Protein AF-A0A349BYA7-F1 (afdb_monomer_lite)

Foldseek 3Di:
DDFDAFDPVLLVVVLVVVVVPDPDDQDVVLVVVLVVVVVVVVVVVVVCVPDDDDPVRVVVSVVVSVVVNVVSVVVSVVVSSVVCCVVCVVPPDPDFQLSSLLSNCCVVPVDDCVVVVVSLLVSLVSLQVVLLLLLLLQPPLWDFPVVPPDPDQKAKEKEAEQVNADDDPNGRDQVRRQVRRHDCPRVSQVNDRHGYHYDNPHDSHGIDIHMDGDDDDLVRIAHPDCPDPSNVLVVQQLVLVPPDDDDDPVSVSSNDDNPDVDNQCVFCVRHNHPDVVVSVVVLLLLLLLLLLCQLLVQKFWFQDVVVVRDTFIWGQDQNDTHTQAAPNHTFDNASLRVSVSCSSVVVSSVVSVVVLVVLLVVVLVPDALVVCLVCVCVRSSLCLQLVPDPPDDDDDDRPDDPDDDDPDDDPDPDDPDDPPTGPDDRAHVLQSLLRCVVVDDPVSSLVSLVSVLVSLLVSLCSNNVNPLVSSLVSQLVSLVSSQCRHPLNVCVVVVHDDDPSSVVSVVSSVVSNVVSVVD

Structure (mmCIF, N/CA/C/O backbone):
data_AF-A0A349BYA7-F1
#
_entry.id   AF-A0A349BYA7-F1
#
loop_
_atom_site.group_PDB
_atom_site.id
_atom_site.type_symbol
_atom_site.label_atom_id
_atom_site.label_alt_id
_atom_site.label_comp_id
_atom_site.label_asym_id
_atom_site.label_entity_id
_atom_site.label_seq_id
_atom_site.pdbx_PDB_ins_code
_atom_site.Cartn_x
_atom_site.Cartn_y
_atom_site.Cartn_z
_atom_site.occupancy
_atom_site.B_iso_or_equiv
_atom_site.auth_seq_id
_atom_site.auth_comp_id
_atom_site.auth_asym_id
_atom_site.auth_atom_id
_atom_site.pdbx_PDB_model_num
ATOM 1 N N . GLN A 1 1 ? 16.507 6.558 -18.260 1.00 26.88 1 GLN A N 1
ATOM 2 C CA . GLN A 1 1 ? 16.377 6.031 -19.635 1.00 26.88 1 GLN A CA 1
ATOM 3 C C . GLN A 1 1 ? 17.122 4.703 -19.678 1.00 26.88 1 GLN A C 1
ATOM 5 O O . GLN A 1 1 ? 18.115 4.594 -18.974 1.00 26.88 1 GLN A O 1
ATOM 10 N N . LYS A 1 2 ? 16.628 3.677 -20.379 1.00 33.97 2 LYS A N 1
ATOM 11 C CA . LYS A 1 2 ? 17.395 2.442 -20.606 1.00 33.97 2 LYS A CA 1
ATOM 12 C C . LYS A 1 2 ? 17.570 2.281 -22.110 1.00 33.97 2 LYS A C 1
ATOM 14 O O . LYS A 1 2 ? 16.576 2.074 -22.803 1.00 33.97 2 LYS A O 1
ATOM 19 N N . GLY A 1 3 ? 18.799 2.462 -22.581 1.00 29.66 3 GLY A N 1
ATOM 20 C CA . GLY A 1 3 ? 19.201 2.133 -23.941 1.00 29.66 3 GLY A CA 1
ATOM 21 C C . GLY A 1 3 ? 19.335 0.622 -24.130 1.00 29.66 3 GLY A C 1
ATOM 22 O O . GLY A 1 3 ? 19.345 -0.151 -23.169 1.00 29.66 3 GLY A O 1
ATOM 23 N N . ILE A 1 4 ? 19.416 0.206 -25.389 1.00 31.77 4 ILE A N 1
ATOM 24 C CA . ILE A 1 4 ? 19.908 -1.120 -25.767 1.00 31.77 4 ILE A CA 1
ATOM 25 C C . ILE A 1 4 ? 21.433 -1.084 -25.586 1.00 31.77 4 ILE A C 1
ATOM 27 O O . ILE A 1 4 ? 22.066 -0.152 -26.073 1.00 31.77 4 ILE A O 1
ATOM 31 N N . TYR A 1 5 ? 22.012 -2.063 -24.888 1.00 36.78 5 TYR A N 1
ATOM 32 C CA . TYR A 1 5 ? 23.461 -2.180 -24.673 1.00 36.78 5 TYR A CA 1
ATOM 33 C C . TYR A 1 5 ? 23.951 -3.558 -25.125 1.00 36.78 5 TYR A C 1
ATOM 35 O O . TYR A 1 5 ? 23.195 -4.528 -25.101 1.00 36.78 5 TYR A O 1
ATOM 43 N N . CYS A 1 6 ? 25.223 -3.644 -25.515 1.00 36.03 6 CYS A N 1
ATOM 44 C CA . CYS A 1 6 ? 25.875 -4.901 -25.883 1.00 36.03 6 CYS A CA 1
ATOM 45 C C . CYS A 1 6 ? 25.944 -5.852 -24.670 1.00 36.03 6 CYS A C 1
ATOM 47 O O . CYS A 1 6 ? 26.269 -5.417 -23.561 1.00 36.03 6 CYS A O 1
ATOM 49 N N . SER A 1 7 ? 25.648 -7.142 -24.860 1.00 40.03 7 SER A N 1
ATOM 50 C CA . SER A 1 7 ? 25.648 -8.117 -23.761 1.00 40.03 7 SER A CA 1
ATOM 51 C C . SER A 1 7 ? 27.060 -8.369 -23.204 1.00 40.03 7 SER A C 1
ATOM 53 O O . SER A 1 7 ? 28.072 -8.265 -23.904 1.00 40.03 7 SER A O 1
ATOM 55 N N . LYS A 1 8 ? 27.150 -8.746 -21.921 1.00 38.56 8 LYS A N 1
ATOM 56 C CA . LYS A 1 8 ? 28.427 -9.059 -21.243 1.00 38.56 8 LYS A CA 1
ATOM 57 C C . LYS A 1 8 ? 29.195 -10.197 -21.935 1.00 38.56 8 LYS A C 1
ATOM 59 O O . LYS A 1 8 ? 30.422 -10.246 -21.901 1.00 38.56 8 LYS A O 1
ATOM 64 N N . GLU A 1 9 ? 28.466 -11.104 -22.571 1.00 40.78 9 GLU A N 1
ATOM 65 C CA . GLU A 1 9 ? 28.997 -12.256 -23.299 1.00 40.78 9 GLU A CA 1
ATOM 66 C C . GLU A 1 9 ? 29.547 -11.853 -24.675 1.00 40.78 9 GLU A C 1
ATOM 68 O O . GLU A 1 9 ? 30.619 -12.311 -25.074 1.00 40.78 9 GLU A O 1
ATOM 73 N N . ALA A 1 10 ? 28.901 -10.886 -25.338 1.00 39.94 10 ALA A N 1
ATOM 74 C CA . ALA A 1 10 ? 29.430 -10.272 -26.550 1.00 39.94 10 ALA A CA 1
ATOM 75 C C . ALA A 1 10 ? 30.760 -9.550 -26.294 1.00 39.94 10 ALA A C 1
ATOM 77 O O . ALA A 1 10 ? 31.704 -9.676 -27.076 1.00 39.94 10 ALA A O 1
ATOM 78 N N . PHE A 1 11 ? 30.873 -8.881 -25.144 1.00 40.62 11 PHE A N 1
ATOM 79 C CA . PHE A 1 11 ? 32.112 -8.234 -24.716 1.00 40.62 11 PHE A CA 1
ATOM 80 C C . PHE A 1 11 ? 33.261 -9.233 -24.508 1.00 40.62 11 PHE A C 1
ATOM 82 O O . PHE A 1 11 ? 34.379 -9.005 -24.970 1.00 40.62 11 PHE A O 1
ATOM 89 N N . ARG A 1 12 ? 32.981 -10.375 -23.864 1.00 42.41 12 ARG A N 1
ATOM 90 C CA . ARG A 1 12 ? 33.968 -11.445 -23.620 1.00 42.41 12 ARG A CA 1
ATOM 91 C C . ARG A 1 12 ? 34.513 -12.056 -24.910 1.00 42.41 12 ARG A C 1
ATOM 93 O O . ARG A 1 12 ? 35.706 -12.333 -24.998 1.00 42.41 12 ARG A O 1
ATOM 100 N N . ASN A 1 13 ? 33.668 -12.224 -25.921 1.00 44.41 13 ASN A N 1
ATOM 101 C CA . ASN A 1 13 ? 34.078 -12.838 -27.183 1.00 44.41 13 ASN A CA 1
ATOM 102 C C . ASN A 1 13 ? 34.860 -11.873 -28.087 1.00 44.41 13 ASN A C 1
ATOM 104 O O . ASN A 1 13 ? 35.863 -12.276 -28.674 1.00 44.41 13 ASN A O 1
ATOM 108 N N . ILE A 1 14 ? 34.467 -10.592 -28.141 1.00 43.31 14 ILE A N 1
ATOM 109 C CA . ILE A 1 14 ? 35.244 -9.531 -28.818 1.00 43.31 14 ILE A CA 1
ATOM 110 C C . ILE A 1 14 ? 36.646 -9.433 -28.207 1.00 43.31 14 ILE A C 1
ATOM 112 O O . ILE A 1 14 ? 37.645 -9.273 -28.909 1.00 43.31 14 ILE A O 1
ATOM 116 N N . TYR A 1 15 ? 36.717 -9.579 -26.888 1.00 41.25 15 TYR A N 1
ATOM 117 C CA . TYR A 1 15 ? 37.963 -9.562 -26.155 1.00 41.25 15 TYR A CA 1
ATOM 118 C C . TYR A 1 15 ? 38.866 -10.779 -26.448 1.00 41.25 15 TYR A C 1
ATOM 120 O O . TYR A 1 15 ? 40.065 -10.620 -26.682 1.00 41.25 15 TYR A O 1
ATOM 128 N N . ALA A 1 16 ? 38.305 -11.990 -26.523 1.00 45.59 16 ALA A N 1
ATOM 129 C CA . ALA A 1 16 ? 39.061 -13.196 -26.874 1.00 45.59 16 ALA A CA 1
ATOM 130 C C . ALA A 1 16 ? 39.698 -13.118 -28.281 1.00 45.59 16 ALA A C 1
ATOM 132 O O . ALA A 1 16 ? 40.809 -13.606 -28.495 1.00 45.59 16 ALA A O 1
ATOM 133 N N . GLU A 1 17 ? 39.027 -12.458 -29.231 1.00 42.62 17 GLU A N 1
ATOM 134 C CA . GLU A 1 17 ? 39.541 -12.199 -30.585 1.00 42.62 17 GLU A CA 1
ATOM 135 C C . GLU A 1 17 ? 40.710 -11.191 -30.594 1.00 42.62 17 GLU A C 1
ATOM 137 O O . GLU A 1 17 ? 41.639 -11.311 -31.397 1.00 42.62 17 GLU A O 1
ATOM 142 N N . TYR A 1 18 ? 40.696 -10.222 -29.672 1.00 41.91 18 TYR A N 1
ATOM 143 C CA . TYR A 1 18 ? 41.772 -9.246 -29.473 1.00 41.91 18 TYR A CA 1
ATOM 144 C C . TYR A 1 18 ? 43.033 -9.889 -28.870 1.00 41.91 18 TYR A C 1
ATOM 146 O O . TYR A 1 18 ? 44.141 -9.633 -29.347 1.00 41.91 18 TYR A O 1
ATOM 154 N N . CYS A 1 19 ? 42.880 -10.804 -27.905 1.00 41.75 19 CYS A N 1
ATOM 155 C CA . CYS A 1 19 ? 43.995 -11.575 -27.337 1.00 41.75 19 CYS A CA 1
ATOM 156 C C . CYS A 1 19 ? 44.757 -12.413 -28.373 1.00 41.75 19 CYS A C 1
ATOM 158 O O . CYS A 1 19 ? 45.949 -12.651 -28.206 1.00 41.75 19 CYS A O 1
ATOM 160 N N . GLN A 1 20 ? 44.107 -12.841 -29.460 1.00 45.91 20 GLN A N 1
ATOM 161 C CA . GLN A 1 20 ? 44.784 -13.552 -30.551 1.00 45.91 20 GLN A CA 1
ATOM 162 C C . GLN A 1 20 ? 45.625 -12.632 -31.455 1.00 45.91 20 GLN A C 1
ATOM 164 O O . GLN A 1 20 ? 46.386 -13.134 -32.282 1.00 45.91 20 GLN A O 1
ATOM 169 N N . ARG A 1 21 ? 45.494 -11.302 -31.333 1.00 43.50 21 ARG A N 1
ATOM 170 C CA . ARG A 1 21 ? 46.120 -10.318 -32.235 1.00 43.50 21 ARG A CA 1
ATOM 171 C C . ARG A 1 21 ? 47.088 -9.332 -31.572 1.00 43.50 21 ARG A C 1
ATOM 173 O O . ARG A 1 21 ? 47.801 -8.657 -32.310 1.00 43.50 21 ARG A O 1
ATOM 180 N N . GLY A 1 22 ? 47.145 -9.233 -30.244 1.00 38.78 22 GLY A N 1
ATOM 181 C CA . GLY A 1 22 ? 48.001 -8.264 -29.544 1.00 38.78 22 GLY A CA 1
ATOM 182 C C . GLY A 1 22 ? 48.998 -8.899 -28.572 1.00 38.78 22 GLY A C 1
ATOM 183 O O . GLY A 1 22 ? 48.610 -9.684 -27.712 1.00 38.78 22 GLY A O 1
ATOM 184 N N . GLU A 1 23 ? 50.275 -8.509 -28.662 1.00 48.06 23 GLU A N 1
ATOM 185 C CA . GLU A 1 23 ? 51.258 -8.677 -27.581 1.00 48.06 23 GLU A CA 1
ATOM 186 C C . GLU A 1 23 ? 50.834 -7.806 -26.382 1.00 48.06 23 GLU A C 1
ATOM 188 O O . GLU A 1 23 ? 51.102 -6.606 -26.357 1.00 48.06 23 GLU A O 1
ATOM 193 N N . VAL A 1 24 ? 50.140 -8.376 -25.393 1.00 50.72 24 VAL A N 1
ATOM 194 C CA . VAL A 1 24 ? 49.764 -7.664 -24.157 1.00 50.72 24 VAL A CA 1
ATOM 195 C C . VAL A 1 24 ? 50.630 -8.150 -22.993 1.00 50.72 24 VAL A C 1
ATOM 197 O O . VAL A 1 24 ? 50.617 -9.328 -22.638 1.00 50.72 24 VAL A O 1
ATOM 200 N N . THR A 1 25 ? 51.384 -7.237 -22.378 1.00 51.94 25 THR A N 1
ATOM 201 C CA . THR A 1 25 ? 52.135 -7.469 -21.131 1.00 51.94 25 THR A CA 1
ATOM 202 C C . THR A 1 25 ? 51.254 -7.270 -19.898 1.00 51.94 25 THR A C 1
ATOM 204 O O . THR A 1 25 ? 50.618 -6.232 -19.754 1.00 51.94 25 THR A O 1
ATOM 207 N N . ILE A 1 26 ? 51.272 -8.246 -18.984 1.00 52.78 26 ILE A N 1
ATOM 208 C CA . ILE A 1 26 ? 50.495 -8.265 -17.730 1.00 52.78 26 ILE A CA 1
ATOM 209 C C . ILE A 1 26 ? 50.934 -7.109 -16.789 1.00 52.78 26 ILE A C 1
ATOM 211 O O . ILE A 1 26 ? 52.145 -6.946 -16.596 1.00 52.78 26 ILE A O 1
ATOM 215 N N . PRO A 1 27 ? 50.004 -6.344 -16.172 1.00 55.56 27 PRO A N 1
ATOM 216 C CA . PRO A 1 27 ? 50.297 -5.302 -15.174 1.00 55.56 27 PRO A CA 1
ATOM 217 C C . PRO A 1 27 ? 51.037 -5.823 -13.928 1.00 55.56 27 PRO A C 1
ATOM 219 O O . PRO A 1 27 ? 50.804 -6.948 -13.485 1.00 55.56 27 PRO A O 1
ATOM 222 N N . GLU A 1 28 ? 51.906 -5.011 -13.310 1.00 50.81 28 GLU A N 1
ATOM 223 C CA . GLU A 1 28 ? 52.730 -5.462 -12.167 1.00 50.81 28 GLU A CA 1
ATOM 224 C C . GLU A 1 28 ? 51.948 -5.782 -10.889 1.00 50.81 28 GLU A C 1
ATOM 226 O O . GLU A 1 28 ? 52.331 -6.658 -10.114 1.00 50.81 28 GLU A O 1
ATOM 231 N N . GLU A 1 29 ? 50.814 -5.125 -10.679 1.00 51.41 29 GLU A N 1
ATOM 232 C CA . GLU A 1 29 ? 49.920 -5.402 -9.550 1.00 51.41 29 GLU A CA 1
ATOM 233 C C . GLU A 1 29 ? 49.351 -6.828 -9.642 1.00 51.41 29 GLU A C 1
ATOM 235 O O . GLU A 1 29 ? 49.303 -7.557 -8.652 1.00 51.41 29 GLU A O 1
ATOM 240 N N . THR A 1 30 ? 49.037 -7.281 -10.859 1.00 49.28 30 THR A N 1
ATOM 241 C CA . THR A 1 30 ? 48.614 -8.658 -11.143 1.00 49.28 30 THR A CA 1
ATOM 242 C C . THR A 1 30 ? 49.759 -9.649 -11.000 1.00 49.28 30 THR A C 1
ATOM 244 O O . THR A 1 30 ? 49.565 -10.720 -10.430 1.00 49.28 30 THR A O 1
ATOM 247 N N . LYS A 1 31 ? 50.971 -9.303 -11.456 1.00 48.44 31 LYS A N 1
ATOM 248 C CA . LYS A 1 31 ? 52.149 -10.155 -11.225 1.00 48.44 31 LYS A CA 1
ATOM 249 C C . LYS A 1 31 ? 52.417 -10.336 -9.732 1.00 48.44 31 LYS A C 1
ATOM 251 O O . LYS A 1 31 ? 52.770 -11.434 -9.313 1.00 48.44 31 LYS A O 1
ATOM 256 N N . THR A 1 32 ? 52.184 -9.295 -8.933 1.00 49.22 32 THR A N 1
ATOM 257 C CA . THR A 1 32 ? 52.333 -9.322 -7.473 1.00 49.22 32 THR A CA 1
ATOM 258 C C . THR A 1 32 ? 51.269 -10.201 -6.806 1.00 49.22 32 THR A C 1
ATOM 260 O O . THR A 1 32 ? 51.610 -11.015 -5.951 1.00 49.22 32 THR A O 1
ATOM 263 N N . ALA A 1 33 ? 50.003 -10.108 -7.225 1.00 48.91 33 ALA A N 1
ATOM 264 C CA . ALA A 1 33 ? 48.923 -10.961 -6.716 1.00 48.91 33 ALA A CA 1
ATOM 265 C C . ALA A 1 33 ? 49.138 -12.449 -7.059 1.00 48.91 33 ALA A C 1
ATOM 267 O O . ALA A 1 33 ? 49.074 -13.303 -6.177 1.00 48.91 33 ALA A O 1
ATOM 268 N N . ILE A 1 34 ? 49.506 -12.746 -8.313 1.00 47.66 34 ILE A N 1
ATOM 269 C CA . ILE A 1 34 ? 49.876 -14.098 -8.761 1.00 47.66 34 ILE A CA 1
ATOM 270 C C . ILE A 1 34 ? 51.065 -14.625 -7.944 1.00 47.66 34 ILE A C 1
ATOM 272 O O . ILE A 1 34 ? 51.070 -15.779 -7.523 1.00 47.66 34 ILE A O 1
ATOM 276 N N . PHE A 1 35 ? 52.069 -13.784 -7.681 1.00 46.41 35 PHE A N 1
ATOM 277 C CA . PHE A 1 35 ? 53.230 -14.167 -6.880 1.00 46.41 35 PHE A CA 1
ATOM 278 C C . PHE A 1 35 ? 52.855 -14.512 -5.432 1.00 46.41 35 PHE A C 1
ATOM 280 O O . PHE A 1 35 ? 53.348 -15.511 -4.914 1.00 46.41 35 PHE A O 1
ATOM 287 N N . MET A 1 36 ? 51.968 -13.739 -4.798 1.00 47.47 36 MET A N 1
ATOM 288 C CA . MET A 1 36 ? 51.505 -13.992 -3.428 1.00 47.47 36 MET A CA 1
ATOM 289 C C . MET A 1 36 ? 50.715 -15.302 -3.301 1.00 47.47 36 MET A C 1
ATOM 291 O O . MET A 1 36 ? 50.972 -16.079 -2.385 1.00 47.47 36 MET A O 1
ATOM 295 N N . GLU A 1 37 ? 49.823 -15.611 -4.244 1.00 50.97 37 GLU A N 1
ATOM 296 C CA . GLU A 1 37 ? 49.074 -16.877 -4.212 1.00 50.97 37 GLU A CA 1
ATOM 297 C C . GLU A 1 37 ? 49.951 -18.098 -4.536 1.00 50.97 37 GLU A C 1
ATOM 299 O O . GLU A 1 37 ? 49.792 -19.172 -3.948 1.00 50.97 37 GLU A O 1
ATOM 304 N N . ILE A 1 38 ? 50.931 -17.948 -5.436 1.00 49.22 38 ILE A N 1
ATOM 305 C CA . ILE A 1 38 ? 51.944 -18.984 -5.685 1.00 49.22 38 ILE A CA 1
ATOM 306 C C . ILE A 1 38 ? 52.817 -19.190 -4.442 1.00 49.22 38 ILE A C 1
ATOM 308 O O . ILE A 1 38 ? 53.185 -20.327 -4.138 1.00 49.22 38 ILE A O 1
ATOM 312 N N . PHE A 1 39 ? 53.138 -18.117 -3.716 1.00 43.16 39 PHE A N 1
ATOM 313 C CA . PHE A 1 39 ? 53.913 -18.174 -2.481 1.00 43.16 39 PHE A CA 1
ATOM 314 C C . PHE A 1 39 ? 53.184 -18.969 -1.389 1.00 43.16 39 PHE A C 1
ATOM 316 O O . PHE A 1 39 ? 53.794 -19.854 -0.793 1.00 43.16 39 PHE A O 1
ATOM 323 N N . ASP A 1 40 ? 51.876 -18.770 -1.208 1.00 48.66 40 ASP A N 1
ATOM 324 C CA . ASP A 1 40 ? 51.067 -19.559 -0.266 1.00 48.66 40 ASP A CA 1
ATOM 325 C C . ASP A 1 40 ? 51.033 -21.055 -0.626 1.00 48.66 40 ASP A C 1
ATOM 327 O O . ASP A 1 40 ? 51.150 -21.919 0.247 1.00 48.66 40 ASP A O 1
ATOM 331 N N . ILE A 1 41 ? 50.964 -21.391 -1.920 1.00 53.38 41 ILE A N 1
ATOM 332 C CA . ILE A 1 41 ? 51.063 -22.783 -2.392 1.00 53.38 41 ILE A CA 1
ATOM 333 C C . ILE A 1 41 ? 52.443 -23.384 -2.088 1.00 53.38 41 ILE A C 1
ATOM 335 O O . ILE A 1 41 ? 52.541 -24.559 -1.734 1.00 53.38 41 ILE A O 1
ATOM 339 N N . LEU A 1 42 ? 53.513 -22.598 -2.217 1.00 46.19 42 LEU A N 1
ATOM 340 C CA . LEU A 1 42 ? 54.875 -23.036 -1.907 1.00 46.19 42 LEU A CA 1
ATOM 341 C C . LEU A 1 42 ? 55.127 -23.148 -0.394 1.00 46.19 42 LEU A C 1
ATOM 343 O O . LEU A 1 42 ? 55.899 -24.013 0.021 1.00 46.19 42 LEU A O 1
ATOM 347 N N . CYS A 1 43 ? 54.459 -22.349 0.443 1.00 49.41 43 CYS A N 1
ATOM 348 C CA . CYS A 1 43 ? 54.512 -22.493 1.900 1.00 49.41 43 CYS A CA 1
ATOM 349 C C . CYS A 1 43 ? 53.934 -23.838 2.367 1.00 49.41 43 CYS A C 1
ATOM 351 O O . CYS A 1 43 ? 54.524 -24.488 3.229 1.00 49.41 43 CYS A O 1
ATOM 353 N N . VAL A 1 44 ? 52.856 -24.315 1.735 1.00 53.50 44 VAL A N 1
ATOM 354 C CA . VAL A 1 44 ? 52.292 -25.654 1.995 1.00 53.50 44 VAL A CA 1
ATOM 355 C C . VAL A 1 44 ? 53.288 -26.772 1.642 1.00 53.50 44 VAL A C 1
ATOM 357 O O . VAL A 1 44 ? 53.354 -27.785 2.338 1.00 53.50 44 VAL A O 1
ATOM 360 N N . ASP A 1 45 ? 54.115 -26.602 0.605 1.00 50.06 45 ASP A N 1
ATOM 361 C CA . ASP A 1 45 ? 55.189 -27.558 0.286 1.00 50.06 45 ASP A CA 1
ATOM 362 C C . ASP A 1 45 ? 56.311 -27.541 1.332 1.00 50.06 45 ASP A C 1
ATOM 364 O O . ASP A 1 45 ? 56.841 -28.595 1.691 1.00 50.06 45 ASP A O 1
ATOM 368 N N . PHE A 1 46 ? 56.656 -26.361 1.855 1.00 51.78 46 PHE A N 1
ATOM 369 C CA . PHE A 1 46 ? 57.643 -26.217 2.927 1.00 51.78 46 PHE A CA 1
ATOM 370 C C . PHE A 1 46 ? 57.181 -26.872 4.235 1.00 51.78 46 PHE A C 1
ATOM 372 O O . PHE A 1 46 ? 57.980 -27.535 4.896 1.00 51.78 46 PHE A O 1
ATOM 379 N N . GLU A 1 47 ? 55.897 -26.765 4.585 1.00 53.62 47 GLU A N 1
ATOM 380 C CA . GLU A 1 47 ? 55.315 -27.453 5.748 1.00 53.62 47 GLU A CA 1
ATOM 381 C C . GLU A 1 47 ? 55.276 -28.982 5.579 1.00 53.62 47 GLU A C 1
ATOM 383 O O . GLU A 1 47 ? 55.403 -29.731 6.551 1.00 53.62 47 GLU A O 1
ATOM 388 N N . ASN A 1 48 ? 55.155 -29.467 4.340 1.00 51.38 48 ASN A N 1
ATOM 389 C CA . ASN A 1 48 ? 55.152 -30.896 4.023 1.00 51.38 48 ASN A CA 1
ATOM 390 C C . ASN A 1 48 ? 56.557 -31.497 3.827 1.00 51.38 48 ASN A C 1
ATOM 392 O O . ASN A 1 48 ? 56.691 -32.723 3.825 1.00 51.38 48 ASN A O 1
ATOM 396 N N . ALA A 1 49 ? 57.612 -30.678 3.743 1.00 50.34 49 ALA A N 1
ATOM 397 C CA . ALA A 1 49 ? 58.997 -31.113 3.519 1.00 50.34 49 ALA A CA 1
ATOM 398 C C . ALA A 1 49 ? 59.583 -32.006 4.640 1.00 50.34 49 ALA A C 1
ATOM 400 O O . ALA A 1 49 ? 60.638 -32.611 4.455 1.00 50.34 49 ALA A O 1
ATOM 401 N N . GLY A 1 50 ? 58.899 -32.122 5.786 1.00 52.97 50 GLY A N 1
ATOM 402 C CA . GLY A 1 50 ? 59.265 -33.001 6.905 1.00 52.97 50 GLY A CA 1
ATOM 403 C C . GLY A 1 50 ? 58.511 -34.338 6.979 1.00 52.97 50 GLY A C 1
ATOM 404 O O . GLY A 1 50 ? 58.717 -35.085 7.935 1.00 52.97 50 GLY A O 1
ATOM 405 N N . ARG A 1 51 ? 57.619 -34.652 6.028 1.00 56.28 51 ARG A N 1
ATOM 406 C CA . ARG A 1 51 ? 56.824 -35.896 6.019 1.00 56.28 51 ARG A CA 1
ATOM 407 C C . ARG A 1 51 ? 57.311 -36.851 4.923 1.00 56.28 51 ARG A C 1
ATOM 409 O O . ARG A 1 51 ? 57.401 -36.471 3.758 1.00 56.28 51 ARG A O 1
ATOM 416 N N . GLU A 1 52 ? 57.583 -38.112 5.267 1.00 52.75 52 GLU A N 1
ATOM 417 C CA . GLU A 1 52 ? 57.864 -39.154 4.267 1.00 52.75 52 GLU A CA 1
ATOM 418 C C . GLU A 1 52 ? 56.582 -39.524 3.505 1.00 52.75 52 GLU A C 1
ATOM 420 O O . GLU A 1 52 ? 55.764 -40.320 3.962 1.00 52.75 52 GLU A O 1
ATOM 425 N N . LEU A 1 53 ? 56.395 -38.920 2.330 1.00 59.41 53 LEU A N 1
ATOM 426 C CA . LEU A 1 53 ? 55.287 -39.221 1.422 1.00 59.41 53 LEU A CA 1
ATOM 427 C C . LEU A 1 53 ? 55.648 -40.366 0.464 1.00 59.41 53 LEU A C 1
ATOM 429 O O . LEU A 1 53 ? 56.754 -40.415 -0.088 1.00 59.41 53 LEU A O 1
ATOM 433 N N . THR A 1 54 ? 54.691 -41.264 0.220 1.00 65.44 54 THR A N 1
ATOM 434 C CA . THR A 1 54 ? 54.831 -42.347 -0.769 1.00 65.44 54 THR A CA 1
ATOM 435 C C . THR A 1 54 ? 54.838 -41.800 -2.203 1.00 65.44 54 THR A C 1
ATOM 437 O O . THR A 1 54 ? 54.357 -40.699 -2.469 1.00 65.44 54 THR A O 1
ATOM 440 N N . GLN A 1 55 ? 55.376 -42.561 -3.161 1.00 59.81 55 GLN A N 1
ATOM 441 C CA . GLN A 1 55 ? 55.519 -42.110 -4.554 1.00 59.81 55 GLN A CA 1
ATOM 442 C C . GLN A 1 55 ? 54.176 -41.769 -5.225 1.00 59.81 55 GLN A C 1
ATOM 444 O O . GLN A 1 55 ? 54.078 -40.766 -5.923 1.00 59.81 55 GLN A O 1
ATOM 449 N N . VAL A 1 56 ? 53.120 -42.527 -4.912 1.00 60.25 56 VAL A N 1
ATOM 450 C CA . VAL A 1 56 ? 51.753 -42.265 -5.397 1.00 60.25 56 VAL A CA 1
ATOM 451 C C . VAL A 1 56 ? 51.182 -40.965 -4.814 1.00 60.25 56 VAL A C 1
ATOM 453 O O . VAL A 1 56 ? 50.512 -40.218 -5.522 1.00 60.25 56 VAL A O 1
ATOM 456 N N . GLN A 1 57 ? 51.473 -40.653 -3.545 1.00 55.38 57 GLN A N 1
ATOM 457 C CA . GLN A 1 57 ? 51.059 -39.388 -2.922 1.00 55.38 57 GLN A CA 1
ATOM 458 C C . GLN A 1 57 ? 51.788 -38.194 -3.545 1.00 55.38 57 GLN A C 1
ATOM 460 O O . GLN A 1 57 ? 51.154 -37.198 -3.866 1.00 55.38 57 GLN A O 1
ATOM 465 N N . LYS A 1 58 ? 53.091 -38.326 -3.825 1.00 57.16 58 LYS A N 1
ATOM 466 C CA . LYS A 1 58 ? 53.872 -37.282 -4.511 1.00 57.16 58 LYS A CA 1
ATOM 467 C C . LYS A 1 58 ? 53.335 -36.973 -5.911 1.00 57.16 58 LYS A C 1
ATOM 469 O O . LYS A 1 58 ? 53.257 -35.808 -6.289 1.00 57.16 58 LYS A O 1
ATOM 474 N N . GLU A 1 59 ? 52.952 -37.996 -6.674 1.00 57.19 59 GLU A N 1
ATOM 475 C CA . GLU A 1 59 ? 52.381 -37.828 -8.019 1.00 57.19 59 GLU A CA 1
ATOM 476 C C . GLU A 1 59 ? 50.972 -37.217 -7.979 1.00 57.19 59 GLU A C 1
ATOM 478 O O . GLU A 1 59 ? 50.656 -36.333 -8.780 1.00 57.19 59 GLU A O 1
ATOM 483 N N . HIS A 1 60 ? 50.141 -37.630 -7.017 1.00 63.97 60 HIS A N 1
ATOM 484 C CA . HIS A 1 60 ? 48.823 -37.040 -6.792 1.00 63.97 60 HIS A CA 1
ATOM 485 C C . HIS A 1 60 ? 48.922 -35.558 -6.397 1.00 63.97 60 HIS A C 1
ATOM 487 O O . HIS A 1 60 ? 48.250 -34.715 -6.995 1.00 63.97 60 HIS A O 1
ATOM 493 N N . ASP A 1 61 ? 49.796 -35.222 -5.448 1.00 57.59 61 ASP A N 1
ATOM 494 C CA . ASP A 1 61 ? 49.976 -33.853 -4.957 1.00 57.59 61 ASP A CA 1
ATOM 495 C C . ASP A 1 61 ? 50.571 -32.942 -6.038 1.00 57.59 61 ASP A C 1
ATOM 497 O O . ASP A 1 61 ? 50.106 -31.815 -6.220 1.00 57.59 61 ASP A O 1
ATOM 501 N N . ALA A 1 62 ? 51.502 -33.452 -6.853 1.00 57.38 62 ALA A N 1
ATOM 502 C CA . ALA A 1 62 ? 52.002 -32.749 -8.034 1.00 57.38 62 ALA A CA 1
ATOM 503 C C . ALA A 1 62 ? 50.892 -32.483 -9.069 1.00 57.38 62 ALA A C 1
ATOM 505 O O . ALA A 1 62 ? 50.828 -31.392 -9.640 1.00 57.38 62 ALA A O 1
ATOM 506 N N . GLY A 1 63 ? 49.982 -33.440 -9.286 1.00 54.31 63 GLY A N 1
ATOM 507 C CA . GLY A 1 63 ? 48.837 -33.286 -10.187 1.00 54.31 63 GLY A CA 1
ATOM 508 C C . GLY A 1 63 ? 47.800 -32.275 -9.685 1.00 54.31 63 GLY A C 1
ATOM 509 O O . GLY A 1 63 ? 47.295 -31.464 -10.465 1.00 54.31 63 GLY A O 1
ATOM 510 N N . VAL A 1 64 ? 47.507 -32.278 -8.382 1.00 59.53 64 VAL A N 1
ATOM 511 C CA . VAL A 1 64 ? 46.621 -31.290 -7.744 1.00 59.53 64 VAL A CA 1
ATOM 512 C C . VAL A 1 64 ? 47.249 -29.897 -7.782 1.00 59.53 64 VAL A C 1
ATOM 514 O O . VAL A 1 64 ? 46.563 -28.929 -8.112 1.00 59.53 64 VAL A O 1
ATOM 517 N N . LYS A 1 65 ? 48.556 -29.791 -7.520 1.00 56.88 65 LYS A N 1
ATOM 518 C CA . LYS A 1 65 ? 49.313 -28.538 -7.588 1.00 56.88 65 LYS A CA 1
ATOM 519 C C . LYS A 1 65 ? 49.335 -27.958 -9.000 1.00 56.88 65 LYS A C 1
ATOM 521 O O . LYS A 1 65 ? 49.048 -26.778 -9.166 1.00 56.88 65 LYS A O 1
ATOM 526 N N . ALA A 1 66 ? 49.601 -28.779 -10.016 1.00 51.44 66 ALA A N 1
ATOM 527 C CA . ALA A 1 66 ? 49.587 -28.342 -11.411 1.00 51.44 66 ALA A CA 1
ATOM 528 C C . ALA A 1 66 ? 48.213 -27.792 -11.828 1.00 51.44 66 ALA A C 1
ATOM 530 O O . ALA A 1 66 ? 48.142 -26.752 -12.480 1.00 51.44 66 ALA A O 1
ATOM 531 N N . ARG A 1 67 ? 47.116 -28.435 -11.396 1.00 58.53 67 ARG A N 1
ATOM 532 C CA . ARG A 1 67 ? 45.757 -27.931 -11.650 1.00 58.53 67 ARG A CA 1
ATOM 533 C C . ARG A 1 67 ? 45.481 -26.624 -10.917 1.00 58.53 67 ARG A C 1
ATOM 535 O O . ARG A 1 67 ? 45.015 -25.692 -11.551 1.00 58.53 67 ARG A O 1
ATOM 542 N N . LYS A 1 68 ? 45.803 -26.528 -9.622 1.00 54.25 68 LYS A N 1
ATOM 543 C CA . LYS A 1 68 ? 45.588 -25.302 -8.833 1.00 54.25 68 LYS A CA 1
ATOM 544 C C . LYS A 1 68 ? 46.387 -24.116 -9.374 1.00 54.25 68 LYS A C 1
ATOM 546 O O . LYS A 1 68 ? 45.818 -23.047 -9.539 1.00 54.25 68 LYS A O 1
ATOM 551 N N . LEU A 1 69 ? 47.663 -24.320 -9.707 1.00 49.34 69 LEU A N 1
ATOM 552 C CA . LEU A 1 69 ? 48.506 -23.288 -10.320 1.00 49.34 69 LEU A CA 1
ATOM 553 C C . LEU A 1 69 ? 47.973 -22.864 -11.688 1.00 49.34 69 LEU A C 1
ATOM 555 O O . LEU A 1 69 ? 47.950 -21.674 -11.979 1.00 49.34 69 LEU A O 1
ATOM 559 N N . SER A 1 70 ? 47.508 -23.817 -12.503 1.00 49.09 70 SER A N 1
ATOM 560 C CA . SER A 1 70 ? 46.867 -23.508 -13.783 1.00 49.09 70 SER A CA 1
ATOM 561 C C . SER A 1 70 ? 45.593 -22.690 -13.586 1.00 49.09 70 SER A C 1
ATOM 563 O O . SER A 1 70 ? 45.406 -21.712 -14.294 1.00 49.09 70 SER A O 1
ATOM 565 N N . THR A 1 71 ? 44.737 -23.055 -12.630 1.00 57.66 71 THR A N 1
ATOM 566 C CA . THR A 1 71 ? 43.494 -22.327 -12.346 1.00 57.66 71 THR A CA 1
ATOM 567 C C . THR A 1 71 ? 43.772 -20.918 -11.838 1.00 57.66 71 THR A C 1
ATOM 569 O O . THR A 1 71 ? 43.179 -19.986 -12.354 1.00 57.66 71 THR A O 1
ATOM 572 N N . ILE A 1 72 ? 44.711 -20.743 -10.904 1.00 54.84 72 ILE A N 1
ATOM 573 C CA . ILE A 1 72 ? 45.093 -19.423 -10.379 1.00 54.84 72 ILE A CA 1
ATOM 574 C C . ILE A 1 72 ? 45.628 -18.524 -11.491 1.00 54.84 72 ILE A C 1
ATOM 576 O O . ILE A 1 72 ? 45.197 -17.383 -11.620 1.00 54.84 72 ILE A O 1
ATOM 580 N N . PHE A 1 73 ? 46.512 -19.050 -12.345 1.00 48.19 73 PHE A N 1
ATOM 581 C CA . PHE A 1 73 ? 47.006 -18.294 -13.493 1.00 48.19 73 PHE A CA 1
ATOM 582 C C . PHE A 1 73 ? 45.880 -17.917 -14.458 1.00 48.19 73 PHE A C 1
ATOM 584 O O . PHE A 1 73 ? 45.842 -16.780 -14.914 1.00 48.19 73 PHE A O 1
ATOM 591 N N . THR A 1 74 ? 44.961 -18.837 -14.762 1.00 48.75 74 THR A N 1
ATOM 592 C CA . THR A 1 74 ? 43.831 -18.563 -15.658 1.00 48.75 74 THR A CA 1
ATOM 593 C C . THR A 1 74 ? 42.877 -17.530 -15.062 1.00 48.75 74 THR A C 1
ATOM 595 O O . THR A 1 74 ? 42.578 -16.555 -15.738 1.00 48.75 74 THR A O 1
ATOM 598 N N . THR A 1 75 ? 42.468 -17.676 -13.800 1.00 50.47 75 THR A N 1
ATOM 599 C CA . THR A 1 75 ? 41.536 -16.756 -13.131 1.00 50.47 75 THR A CA 1
ATOM 600 C C . THR A 1 75 ? 42.145 -15.370 -12.937 1.00 50.47 75 THR A C 1
ATOM 602 O O . THR A 1 75 ? 41.503 -14.380 -13.260 1.00 50.47 75 THR A O 1
ATOM 605 N N . ALA A 1 76 ? 43.397 -15.270 -12.481 1.00 48.09 76 ALA A N 1
ATOM 606 C CA . ALA A 1 76 ? 44.052 -13.977 -12.285 1.00 48.09 76 ALA A CA 1
ATOM 607 C C . ALA A 1 76 ? 44.294 -13.248 -13.614 1.00 48.09 76 ALA A C 1
ATOM 609 O O . ALA A 1 76 ? 44.143 -12.031 -13.690 1.00 48.09 76 ALA A O 1
ATOM 610 N N . ILE A 1 77 ? 44.633 -13.988 -14.678 1.00 48.72 77 ILE A N 1
ATOM 611 C CA . ILE A 1 77 ? 44.695 -13.425 -16.026 1.00 48.72 77 ILE A CA 1
ATOM 612 C C . ILE A 1 77 ? 43.299 -12.957 -16.442 1.00 48.72 77 ILE A C 1
ATOM 614 O O . ILE A 1 77 ? 43.169 -11.797 -16.802 1.00 48.72 77 ILE A O 1
ATOM 618 N N . GLU A 1 78 ? 42.262 -13.791 -16.338 1.00 46.75 78 GLU A N 1
ATOM 619 C CA . GLU A 1 78 ? 40.878 -13.447 -16.699 1.00 46.75 78 GLU A CA 1
ATOM 620 C C . GLU A 1 78 ? 40.317 -12.243 -15.928 1.00 46.75 78 GLU A C 1
ATOM 622 O O . GLU A 1 78 ? 39.635 -11.417 -16.531 1.00 46.75 78 GLU A O 1
ATOM 627 N N . ASP A 1 79 ? 40.619 -12.097 -14.639 1.00 48.03 79 ASP A N 1
ATOM 628 C CA . ASP A 1 79 ? 40.133 -10.997 -13.800 1.00 48.03 79 ASP A CA 1
ATOM 629 C C . ASP A 1 79 ? 40.856 -9.683 -14.092 1.00 48.03 79 ASP A C 1
ATOM 631 O O . ASP A 1 79 ? 40.219 -8.629 -14.173 1.00 48.03 79 ASP A O 1
ATOM 635 N N . THR A 1 80 ? 42.168 -9.718 -14.318 1.00 46.25 80 THR A N 1
ATOM 636 C CA . THR A 1 80 ? 42.933 -8.542 -14.755 1.00 46.25 80 THR A CA 1
ATOM 637 C C . THR A 1 80 ? 42.500 -8.091 -16.131 1.00 46.25 80 THR A C 1
ATOM 639 O O . THR A 1 80 ? 42.277 -6.908 -16.360 1.00 46.25 80 THR A O 1
ATOM 642 N N . ILE A 1 81 ? 42.307 -9.052 -17.022 1.00 45.53 81 ILE A N 1
ATOM 643 C CA . ILE A 1 81 ? 41.717 -8.855 -18.330 1.00 45.53 81 ILE A CA 1
ATOM 644 C C . ILE A 1 81 ? 40.332 -8.228 -18.195 1.00 45.53 81 ILE A C 1
ATOM 646 O O . ILE A 1 81 ? 40.081 -7.190 -18.786 1.00 45.53 81 ILE A O 1
ATOM 650 N N . HIS A 1 82 ? 39.440 -8.795 -17.387 1.00 41.94 82 HIS A N 1
ATOM 651 C CA . HIS A 1 82 ? 38.090 -8.278 -17.195 1.00 41.94 82 HIS A CA 1
ATOM 652 C C . HIS A 1 82 ? 38.124 -6.865 -16.607 1.00 41.94 82 HIS A C 1
ATOM 654 O O . HIS A 1 82 ? 37.323 -6.021 -16.994 1.00 41.94 82 HIS A O 1
ATOM 660 N N . THR A 1 83 ? 39.066 -6.582 -15.711 1.00 45.56 83 THR A N 1
ATOM 661 C CA . THR A 1 83 ? 39.239 -5.269 -15.085 1.00 45.56 83 THR A CA 1
ATOM 662 C C . THR A 1 83 ? 39.787 -4.243 -16.073 1.00 45.56 83 THR A C 1
ATOM 664 O O . THR A 1 83 ? 39.208 -3.169 -16.181 1.00 45.56 83 THR A O 1
ATOM 667 N N . ASP A 1 84 ? 40.823 -4.563 -16.851 1.00 43.88 84 ASP A N 1
ATOM 668 C CA . ASP A 1 84 ? 41.371 -3.675 -17.888 1.00 43.88 84 ASP A CA 1
ATOM 669 C C . ASP A 1 84 ? 40.390 -3.463 -19.037 1.00 43.88 84 ASP A C 1
ATOM 671 O O . ASP A 1 84 ? 40.290 -2.367 -19.583 1.00 43.88 84 ASP A O 1
ATOM 675 N N . VAL A 1 85 ? 39.628 -4.494 -19.381 1.00 40.97 85 VAL A N 1
ATOM 676 C CA . VAL A 1 85 ? 38.549 -4.425 -20.356 1.00 40.97 85 VAL A CA 1
ATOM 677 C C . VAL A 1 85 ? 37.449 -3.535 -19.826 1.00 40.97 85 VAL A C 1
ATOM 679 O O . VAL A 1 85 ? 37.111 -2.589 -20.496 1.00 40.97 85 VAL A O 1
ATOM 682 N N . VAL A 1 86 ? 36.932 -3.729 -18.616 1.00 42.38 86 VAL A N 1
ATOM 683 C CA . VAL A 1 86 ? 35.875 -2.863 -18.063 1.00 42.38 86 VAL A CA 1
ATOM 684 C C . VAL A 1 86 ? 36.354 -1.419 -17.858 1.00 42.38 86 VAL A C 1
ATOM 686 O O . VAL A 1 86 ? 35.574 -0.491 -18.052 1.00 42.38 86 VAL A O 1
ATOM 689 N N . LYS A 1 87 ? 37.627 -1.217 -17.499 1.00 43.19 87 LYS A N 1
ATOM 690 C CA . LYS A 1 87 ? 38.209 0.098 -17.197 1.00 43.19 87 LYS A CA 1
ATOM 691 C C . LYS A 1 87 ? 38.626 0.881 -18.446 1.00 43.19 87 LYS A C 1
ATOM 693 O O . LYS A 1 87 ? 38.576 2.103 -18.407 1.00 43.19 87 LYS A O 1
ATOM 698 N N . ASN A 1 88 ? 38.992 0.198 -19.536 1.00 39.62 88 ASN A N 1
ATOM 699 C CA . ASN A 1 88 ? 39.405 0.822 -20.800 1.00 39.62 88 ASN A CA 1
ATOM 700 C C . ASN A 1 88 ? 38.427 0.558 -21.974 1.00 39.62 88 ASN A C 1
ATOM 702 O O . ASN A 1 88 ? 38.616 1.082 -23.067 1.00 39.62 88 ASN A O 1
ATOM 706 N N . ALA A 1 89 ? 37.363 -0.231 -21.782 1.00 36.47 89 ALA A N 1
ATOM 707 C CA . ALA A 1 89 ? 36.337 -0.550 -22.790 1.00 36.47 89 ALA A CA 1
ATOM 708 C C . ALA A 1 89 ? 35.616 0.677 -23.330 1.00 36.47 89 ALA A C 1
ATOM 710 O O . ALA A 1 89 ? 35.264 0.695 -24.508 1.00 36.47 89 ALA A O 1
ATOM 711 N N . SER A 1 90 ? 35.378 1.671 -22.474 1.00 35.47 90 SER A N 1
ATOM 712 C CA . SER A 1 90 ? 34.747 2.932 -22.864 1.00 35.47 90 SER A CA 1
ATOM 713 C C . SER A 1 90 ? 35.576 3.707 -23.889 1.00 35.47 90 SER A C 1
ATOM 715 O O . SER A 1 90 ? 35.004 4.480 -24.649 1.00 35.47 90 SER A O 1
ATOM 717 N N . ASP A 1 91 ? 36.888 3.454 -23.945 1.00 35.59 91 ASP A N 1
ATOM 718 C CA . ASP A 1 91 ? 37.839 4.234 -24.739 1.00 35.59 91 ASP A CA 1
ATOM 719 C C . ASP A 1 91 ? 38.400 3.452 -25.948 1.00 35.59 91 ASP A C 1
ATOM 721 O O . ASP A 1 91 ? 39.009 4.050 -26.833 1.00 35.59 91 ASP A O 1
ATOM 725 N N . ILE A 1 92 ? 38.220 2.123 -26.015 1.00 40.50 92 ILE A N 1
ATOM 726 C CA . ILE A 1 92 ? 38.934 1.251 -26.977 1.00 40.50 92 ILE A CA 1
ATOM 727 C C . ILE A 1 92 ? 38.037 0.689 -28.098 1.00 40.50 92 ILE A C 1
ATOM 729 O O . ILE A 1 92 ? 38.543 0.314 -29.159 1.00 40.50 92 ILE A O 1
ATOM 733 N N . VAL A 1 93 ? 36.712 0.645 -27.924 1.00 45.31 93 VAL A N 1
ATOM 734 C CA . VAL A 1 93 ? 35.786 0.069 -28.914 1.00 45.31 93 VAL A CA 1
ATOM 735 C C . VAL A 1 93 ? 34.686 1.082 -29.243 1.00 45.31 93 VAL A C 1
ATOM 737 O O . VAL A 1 93 ? 33.586 1.015 -28.705 1.00 45.31 93 VAL A O 1
ATOM 740 N N . ASP A 1 94 ? 34.993 2.025 -30.140 1.00 52.84 94 ASP A N 1
ATOM 741 C CA . ASP A 1 94 ? 34.035 3.005 -30.683 1.00 52.84 94 ASP A CA 1
ATOM 742 C C . ASP A 1 94 ? 33.088 2.326 -31.691 1.00 52.84 94 ASP A C 1
ATOM 744 O O . ASP A 1 94 ? 33.170 2.511 -32.907 1.00 52.84 94 ASP A O 1
ATOM 748 N N . LEU A 1 95 ? 32.258 1.411 -31.183 1.00 57.00 95 LEU A N 1
ATOM 749 C CA . LEU A 1 95 ? 31.196 0.777 -31.949 1.00 57.00 95 LEU A CA 1
ATOM 750 C C . LEU A 1 95 ? 29.888 1.481 -31.644 1.00 57.00 95 LEU A C 1
ATOM 752 O O . LEU A 1 95 ? 29.421 1.482 -30.505 1.00 57.00 95 LEU A O 1
ATOM 756 N N . ASN A 1 96 ? 29.245 1.974 -32.694 1.00 71.50 96 ASN A N 1
ATOM 757 C CA . ASN A 1 96 ? 27.867 2.410 -32.568 1.00 71.50 96 ASN A CA 1
ATOM 758 C C . ASN A 1 96 ? 26.951 1.212 -32.261 1.00 71.50 96 ASN A C 1
ATOM 760 O O . ASN A 1 96 ? 27.288 0.043 -32.487 1.00 71.50 96 ASN A O 1
ATOM 764 N N . ILE A 1 97 ? 25.751 1.501 -31.767 1.00 72.06 97 ILE A N 1
ATOM 765 C CA . ILE A 1 97 ? 24.797 0.481 -31.324 1.00 72.06 97 ILE A CA 1
ATOM 766 C C . ILE A 1 97 ? 24.425 -0.520 -32.428 1.00 72.06 97 ILE A C 1
ATOM 768 O O . ILE A 1 97 ? 24.206 -1.696 -32.146 1.00 72.06 97 ILE A O 1
ATOM 772 N N . LEU A 1 98 ? 24.420 -0.102 -33.698 1.00 79.00 98 LEU A N 1
ATOM 773 C CA . LEU A 1 98 ? 24.152 -0.999 -34.823 1.00 79.00 98 LEU A CA 1
ATOM 774 C C . LEU A 1 98 ? 25.288 -2.013 -35.016 1.00 79.00 98 LEU A C 1
ATOM 776 O O . LEU A 1 98 ? 25.037 -3.202 -35.216 1.00 79.00 98 LEU A O 1
ATOM 780 N N . GLN A 1 99 ? 26.538 -1.561 -34.922 1.00 74.69 99 GLN A N 1
ATOM 781 C CA . GLN A 1 99 ? 27.710 -2.430 -34.997 1.00 74.69 99 GLN A CA 1
ATOM 782 C C . GLN A 1 99 ? 27.778 -3.385 -33.799 1.00 74.69 99 GLN A C 1
ATOM 784 O O . GLN A 1 99 ? 28.148 -4.550 -33.961 1.00 74.69 99 GLN A O 1
ATOM 789 N N . ALA A 1 100 ? 27.379 -2.920 -32.613 1.00 66.44 100 ALA A N 1
ATOM 790 C CA . ALA A 1 100 ? 27.267 -3.760 -31.427 1.00 66.44 100 ALA A CA 1
ATOM 791 C C . ALA A 1 100 ? 26.211 -4.867 -31.611 1.00 66.44 100 ALA A C 1
ATOM 793 O O . ALA A 1 100 ? 26.513 -6.041 -31.394 1.00 66.44 100 ALA A O 1
ATOM 794 N N . LEU A 1 101 ? 25.012 -4.524 -32.097 1.00 75.69 101 LEU A N 1
ATOM 795 C CA . LEU A 1 101 ? 23.935 -5.488 -32.362 1.00 75.69 101 LEU A CA 1
ATOM 796 C C . LEU A 1 101 ? 24.297 -6.489 -33.469 1.00 75.69 101 LEU A C 1
ATOM 798 O O . LEU A 1 101 ? 24.011 -7.677 -33.341 1.00 75.69 101 LEU A O 1
ATOM 802 N N . SER A 1 102 ? 24.982 -6.030 -34.518 1.00 75.62 102 SER A N 1
ATOM 803 C CA . SER A 1 102 ? 25.518 -6.880 -35.592 1.00 75.62 102 SER A CA 1
ATOM 804 C C . SER A 1 102 ? 26.504 -7.927 -35.060 1.00 75.62 102 SER A C 1
ATOM 806 O O . SER A 1 102 ? 26.395 -9.124 -35.355 1.00 75.62 102 SER A O 1
ATOM 808 N N . LYS A 1 103 ? 27.439 -7.500 -34.203 1.00 66.75 103 LYS A N 1
ATOM 809 C CA . LYS A 1 103 ? 28.388 -8.409 -33.550 1.00 66.75 103 LYS A CA 1
ATOM 810 C C . LYS A 1 103 ? 27.693 -9.376 -32.602 1.00 66.75 103 LYS A C 1
ATOM 812 O O . LYS A 1 103 ? 28.039 -10.552 -32.604 1.00 66.75 103 LYS A O 1
ATOM 817 N N . GLN A 1 104 ? 26.707 -8.919 -31.836 1.00 66.44 104 GLN A N 1
ATOM 818 C CA . GLN A 1 104 ? 25.951 -9.793 -30.945 1.00 66.44 104 GLN A CA 1
ATOM 819 C C . GLN A 1 104 ? 25.215 -10.893 -31.721 1.00 66.44 104 GLN A C 1
ATOM 821 O O . GLN A 1 104 ? 25.378 -12.066 -31.396 1.00 66.44 104 GLN A O 1
ATOM 826 N N . LEU A 1 105 ? 24.512 -10.547 -32.806 1.00 74.12 105 LEU A N 1
ATOM 827 C CA . LEU A 1 105 ? 23.876 -11.538 -33.679 1.00 74.12 105 LEU A CA 1
ATOM 828 C C . LEU A 1 105 ? 24.892 -12.552 -34.220 1.00 74.12 105 LEU A C 1
ATOM 830 O O . LEU A 1 105 ? 24.631 -13.756 -34.219 1.00 74.12 105 LEU A O 1
ATOM 834 N N . THR A 1 106 ? 26.046 -12.065 -34.684 1.00 66.38 106 THR A N 1
ATOM 835 C CA . THR A 1 106 ? 27.128 -12.909 -35.216 1.00 66.38 106 THR A CA 1
ATOM 836 C C . THR A 1 106 ? 27.587 -13.934 -34.183 1.00 66.38 106 THR A C 1
ATOM 838 O O . THR A 1 106 ? 27.795 -15.100 -34.512 1.00 66.38 106 THR A O 1
ATOM 841 N N . LEU A 1 107 ? 27.712 -13.515 -32.924 1.00 60.81 107 LEU A N 1
ATOM 842 C CA . LEU A 1 107 ? 28.130 -14.377 -31.823 1.00 60.81 107 LEU A CA 1
ATOM 843 C C . LEU A 1 107 ? 27.050 -15.386 -31.418 1.00 60.81 107 LEU A C 1
ATOM 845 O O . LEU A 1 107 ? 27.379 -16.532 -31.128 1.00 60.81 107 LEU A O 1
ATOM 849 N N . GLU A 1 108 ? 25.779 -14.985 -31.422 1.00 64.50 108 GLU A N 1
ATOM 850 C CA . GLU A 1 108 ? 24.659 -15.848 -31.025 1.00 64.50 108 GLU A CA 1
ATOM 851 C C . GLU A 1 108 ? 24.301 -16.893 -32.093 1.00 64.50 108 GLU A C 1
ATOM 853 O O . GLU A 1 108 ? 23.904 -18.010 -31.765 1.00 64.50 108 GLU A O 1
ATOM 858 N N . THR A 1 109 ? 24.445 -16.549 -33.375 1.00 67.44 109 THR A N 1
ATOM 859 C CA . THR A 1 109 ? 23.955 -17.375 -34.496 1.00 67.44 109 THR A CA 1
ATOM 860 C C . THR A 1 109 ? 25.062 -17.969 -35.366 1.00 67.44 109 THR A C 1
ATOM 862 O O . THR A 1 109 ? 24.797 -18.859 -36.174 1.00 67.44 109 THR A O 1
ATOM 865 N N . GLY A 1 110 ? 26.300 -17.480 -35.242 1.00 64.19 110 GLY A N 1
ATOM 866 C CA . GLY A 1 110 ? 27.417 -17.837 -36.122 1.00 64.19 110 GLY A CA 1
ATOM 867 C C . GLY A 1 110 ? 27.310 -17.272 -37.547 1.00 64.19 110 GLY A C 1
ATOM 868 O O . GLY A 1 110 ? 28.160 -17.573 -38.389 1.00 64.19 110 GLY A O 1
ATOM 869 N N . LEU A 1 111 ? 26.281 -16.469 -37.848 1.00 67.06 111 LEU A N 1
ATOM 870 C CA . LEU A 1 111 ? 26.095 -15.823 -39.148 1.00 67.06 111 LEU A CA 1
ATOM 871 C C . LEU A 1 111 ? 27.080 -14.663 -39.311 1.00 67.06 111 LEU A C 1
ATOM 873 O O . LEU A 1 111 ? 27.254 -13.869 -38.398 1.00 67.06 111 LEU A O 1
ATOM 877 N N . SER A 1 112 ? 27.704 -14.532 -40.484 1.00 64.50 112 SER A N 1
ATOM 878 C CA . SER A 1 112 ? 28.661 -13.451 -40.767 1.00 64.50 112 SER A CA 1
ATOM 879 C C . SER A 1 112 ? 28.223 -12.589 -41.949 1.00 64.50 112 SER A C 1
ATOM 881 O O . SER A 1 112 ? 27.527 -13.065 -42.850 1.00 64.50 112 SER A O 1
ATOM 883 N N . GLU A 1 113 ? 28.728 -11.352 -42.006 1.00 62.00 113 GLU A N 1
ATOM 884 C CA . GLU A 1 113 ? 28.498 -10.381 -43.093 1.00 62.00 113 GLU A CA 1
ATOM 885 C C . GLU A 1 113 ? 28.852 -10.910 -44.501 1.00 62.00 113 GLU A C 1
ATOM 887 O O . GLU A 1 113 ? 28.436 -10.342 -45.511 1.00 62.00 113 GLU A O 1
ATOM 892 N N . ARG A 1 114 ? 29.587 -12.030 -44.601 1.00 54.38 114 ARG A N 1
ATOM 893 C CA . ARG A 1 114 ? 29.908 -12.693 -45.877 1.00 54.38 114 ARG A CA 1
ATOM 894 C C . ARG A 1 114 ? 28.666 -13.238 -46.600 1.00 54.38 114 ARG A C 1
ATOM 896 O O . ARG A 1 114 ? 28.702 -13.354 -47.822 1.00 54.38 114 ARG A O 1
ATOM 903 N N . ASN A 1 115 ? 27.568 -13.500 -45.881 1.00 55.97 115 ASN A N 1
ATOM 904 C CA . ASN A 1 115 ? 26.268 -13.903 -46.435 1.00 55.97 115 ASN A CA 1
ATOM 905 C C . ASN A 1 115 ? 25.278 -12.723 -46.421 1.00 55.97 115 ASN A C 1
ATOM 907 O O . ASN A 1 115 ? 24.204 -12.811 -45.826 1.00 55.97 115 ASN A O 1
ATOM 911 N N . SER A 1 116 ? 25.651 -11.610 -47.064 1.00 63.66 116 SER A N 1
ATOM 912 C CA . SER A 1 116 ? 25.061 -10.278 -46.836 1.00 63.66 116 SER A CA 1
ATOM 913 C C . SER A 1 116 ? 23.530 -10.232 -46.775 1.00 63.66 116 SER A C 1
ATOM 915 O O . SER A 1 116 ? 22.981 -9.679 -45.835 1.00 63.66 116 SER A O 1
ATOM 917 N N . LYS A 1 117 ? 22.812 -10.879 -47.702 1.00 76.44 117 LYS A N 1
ATOM 918 C CA . LYS A 1 117 ? 21.335 -10.827 -47.725 1.00 76.44 117 LYS A CA 1
ATOM 919 C C . LYS A 1 117 ? 20.653 -11.583 -46.585 1.00 76.44 117 LYS A C 1
ATOM 921 O O . LYS A 1 117 ? 19.591 -11.164 -46.135 1.00 76.44 117 LYS A O 1
ATOM 926 N N . GLU A 1 118 ? 21.203 -12.725 -46.184 1.00 78.00 118 GLU A N 1
ATOM 927 C CA . GLU A 1 118 ? 20.656 -13.510 -45.072 1.00 78.00 118 GLU A CA 1
ATOM 928 C C . GLU A 1 118 ? 21.009 -12.835 -43.750 1.00 78.00 118 GLU A C 1
ATOM 930 O O . GLU A 1 118 ? 20.131 -12.625 -42.919 1.00 78.00 118 GLU A O 1
ATOM 935 N N . PHE A 1 119 ? 22.257 -12.383 -43.622 1.00 78.38 119 PHE A N 1
ATOM 936 C CA . PHE A 1 119 ? 22.730 -11.630 -42.468 1.00 78.38 119 PHE A CA 1
ATOM 937 C C . PHE A 1 119 ? 21.923 -10.345 -42.239 1.00 78.38 119 PHE A C 1
ATOM 939 O O . PHE A 1 119 ? 21.434 -10.126 -41.137 1.00 78.38 119 PHE A O 1
ATOM 946 N N . ASP A 1 120 ? 21.698 -9.539 -43.281 1.00 80.50 120 ASP A N 1
ATOM 947 C CA . ASP A 1 120 ? 20.918 -8.299 -43.181 1.00 80.50 120 ASP A CA 1
ATOM 948 C C . ASP A 1 120 ? 19.471 -8.562 -42.745 1.00 80.50 120 ASP A C 1
ATOM 950 O O . ASP A 1 120 ? 18.901 -7.799 -41.959 1.00 80.50 120 ASP A O 1
ATOM 954 N N . ARG A 1 121 ? 18.867 -9.658 -43.224 1.00 84.56 121 ARG A N 1
ATOM 955 C CA . ARG A 1 121 ? 17.508 -10.056 -42.838 1.00 84.56 121 ARG A CA 1
ATOM 956 C C . ARG A 1 121 ? 17.445 -10.457 -41.365 1.00 84.56 121 ARG A C 1
ATOM 958 O O . ARG A 1 121 ? 16.562 -9.979 -40.656 1.00 84.56 121 ARG A O 1
ATOM 965 N N . GLU A 1 122 ? 18.364 -11.311 -40.917 1.00 85.06 122 GLU A N 1
ATOM 966 C CA . GLU A 1 122 ? 18.417 -11.769 -39.523 1.00 85.06 122 GLU A CA 1
ATOM 967 C C . GLU A 1 122 ? 18.776 -10.624 -38.567 1.00 85.06 122 GLU A C 1
ATOM 969 O O . GLU A 1 122 ? 18.172 -10.502 -37.505 1.00 85.06 122 GLU A O 1
ATOM 974 N N . LEU A 1 123 ? 19.662 -9.709 -38.970 1.00 84.56 123 LEU A N 1
ATOM 975 C CA . LEU A 1 123 ? 19.980 -8.499 -38.209 1.00 84.56 123 LEU A CA 1
ATOM 976 C C . LEU A 1 123 ? 18.769 -7.590 -38.045 1.00 84.56 123 LEU A C 1
ATOM 978 O O . LEU A 1 123 ? 18.504 -7.110 -36.946 1.00 84.56 123 LEU A O 1
ATOM 982 N N . SER A 1 124 ? 17.991 -7.397 -39.104 1.00 86.88 124 SER A N 1
ATOM 983 C CA . SER A 1 124 ? 16.775 -6.583 -39.035 1.00 86.88 124 SER A CA 1
ATOM 984 C C . SER A 1 124 ? 15.715 -7.239 -38.141 1.00 86.88 124 SER A C 1
ATOM 986 O O . SER A 1 124 ? 15.084 -6.565 -37.327 1.00 86.88 124 SER A O 1
ATOM 988 N N . ALA A 1 125 ? 15.558 -8.566 -38.215 1.00 87.06 125 ALA A N 1
ATOM 989 C CA . ALA A 1 125 ? 14.681 -9.317 -37.316 1.00 87.06 125 ALA A CA 1
ATOM 990 C C . ALA A 1 125 ? 15.138 -9.230 -35.849 1.00 87.06 125 ALA A C 1
ATOM 992 O O . ALA A 1 125 ? 14.319 -9.032 -34.948 1.00 87.06 125 ALA A O 1
ATOM 993 N N . TYR A 1 126 ? 16.447 -9.310 -35.615 1.00 84.38 126 TYR A N 1
ATOM 994 C CA . TYR A 1 126 ? 17.048 -9.184 -34.295 1.00 84.38 126 TYR A CA 1
ATOM 995 C C . TYR A 1 126 ? 16.822 -7.787 -33.702 1.00 84.38 126 TYR A C 1
ATOM 997 O O . TYR A 1 126 ? 16.290 -7.665 -32.600 1.00 84.38 126 TYR A O 1
ATOM 1005 N N . ILE A 1 127 ? 17.111 -6.726 -34.463 1.00 86.44 127 ILE A N 1
ATOM 1006 C CA . ILE A 1 127 ? 16.868 -5.332 -34.057 1.00 86.44 127 ILE A CA 1
ATOM 1007 C C . ILE A 1 127 ? 15.385 -5.108 -33.733 1.00 86.44 127 ILE A C 1
ATOM 1009 O O . ILE A 1 127 ? 15.067 -4.544 -32.683 1.00 86.44 127 ILE A O 1
ATOM 1013 N N . ARG A 1 128 ? 14.467 -5.599 -34.579 1.00 88.56 128 ARG A N 1
ATOM 1014 C CA . ARG A 1 128 ? 13.016 -5.531 -34.325 1.00 88.56 128 ARG A CA 1
ATOM 1015 C C . ARG A 1 128 ? 12.628 -6.195 -33.012 1.00 88.56 128 ARG A C 1
ATOM 1017 O O . ARG A 1 128 ? 11.839 -5.627 -32.259 1.00 88.56 128 ARG A O 1
ATOM 1024 N N . SER A 1 129 ? 13.176 -7.376 -32.731 1.00 83.12 129 SER A N 1
ATOM 1025 C CA . SER A 1 129 ? 12.922 -8.089 -31.478 1.00 83.12 129 SER A CA 1
ATOM 1026 C C . SER A 1 129 ? 13.367 -7.257 -30.272 1.00 83.12 129 SER A C 1
ATOM 1028 O O . SER A 1 129 ? 12.571 -7.028 -29.360 1.00 83.12 129 SER A O 1
ATOM 1030 N N . GLN A 1 130 ? 14.588 -6.713 -30.307 1.00 80.56 130 GLN A N 1
ATOM 1031 C CA . GLN A 1 130 ? 15.130 -5.883 -29.226 1.00 80.56 130 GLN A CA 1
ATOM 1032 C C . GLN A 1 130 ? 14.314 -4.596 -29.013 1.00 80.56 130 GLN A C 1
ATOM 1034 O O . GLN A 1 130 ? 13.968 -4.250 -27.882 1.00 80.56 130 GLN A O 1
ATOM 1039 N N . ILE A 1 131 ? 13.921 -3.911 -30.092 1.00 83.19 131 ILE A N 1
ATOM 1040 C CA . ILE A 1 131 ? 13.082 -2.704 -30.020 1.00 83.19 131 ILE A CA 1
ATOM 1041 C C . ILE A 1 131 ? 11.677 -3.032 -29.515 1.00 83.19 131 ILE A C 1
ATOM 1043 O O . ILE A 1 131 ? 11.137 -2.300 -28.687 1.00 83.19 131 ILE A O 1
ATOM 1047 N N . SER A 1 132 ? 11.076 -4.136 -29.966 1.00 80.56 132 SER A N 1
ATOM 1048 C CA . SER A 1 132 ? 9.750 -4.554 -29.502 1.00 80.56 132 SER A CA 1
ATOM 1049 C C . SER A 1 132 ? 9.753 -4.839 -28.000 1.00 80.56 132 SER A C 1
ATOM 1051 O O . SER A 1 132 ? 8.844 -4.403 -27.289 1.00 80.56 132 SER A O 1
ATOM 1053 N N . GLN A 1 133 ? 10.811 -5.482 -27.498 1.00 72.62 133 GLN A N 1
ATOM 1054 C CA . GLN A 1 133 ? 11.020 -5.695 -26.067 1.00 72.62 133 GLN A CA 1
ATOM 1055 C C . GLN A 1 133 ? 11.184 -4.367 -25.316 1.00 72.62 133 GLN A C 1
ATOM 1057 O O . GLN A 1 133 ? 10.510 -4.143 -24.309 1.00 72.62 133 GLN A O 1
ATOM 1062 N N . ALA A 1 134 ? 12.011 -3.448 -25.821 1.00 71.38 134 ALA A N 1
ATOM 1063 C CA . ALA A 1 134 ? 12.203 -2.129 -25.219 1.00 71.38 134 ALA A CA 1
ATOM 1064 C C . ALA A 1 134 ? 10.902 -1.304 -25.168 1.00 71.38 134 ALA A C 1
ATOM 1066 O O . ALA A 1 134 ? 10.595 -0.695 -24.144 1.00 71.38 134 ALA A O 1
ATOM 1067 N N . MET A 1 135 ? 10.093 -1.333 -26.229 1.00 75.50 135 MET A N 1
ATOM 1068 C CA . MET A 1 135 ? 8.786 -0.666 -26.297 1.00 75.50 135 MET A CA 1
ATOM 1069 C C . MET A 1 135 ? 7.745 -1.305 -25.372 1.00 75.50 135 MET A C 1
ATOM 1071 O O . MET A 1 135 ? 6.944 -0.601 -24.749 1.00 75.50 135 MET A O 1
ATOM 1075 N N . PHE A 1 136 ? 7.762 -2.634 -25.240 1.00 70.56 136 PHE A N 1
ATOM 1076 C CA . PHE A 1 136 ? 6.921 -3.336 -24.275 1.00 70.56 136 PHE A CA 1
ATOM 1077 C C . PHE A 1 136 ? 7.275 -2.919 -22.845 1.00 70.56 136 PHE A C 1
ATOM 1079 O O . PHE A 1 136 ? 6.390 -2.572 -22.063 1.00 70.56 136 PHE A O 1
ATOM 1086 N N . MET A 1 137 ? 8.571 -2.862 -22.526 1.00 61.12 137 MET A N 1
ATOM 1087 C CA . MET A 1 137 ? 9.039 -2.358 -21.238 1.00 61.12 137 MET A CA 1
ATOM 1088 C C . MET A 1 137 ? 8.603 -0.909 -21.019 1.00 61.12 137 MET A C 1
ATOM 1090 O O . MET A 1 137 ? 8.006 -0.630 -19.989 1.00 61.12 137 MET A O 1
ATOM 1094 N N . ALA A 1 138 ? 8.798 -0.021 -21.999 1.00 60.84 138 ALA A N 1
ATOM 1095 C CA . ALA A 1 138 ? 8.469 1.404 -21.910 1.00 60.84 138 ALA A CA 1
ATOM 1096 C C . ALA A 1 138 ? 6.963 1.719 -21.825 1.00 60.84 138 ALA A C 1
ATOM 1098 O O . ALA A 1 138 ? 6.596 2.875 -21.609 1.00 60.84 138 ALA A O 1
ATOM 1099 N N . SER A 1 139 ? 6.077 0.733 -22.003 1.00 63.25 139 SER A N 1
ATOM 1100 C CA . SER A 1 139 ? 4.635 0.978 -22.034 1.00 63.25 139 SER A CA 1
ATOM 1101 C C . SER A 1 139 ? 4.128 1.569 -20.706 1.00 63.25 139 SER A C 1
ATOM 1103 O O . SER A 1 139 ? 4.369 0.995 -19.637 1.00 63.25 139 SER A O 1
ATOM 1105 N N . PRO A 1 140 ? 3.432 2.725 -20.736 1.00 57.25 140 PRO A N 1
ATOM 1106 C CA . PRO A 1 140 ? 2.989 3.406 -19.528 1.00 57.25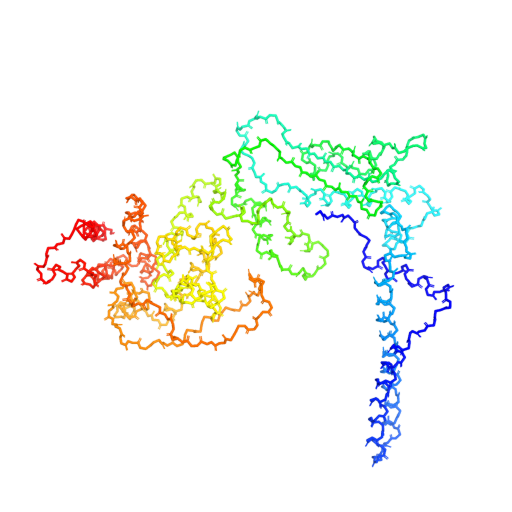 140 PRO A CA 1
ATOM 1107 C C . PRO A 1 140 ? 2.001 2.525 -18.767 1.00 57.25 140 PRO A C 1
ATOM 1109 O O . PRO A 1 140 ? 0.954 2.144 -19.293 1.00 57.25 140 PRO A O 1
ATOM 1112 N N . MET A 1 141 ? 2.327 2.225 -17.507 1.00 57.72 141 MET A N 1
ATOM 1113 C CA . MET A 1 141 ? 1.582 1.253 -16.704 1.00 57.72 141 MET A CA 1
ATOM 1114 C C . MET A 1 141 ? 0.299 1.829 -16.069 1.00 57.72 141 MET A C 1
ATOM 1116 O O . MET A 1 141 ? -0.046 1.509 -14.935 1.00 57.72 141 MET A O 1
ATOM 1120 N N . LEU A 1 142 ? -0.369 2.752 -16.764 1.00 57.53 142 LEU A N 1
ATOM 1121 C CA . LEU A 1 142 ? -1.552 3.456 -16.275 1.00 57.53 142 LEU A CA 1
ATOM 1122 C C . LEU A 1 142 ? -2.738 3.188 -17.198 1.00 57.53 142 LEU A C 1
ATOM 1124 O O . LEU A 1 142 ? -2.669 3.410 -18.416 1.00 57.53 142 LEU A O 1
ATOM 1128 N N . ALA A 1 143 ? -3.830 2.720 -16.594 1.00 55.91 143 ALA A N 1
ATOM 1129 C CA . ALA A 1 143 ? -5.109 2.592 -17.265 1.00 55.91 143 ALA A CA 1
ATOM 1130 C C . ALA A 1 143 ? -5.776 3.970 -17.309 1.00 55.91 143 ALA A C 1
ATOM 1132 O O . ALA A 1 143 ? -5.889 4.672 -16.302 1.00 55.91 143 ALA A O 1
ATOM 1133 N N . VAL A 1 144 ? -6.203 4.361 -18.502 1.00 56.41 144 VAL A N 1
ATOM 1134 C CA . VAL A 1 144 ? -7.010 5.561 -18.707 1.00 56.41 144 VAL A CA 1
ATOM 1135 C C . VAL A 1 144 ? -8.463 5.118 -18.700 1.00 56.41 144 VAL A C 1
ATOM 1137 O O . VAL A 1 144 ? -8.788 4.102 -19.321 1.00 56.41 144 VAL A O 1
ATOM 1140 N N . ASP A 1 145 ? -9.330 5.859 -18.014 1.00 56.84 145 ASP A N 1
ATOM 1141 C CA . ASP A 1 145 ? -10.766 5.625 -18.127 1.00 56.84 145 ASP A CA 1
ATOM 1142 C C . ASP A 1 145 ? -11.206 5.841 -19.585 1.00 56.84 145 ASP A C 1
ATOM 1144 O O . ASP A 1 145 ? -11.273 6.959 -20.094 1.00 56.84 145 ASP A O 1
ATOM 1148 N N . THR A 1 146 ? -11.494 4.732 -20.266 1.00 51.97 146 THR A N 1
ATOM 1149 C CA . THR A 1 146 ? -11.895 4.702 -21.679 1.00 51.97 146 THR A CA 1
ATOM 1150 C C . THR A 1 146 ? -13.227 5.396 -21.973 1.00 51.97 146 THR A C 1
ATOM 1152 O O . THR A 1 146 ? -13.558 5.598 -23.144 1.00 51.97 146 THR A O 1
ATOM 1155 N N . SER A 1 147 ? -13.999 5.774 -20.945 1.00 51.66 147 SER A N 1
ATOM 1156 C CA . SER A 1 147 ? -15.204 6.590 -21.110 1.00 51.66 147 SER A CA 1
ATOM 1157 C C . SER A 1 147 ? -14.888 8.038 -21.509 1.00 51.66 147 SER A C 1
ATOM 1159 O O . SER A 1 147 ? -15.708 8.683 -22.166 1.00 51.66 147 SER A O 1
ATOM 1161 N N . ALA A 1 148 ? -13.670 8.518 -21.232 1.00 50.00 148 ALA A N 1
ATOM 1162 C CA . ALA A 1 148 ? -13.147 9.778 -21.741 1.00 50.00 148 ALA A CA 1
ATOM 1163 C C . ALA A 1 148 ? -12.482 9.541 -23.107 1.00 50.00 148 ALA A C 1
ATOM 1165 O O . ALA A 1 148 ? -11.266 9.407 -23.219 1.00 50.00 148 ALA A O 1
ATOM 1166 N N . LYS A 1 149 ? -13.294 9.473 -24.169 1.00 49.16 149 LYS A N 1
ATOM 1167 C CA . LYS A 1 149 ? -12.840 9.443 -25.574 1.00 49.16 149 LYS A CA 1
ATOM 1168 C C . LYS A 1 149 ? -12.253 10.794 -26.020 1.00 49.16 149 LYS A C 1
ATOM 1170 O O . LYS A 1 149 ? -12.664 11.338 -27.042 1.00 49.16 149 LYS A O 1
ATOM 1175 N N . GLU A 1 150 ? -11.337 11.367 -25.253 1.00 51.47 150 GLU A N 1
ATOM 1176 C CA . GLU A 1 150 ? -10.528 12.484 -25.735 1.00 51.47 150 GLU A CA 1
ATOM 1177 C C . GLU A 1 150 ? -9.340 11.907 -26.517 1.00 51.47 150 GLU A C 1
ATOM 1179 O O . GLU A 1 150 ? -8.766 10.885 -26.145 1.00 51.47 150 GLU A O 1
ATOM 1184 N N . GLU A 1 151 ? -9.085 12.507 -27.677 1.00 55.44 151 GLU A N 1
ATOM 1185 C CA . GLU A 1 151 ? -8.152 12.104 -28.730 1.00 55.44 151 GLU A CA 1
ATOM 1186 C C . GLU A 1 151 ? -6.908 11.373 -28.226 1.00 55.44 151 GLU A C 1
ATOM 1188 O O . GLU A 1 151 ? -6.141 11.925 -27.460 1.00 55.44 151 GLU A O 1
ATOM 1193 N N . ASN A 1 152 ? -6.703 10.151 -28.710 1.00 54.78 152 ASN A N 1
ATOM 1194 C CA . ASN A 1 152 ? -5.453 9.392 -28.758 1.00 54.78 152 ASN A CA 1
ATOM 1195 C C . ASN A 1 152 ? -4.175 10.100 -28.221 1.00 54.78 152 ASN A C 1
ATOM 1197 O O . ASN A 1 152 ? -3.294 10.465 -28.994 1.00 54.78 152 ASN A O 1
ATOM 1201 N N . THR A 1 153 ? -4.047 10.267 -26.901 1.00 63.12 153 THR A N 1
ATOM 1202 C CA . THR A 1 153 ? -2.979 11.064 -26.258 1.00 63.12 153 THR A CA 1
ATOM 1203 C C . THR A 1 153 ? -1.690 10.272 -25.999 1.00 63.12 153 THR A C 1
ATOM 1205 O O . THR A 1 153 ? -0.831 10.692 -25.218 1.00 63.12 153 THR A O 1
ATOM 1208 N N . GLU A 1 154 ? -1.562 9.090 -26.606 1.00 71.50 154 GLU A N 1
ATOM 1209 C CA . GLU A 1 154 ? -0.355 8.274 -26.518 1.00 71.50 154 GLU A CA 1
ATOM 1210 C C . GLU A 1 154 ? 0.535 8.523 -27.732 1.00 71.50 154 GLU A C 1
ATOM 1212 O O . GLU A 1 154 ? 0.153 8.225 -28.867 1.00 71.50 154 GLU A O 1
ATOM 1217 N N . SER A 1 155 ? 1.742 9.017 -27.464 1.00 75.94 155 SER A N 1
ATOM 1218 C CA . SER A 1 155 ? 2.792 9.174 -28.464 1.00 75.94 155 SER A CA 1
ATOM 1219 C C . SER A 1 155 ? 3.905 8.168 -28.223 1.00 75.94 155 SER A C 1
ATOM 1221 O O . SER A 1 155 ? 4.358 7.963 -27.093 1.00 75.94 155 SER A O 1
ATOM 1223 N N . VAL A 1 156 ? 4.361 7.561 -29.315 1.00 82.12 156 VAL A N 1
ATOM 1224 C CA . VAL A 1 156 ? 5.457 6.593 -29.331 1.00 82.12 156 VAL A CA 1
ATOM 1225 C C . VAL A 1 156 ? 6.586 7.172 -30.171 1.00 82.12 156 VAL A C 1
ATOM 1227 O O . VAL A 1 156 ? 6.348 7.621 -31.292 1.00 82.12 156 VAL A O 1
ATOM 1230 N N . TYR A 1 157 ? 7.804 7.159 -29.642 1.00 84.50 157 TYR A N 1
ATOM 1231 C CA . TYR A 1 157 ? 8.990 7.704 -30.290 1.00 84.50 157 TYR A CA 1
ATOM 1232 C C . TYR A 1 157 ? 10.136 6.697 -30.267 1.00 84.50 157 TYR A C 1
ATOM 1234 O O . TYR A 1 157 ? 10.366 6.028 -29.258 1.00 84.50 157 TYR A O 1
ATOM 1242 N N . LEU A 1 158 ? 10.871 6.633 -31.374 1.00 87.38 158 LEU A N 1
ATOM 1243 C CA . LEU A 1 158 ? 12.177 5.990 -31.459 1.00 87.38 158 LEU A CA 1
ATOM 1244 C C . LEU A 1 158 ? 13.202 7.085 -31.758 1.00 87.38 158 LEU A C 1
ATOM 1246 O O . LEU A 1 158 ? 13.178 7.649 -32.850 1.00 87.38 158 LEU A O 1
ATOM 1250 N N . ALA A 1 159 ? 14.053 7.412 -30.793 1.00 84.06 159 ALA A N 1
ATOM 1251 C CA . ALA A 1 159 ? 15.101 8.412 -30.960 1.00 84.06 159 ALA A CA 1
ATOM 1252 C C . ALA A 1 159 ? 16.467 7.736 -31.112 1.00 84.06 159 ALA A C 1
ATOM 1254 O O . ALA A 1 159 ? 16.789 6.811 -30.363 1.00 84.06 159 ALA A O 1
ATOM 1255 N N . LEU A 1 160 ? 17.244 8.170 -32.102 1.00 89.69 160 LEU A N 1
ATOM 1256 C CA . LEU A 1 160 ? 18.554 7.603 -32.410 1.00 89.69 160 LEU A CA 1
ATOM 1257 C C . LEU A 1 160 ? 19.465 8.612 -33.110 1.00 89.69 160 LEU A C 1
ATOM 1259 O O . LEU A 1 160 ? 18.998 9.511 -33.810 1.00 89.69 160 LEU A O 1
ATOM 1263 N N . HIS A 1 161 ? 20.771 8.400 -32.985 1.00 89.19 161 HIS A N 1
ATOM 1264 C CA . HIS A 1 161 ? 21.760 9.121 -33.777 1.00 89.19 161 HIS A CA 1
ATOM 1265 C C . HIS A 1 161 ? 21.637 8.759 -35.279 1.00 89.19 161 HIS A C 1
ATOM 1267 O O . HIS A 1 161 ? 21.412 7.584 -35.601 1.00 89.19 161 HIS A O 1
ATOM 1273 N N . PRO A 1 162 ? 21.840 9.700 -36.227 1.00 90.81 162 PRO A N 1
ATOM 1274 C CA . PRO A 1 162 ? 21.726 9.440 -37.668 1.00 90.81 162 PRO A CA 1
ATOM 1275 C C . PRO A 1 162 ? 22.611 8.298 -38.193 1.00 90.81 162 PRO A C 1
ATOM 1277 O O . PRO A 1 162 ? 22.234 7.613 -39.141 1.00 90.81 162 PRO A O 1
ATOM 1280 N N . SER A 1 163 ? 23.764 8.039 -37.563 1.00 86.88 163 SER A N 1
ATOM 1281 C CA . SER A 1 163 ? 24.649 6.911 -37.921 1.00 86.88 163 SER A CA 1
ATOM 1282 C C . SER A 1 163 ? 24.023 5.531 -37.690 1.00 86.88 163 SER A C 1
ATOM 1284 O O . SER A 1 163 ? 24.486 4.546 -38.259 1.00 86.88 163 SER A O 1
ATOM 1286 N N . CYS A 1 164 ? 22.979 5.456 -36.863 1.00 86.44 164 CYS A N 1
ATOM 1287 C CA . CYS A 1 164 ? 22.301 4.217 -36.487 1.00 86.44 164 CYS A CA 1
ATOM 1288 C C . CYS A 1 164 ? 21.023 3.982 -37.309 1.00 86.44 164 CYS A C 1
ATOM 1290 O O . CYS A 1 164 ? 20.355 2.960 -37.141 1.00 86.44 164 CYS A O 1
ATOM 1292 N N . ALA A 1 165 ? 20.664 4.931 -38.176 1.00 89.56 165 ALA A N 1
ATOM 1293 C CA . ALA A 1 165 ? 19.477 4.885 -39.013 1.00 89.56 165 ALA A CA 1
ATOM 1294 C C . ALA A 1 165 ? 19.713 4.083 -40.296 1.00 89.56 165 ALA A C 1
ATOM 1296 O O . ALA A 1 165 ? 20.828 3.999 -40.820 1.00 89.56 165 ALA A O 1
ATOM 1297 N N . ARG A 1 166 ? 18.632 3.547 -40.868 1.00 89.62 166 ARG A N 1
ATOM 1298 C CA . ARG A 1 166 ? 18.684 3.012 -42.228 1.00 89.62 166 ARG A CA 1
ATOM 1299 C C . ARG A 1 166 ? 18.778 4.143 -43.229 1.00 89.62 166 ARG A C 1
ATOM 1301 O O . ARG A 1 166 ? 18.156 5.193 -43.077 1.00 89.62 166 ARG A O 1
ATOM 1308 N N . GLN A 1 167 ? 19.563 3.898 -44.268 1.00 88.00 167 GLN A N 1
ATOM 1309 C CA . GLN A 1 167 ? 19.800 4.874 -45.312 1.00 88.00 167 GLN A CA 1
ATOM 1310 C C . GLN A 1 167 ? 18.863 4.650 -46.495 1.00 88.00 167 GLN A C 1
ATOM 1312 O O . GLN A 1 167 ? 18.639 3.521 -46.930 1.00 88.00 167 GLN A O 1
ATOM 1317 N N . LYS A 1 168 ? 18.387 5.747 -47.078 1.00 88.12 168 LYS A N 1
ATOM 1318 C CA . LYS A 1 168 ? 17.728 5.781 -48.382 1.00 88.12 168 LYS A CA 1
ATOM 1319 C C . LYS A 1 168 ? 18.473 6.787 -49.244 1.00 88.12 168 LYS A C 1
ATOM 1321 O O . LYS A 1 168 ? 18.685 7.921 -48.835 1.00 88.12 168 LYS A O 1
ATOM 1326 N N . ASN A 1 169 ? 18.919 6.368 -50.427 1.00 87.56 169 ASN A N 1
ATOM 1327 C CA . ASN A 1 169 ? 19.758 7.191 -51.312 1.00 87.56 169 ASN A CA 1
ATOM 1328 C C . ASN A 1 169 ? 21.045 7.721 -50.636 1.00 87.56 169 ASN A C 1
ATOM 1330 O O . ASN A 1 169 ? 21.481 8.835 -50.914 1.00 87.56 169 ASN A O 1
ATOM 1334 N N . GLY A 1 170 ? 21.646 6.927 -49.740 1.00 81.69 170 GLY A N 1
ATOM 1335 C CA . GLY A 1 170 ? 22.895 7.276 -49.049 1.00 81.69 170 GLY A CA 1
ATOM 1336 C C . GLY A 1 170 ? 22.748 8.310 -47.929 1.00 81.69 170 GLY A C 1
ATOM 1337 O O . GLY A 1 170 ? 23.754 8.844 -47.473 1.00 81.69 170 GLY A O 1
ATOM 1338 N N . GLN A 1 171 ? 21.521 8.610 -47.496 1.00 87.94 171 GLN A N 1
ATOM 1339 C CA . GLN A 1 171 ? 21.235 9.508 -46.377 1.00 87.94 171 GLN A CA 1
ATOM 1340 C C . GLN A 1 171 ? 20.370 8.792 -45.330 1.00 87.94 171 GLN A C 1
ATOM 1342 O O . GLN A 1 171 ? 19.510 8.000 -45.727 1.00 87.94 171 GLN A O 1
ATOM 1347 N N . PRO A 1 172 ? 20.576 9.040 -44.023 1.00 89.81 172 PRO A N 1
ATOM 1348 C CA . PRO A 1 172 ? 19.685 8.580 -42.956 1.00 89.81 172 PRO A CA 1
ATOM 1349 C C . PRO A 1 172 ? 18.220 8.916 -43.260 1.00 89.81 172 PRO A C 1
ATOM 1351 O O . PRO A 1 172 ? 17.896 10.067 -43.547 1.00 89.81 172 PRO A O 1
ATOM 1354 N N . ASP A 1 173 ? 17.335 7.918 -43.218 1.00 93.69 173 ASP A N 1
ATOM 1355 C CA . ASP A 1 173 ? 15.929 8.078 -43.595 1.00 93.69 173 ASP A CA 1
ATOM 1356 C C . ASP A 1 173 ? 14.984 7.527 -42.506 1.00 93.69 173 ASP A C 1
ATOM 1358 O O . ASP A 1 173 ? 15.015 6.329 -42.188 1.00 93.69 173 ASP A O 1
ATOM 1362 N N . PRO A 1 174 ? 14.110 8.376 -41.932 1.00 90.56 174 PRO A N 1
ATOM 1363 C CA . PRO A 1 174 ? 13.106 7.970 -40.948 1.00 90.56 174 PRO A CA 1
ATOM 1364 C C . PRO A 1 174 ? 12.136 6.891 -41.432 1.00 90.56 174 PRO A C 1
ATOM 1366 O O . PRO A 1 174 ? 11.750 6.023 -40.651 1.00 90.56 174 PRO A O 1
ATOM 1369 N N . GLY A 1 175 ? 11.735 6.923 -42.705 1.00 90.56 175 GLY A N 1
ATOM 1370 C CA . GLY A 1 175 ? 10.791 5.962 -43.273 1.00 90.56 175 GLY A CA 1
ATOM 1371 C C . GLY A 1 175 ? 11.408 4.573 -43.402 1.00 90.56 175 GLY A C 1
ATOM 1372 O O . GLY A 1 175 ? 10.841 3.605 -42.902 1.00 90.56 175 GLY A O 1
ATOM 1373 N N . ALA A 1 176 ? 12.603 4.493 -43.985 1.00 89.44 176 ALA A N 1
ATOM 1374 C CA . ALA A 1 176 ? 13.371 3.260 -44.118 1.00 89.44 176 ALA A CA 1
ATOM 1375 C C . ALA A 1 176 ? 13.728 2.674 -42.748 1.00 89.44 176 ALA A C 1
ATOM 1377 O O . ALA A 1 176 ? 13.632 1.467 -42.543 1.00 89.44 176 ALA A O 1
ATOM 1378 N N . THR A 1 177 ? 14.088 3.529 -41.786 1.00 90.56 177 THR A N 1
ATOM 1379 C CA . THR A 1 177 ? 14.370 3.095 -40.410 1.00 90.56 177 THR A CA 1
ATOM 1380 C C . THR A 1 177 ? 13.119 2.521 -39.756 1.00 90.56 177 THR A C 1
ATOM 1382 O O . THR A 1 177 ? 13.183 1.464 -39.145 1.00 90.56 177 THR A O 1
ATOM 1385 N N . MET A 1 178 ? 11.962 3.166 -39.918 1.00 90.12 178 MET A N 1
ATOM 1386 C CA . MET A 1 178 ? 10.699 2.659 -39.381 1.00 90.12 178 MET A CA 1
ATOM 1387 C C . MET A 1 178 ? 10.301 1.312 -39.995 1.00 90.12 178 MET A C 1
ATOM 1389 O O . MET A 1 178 ? 9.925 0.407 -39.260 1.00 90.12 178 MET A O 1
ATOM 1393 N N . GLU A 1 179 ? 10.383 1.175 -41.320 1.00 89.69 179 GLU A N 1
ATOM 1394 C CA . GLU A 1 179 ? 10.050 -0.069 -42.028 1.00 89.69 179 GLU A CA 1
ATOM 1395 C C . GLU A 1 179 ? 10.960 -1.231 -41.611 1.00 89.69 179 GLU A C 1
ATOM 1397 O O . GLU A 1 179 ? 10.513 -2.375 -41.506 1.00 89.69 179 GLU A O 1
ATOM 1402 N N . ASP A 1 180 ? 12.233 -0.948 -41.345 1.00 87.31 180 ASP A N 1
ATOM 1403 C CA . ASP A 1 180 ? 13.205 -1.979 -41.013 1.00 87.31 180 ASP A CA 1
ATOM 1404 C C . ASP A 1 180 ? 13.251 -2.316 -39.521 1.00 87.31 180 ASP A C 1
ATOM 1406 O O . ASP A 1 180 ? 13.343 -3.483 -39.165 1.00 87.31 180 ASP A O 1
ATOM 1410 N N . TYR A 1 181 ? 13.139 -1.331 -38.632 1.00 88.69 181 TYR A N 1
ATOM 1411 C CA . TYR A 1 181 ? 13.340 -1.532 -37.193 1.00 88.69 181 TYR A CA 1
ATOM 1412 C C . TYR A 1 181 ? 12.049 -1.807 -36.421 1.00 88.69 181 TYR A C 1
ATOM 1414 O O . TYR A 1 181 ? 12.111 -2.273 -35.284 1.00 88.69 181 TYR A O 1
ATOM 1422 N N . ILE A 1 182 ? 10.878 -1.522 -36.999 1.00 86.38 182 ILE A N 1
ATOM 1423 C CA . ILE A 1 182 ? 9.609 -1.548 -36.266 1.00 86.38 182 ILE A CA 1
ATOM 1424 C C . ILE A 1 182 ? 8.592 -2.458 -36.954 1.00 86.38 182 ILE A C 1
ATOM 1426 O O . ILE A 1 182 ? 8.187 -2.239 -38.093 1.00 86.38 182 ILE A O 1
ATOM 1430 N N . GLU A 1 183 ? 8.089 -3.444 -36.212 1.00 85.31 183 GLU A N 1
ATOM 1431 C CA . GLU A 1 183 ? 6.919 -4.217 -36.618 1.00 85.31 183 GLU A CA 1
ATOM 1432 C C . GLU A 1 183 ? 5.634 -3.476 -36.218 1.00 85.31 183 GLU A C 1
ATOM 1434 O O . GLU A 1 183 ? 5.213 -3.501 -35.063 1.00 85.31 183 GLU A O 1
ATOM 1439 N N . LEU A 1 184 ? 4.996 -2.802 -37.183 1.00 80.75 184 LEU A N 1
ATOM 1440 C CA . LEU A 1 184 ? 3.829 -1.936 -36.940 1.00 80.75 184 LEU A CA 1
ATOM 1441 C C . LEU A 1 184 ? 2.609 -2.659 -36.344 1.00 80.75 184 LEU A C 1
ATOM 1443 O O . LEU A 1 184 ? 1.781 -2.019 -35.701 1.00 80.75 184 LEU A O 1
ATOM 1447 N N . ASN A 1 185 ? 2.504 -3.975 -36.540 1.00 77.56 185 ASN A N 1
ATOM 1448 C CA . ASN A 1 185 ? 1.416 -4.795 -36.001 1.00 77.56 185 ASN A CA 1
ATOM 1449 C C . ASN A 1 185 ? 1.750 -5.412 -34.632 1.00 77.56 185 ASN A C 1
ATOM 1451 O O . ASN A 1 185 ? 0.971 -6.213 -34.118 1.00 77.56 185 ASN A O 1
ATOM 1455 N N . SER A 1 186 ? 2.898 -5.067 -34.042 1.00 75.69 186 SER A N 1
ATOM 1456 C CA . SER A 1 186 ? 3.305 -5.613 -32.752 1.00 75.69 186 SER A CA 1
ATOM 1457 C C . SER A 1 186 ? 2.380 -5.138 -31.618 1.00 75.69 186 SER A C 1
ATOM 1459 O O . SER A 1 186 ? 2.098 -3.936 -31.519 1.00 75.69 186 SER A O 1
ATOM 1461 N N . PRO A 1 187 ? 1.980 -6.030 -30.687 1.00 67.69 187 PRO A N 1
ATOM 1462 C CA . PRO A 1 187 ? 1.263 -5.653 -29.468 1.00 67.69 187 PRO A CA 1
ATOM 1463 C C . PRO A 1 187 ? 1.979 -4.583 -28.633 1.00 67.69 187 PRO A C 1
ATOM 1465 O O . PRO A 1 187 ? 1.322 -3.803 -27.947 1.00 67.69 187 PRO A O 1
ATOM 1468 N N . SER A 1 188 ? 3.315 -4.490 -28.715 1.00 68.19 188 SER A N 1
ATOM 1469 C CA . SER A 1 188 ? 4.106 -3.493 -27.975 1.00 68.19 188 SER A CA 1
ATOM 1470 C C . SER A 1 188 ? 3.815 -2.045 -28.387 1.00 68.19 188 SER A C 1
ATOM 1472 O O . SER A 1 188 ? 4.120 -1.114 -27.639 1.00 68.19 188 SER A O 1
ATOM 1474 N N . LEU A 1 189 ? 3.176 -1.835 -29.541 1.00 71.38 189 LEU A N 1
ATOM 1475 C CA . LEU A 1 189 ? 2.824 -0.516 -30.057 1.00 71.38 189 LEU A CA 1
ATOM 1476 C C . LEU A 1 189 ? 1.388 -0.087 -29.749 1.00 71.38 189 LEU A C 1
ATOM 1478 O O . LEU A 1 189 ? 1.086 1.089 -29.916 1.00 71.38 189 LEU A O 1
ATOM 1482 N N . ASP A 1 190 ? 0.516 -0.987 -29.285 1.00 69.31 190 ASP A N 1
ATOM 1483 C CA . ASP A 1 190 ? -0.909 -0.702 -29.028 1.00 69.31 190 ASP A CA 1
ATOM 1484 C C . ASP A 1 190 ? -1.604 0.037 -30.200 1.00 69.31 190 ASP A C 1
ATOM 1486 O O . ASP A 1 190 ? -2.284 1.061 -30.053 1.00 69.31 190 ASP A O 1
ATOM 1490 N N . GLY A 1 191 ? -1.320 -0.429 -31.422 1.00 72.06 191 GLY A N 1
ATOM 1491 C CA . GLY A 1 191 ? -1.839 0.148 -32.666 1.00 72.06 191 GLY A CA 1
ATOM 1492 C C . GLY A 1 191 ? -1.326 1.557 -32.995 1.00 72.06 191 GLY A C 1
ATOM 1493 O O . GLY A 1 191 ? -1.884 2.217 -33.874 1.00 72.06 191 GLY A O 1
ATOM 1494 N N . LYS A 1 192 ? -0.293 2.056 -32.301 1.00 78.38 192 LYS A N 1
ATOM 1495 C CA . LYS A 1 192 ? 0.328 3.361 -32.567 1.00 78.38 192 LYS A CA 1
ATOM 1496 C C . LYS A 1 192 ? 1.480 3.241 -33.544 1.00 78.38 192 LYS A C 1
ATOM 1498 O O . LYS A 1 192 ? 2.330 2.368 -33.422 1.00 78.38 192 LYS A O 1
ATOM 1503 N N . ARG A 1 193 ? 1.560 4.192 -34.473 1.00 84.94 193 ARG A N 1
ATOM 1504 C CA . ARG A 1 193 ? 2.720 4.340 -35.350 1.00 84.94 193 ARG A CA 1
ATOM 1505 C C . ARG A 1 193 ? 3.783 5.197 -34.649 1.00 84.94 193 ARG A C 1
ATOM 1507 O O . ARG A 1 193 ? 3.479 6.348 -34.336 1.00 84.94 193 ARG A O 1
ATOM 1514 N N . PRO A 1 194 ? 5.000 4.682 -34.402 1.00 86.00 194 PRO A N 1
ATOM 1515 C CA . PRO A 1 194 ? 6.057 5.466 -33.773 1.00 86.00 194 PRO A CA 1
ATOM 1516 C C . PRO A 1 194 ? 6.532 6.614 -34.657 1.00 86.00 194 PRO A C 1
ATOM 1518 O O . PRO A 1 194 ? 6.543 6.501 -35.881 1.00 86.00 194 PRO A O 1
ATOM 1521 N N . THR A 1 195 ? 6.971 7.702 -34.035 1.00 89.75 195 THR A N 1
ATOM 1522 C CA . THR A 1 195 ? 7.703 8.783 -34.701 1.00 89.75 195 THR A CA 1
ATOM 1523 C C . THR A 1 195 ? 9.198 8.532 -34.546 1.00 89.75 195 THR A C 1
ATOM 1525 O O . THR A 1 195 ? 9.674 8.336 -33.429 1.00 89.75 195 THR A O 1
ATOM 1528 N N . ILE A 1 196 ? 9.944 8.533 -35.651 1.00 91.75 196 ILE A N 1
ATOM 1529 C CA . ILE A 1 196 ? 11.404 8.411 -35.601 1.00 91.75 196 ILE A CA 1
ATOM 1530 C C . ILE A 1 196 ? 12.001 9.808 -35.436 1.00 91.75 196 ILE A C 1
ATOM 1532 O O . ILE A 1 196 ? 11.737 10.687 -36.256 1.00 91.75 196 ILE A O 1
ATOM 1536 N N . LEU A 1 197 ? 12.782 10.005 -34.379 1.00 89.56 197 LEU A N 1
ATOM 1537 C CA . LEU A 1 197 ? 13.522 11.233 -34.110 1.00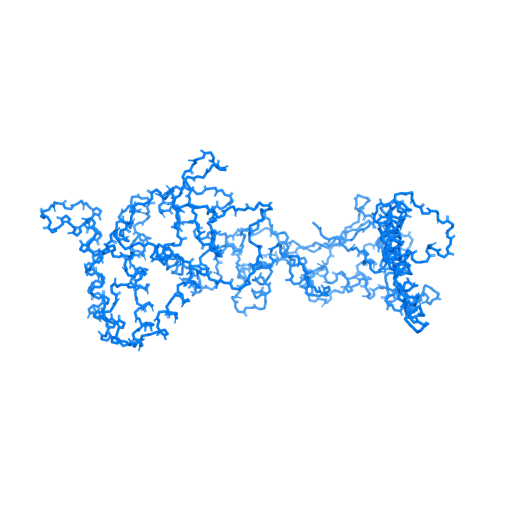 89.56 197 LEU A CA 1
ATOM 1538 C C . LEU A 1 197 ? 15.004 10.971 -34.381 1.00 89.56 197 LEU A C 1
ATOM 1540 O O . LEU A 1 197 ? 15.568 10.009 -33.861 1.00 89.56 197 LEU A O 1
ATOM 1544 N N . MET A 1 198 ? 15.619 11.813 -35.204 1.00 92.06 198 MET A N 1
ATOM 1545 C CA . MET A 1 198 ? 17.038 11.723 -35.536 1.00 92.06 198 MET A CA 1
ATOM 1546 C C . MET A 1 198 ? 17.695 13.060 -35.251 1.00 92.06 198 MET A C 1
ATOM 1548 O O . MET A 1 198 ? 17.235 14.078 -35.762 1.00 92.06 198 MET A O 1
ATOM 1552 N N . ASP A 1 199 ? 18.748 13.032 -34.446 1.00 88.31 199 ASP A N 1
ATOM 1553 C CA . ASP A 1 199 ? 19.522 14.207 -34.060 1.00 88.31 199 ASP A CA 1
ATOM 1554 C C . ASP A 1 199 ? 20.953 13.775 -33.705 1.00 88.31 199 ASP A C 1
ATOM 1556 O O . ASP A 1 199 ? 21.149 12.689 -33.151 1.00 88.31 199 ASP A O 1
ATOM 1560 N N . GLU A 1 200 ? 21.944 14.596 -34.048 1.00 88.94 200 GLU A N 1
ATOM 1561 C CA . GLU A 1 200 ? 23.356 14.348 -33.723 1.00 88.94 200 GLU A CA 1
ATOM 1562 C C . GLU A 1 200 ? 23.627 14.461 -32.213 1.00 88.94 200 GLU A C 1
ATOM 1564 O O . GLU A 1 200 ? 24.608 13.907 -31.724 1.00 88.94 200 GLU A O 1
ATOM 1569 N N . GLU A 1 201 ? 22.738 15.113 -31.452 1.00 81.00 201 GLU A N 1
ATOM 1570 C CA . GLU A 1 201 ? 22.801 15.142 -29.986 1.00 81.00 201 GLU A CA 1
ATOM 1571 C C . GLU A 1 201 ? 22.482 13.784 -29.337 1.00 81.00 201 GLU A C 1
ATOM 1573 O O . GLU A 1 201 ? 22.849 13.547 -28.181 1.00 81.00 201 GLU A O 1
ATOM 1578 N N . PHE A 1 202 ? 21.801 12.873 -30.044 1.00 71.75 202 PHE A N 1
ATOM 1579 C CA . PHE A 1 202 ? 21.565 11.527 -29.524 1.00 71.75 202 PHE A CA 1
ATOM 1580 C C . PHE A 1 202 ? 22.852 10.704 -29.553 1.00 71.75 202 PHE A C 1
ATOM 1582 O O . PHE A 1 202 ? 23.622 10.743 -30.506 1.00 71.75 202 PHE A O 1
ATOM 1589 N N . SER A 1 203 ? 23.071 9.895 -28.519 1.00 69.00 203 SER A N 1
ATOM 1590 C CA . SER A 1 203 ? 24.259 9.046 -28.449 1.00 69.00 203 SER A CA 1
ATOM 1591 C C . SER A 1 203 ? 24.268 8.002 -29.581 1.00 69.00 203 SER A C 1
ATOM 1593 O O . SER A 1 203 ? 23.258 7.326 -29.795 1.00 69.00 203 SER A O 1
ATOM 1595 N N . PRO A 1 204 ? 25.403 7.794 -30.280 1.00 74.06 204 PRO A N 1
ATOM 1596 C CA . PRO A 1 204 ? 25.548 6.716 -31.261 1.00 74.06 204 PRO A CA 1
ATOM 1597 C C . PRO A 1 204 ? 25.553 5.322 -30.616 1.00 74.06 204 PRO A C 1
ATOM 1599 O O . PRO A 1 204 ? 25.479 4.314 -31.319 1.00 74.06 204 PRO A O 1
ATOM 1602 N N . ASN A 1 205 ? 25.619 5.253 -29.284 1.00 66.88 205 ASN A N 1
ATOM 1603 C CA . ASN A 1 205 ? 25.784 4.017 -28.526 1.00 66.88 205 ASN A CA 1
ATOM 1604 C C . ASN A 1 205 ? 24.465 3.494 -27.942 1.00 66.88 205 ASN A C 1
ATOM 1606 O O . ASN A 1 205 ? 24.465 2.461 -27.279 1.00 66.88 205 ASN A O 1
ATOM 1610 N N . GLU A 1 206 ? 23.338 4.166 -28.190 1.00 69.06 206 GLU A N 1
ATOM 1611 C CA . GLU A 1 206 ? 22.021 3.709 -27.751 1.00 69.06 206 GLU A CA 1
ATOM 1612 C C . GLU A 1 206 ? 20.908 4.078 -28.739 1.00 69.06 206 GLU A C 1
ATOM 1614 O O . GLU A 1 206 ? 21.005 5.019 -29.523 1.00 69.06 206 GLU A O 1
ATOM 1619 N N . ILE A 1 207 ? 19.815 3.319 -28.674 1.00 76.56 207 ILE A N 1
ATOM 1620 C CA . ILE A 1 207 ? 18.536 3.667 -29.294 1.00 76.56 207 ILE A CA 1
ATOM 1621 C C . ILE A 1 207 ? 17.531 3.864 -28.164 1.00 76.56 207 ILE A C 1
ATOM 1623 O O . ILE A 1 207 ? 17.352 2.981 -27.321 1.00 76.56 207 ILE A O 1
ATOM 1627 N N . VAL A 1 208 ? 16.857 5.011 -28.151 1.00 74.75 208 VAL A N 1
ATOM 1628 C CA . VAL A 1 208 ? 15.901 5.372 -27.105 1.00 74.75 208 VAL A CA 1
ATOM 1629 C C . VAL A 1 208 ? 14.484 5.053 -27.575 1.00 74.75 208 VAL A C 1
ATOM 1631 O O . VAL A 1 208 ? 13.953 5.674 -28.494 1.00 74.75 208 VAL A O 1
ATOM 1634 N N . CYS A 1 209 ? 13.850 4.090 -26.907 1.00 79.25 209 CYS A N 1
ATOM 1635 C CA . CYS A 1 209 ? 12.434 3.771 -27.079 1.00 79.25 209 CYS A CA 1
ATOM 1636 C C . CYS A 1 209 ? 11.613 4.518 -26.024 1.00 79.25 209 CYS A C 1
ATOM 1638 O O . CYS A 1 209 ? 11.832 4.335 -24.824 1.00 79.25 209 CYS A O 1
ATOM 1640 N N . PHE A 1 210 ? 10.666 5.352 -26.449 1.00 74.56 210 PHE A N 1
ATOM 1641 C CA . PHE A 1 210 ? 9.884 6.181 -25.537 1.00 74.56 210 PHE A CA 1
ATOM 1642 C C . PHE A 1 210 ? 8.390 6.109 -25.847 1.00 74.56 210 PHE A C 1
ATOM 1644 O O . PHE A 1 210 ? 7.960 6.339 -26.975 1.00 74.56 210 PHE A O 1
ATOM 1651 N N . LYS A 1 211 ? 7.588 5.832 -24.817 1.00 74.31 211 LYS A N 1
ATOM 1652 C CA . LYS A 1 211 ? 6.130 5.932 -24.858 1.00 74.31 211 LYS A CA 1
ATOM 1653 C C . LYS A 1 211 ? 5.668 6.916 -23.801 1.00 74.31 211 LYS A C 1
ATOM 1655 O O . LYS A 1 211 ? 6.057 6.813 -22.640 1.00 74.31 211 LYS A O 1
ATOM 1660 N N . THR A 1 212 ? 4.808 7.846 -24.189 1.00 69.00 212 THR A N 1
ATOM 1661 C CA . THR A 1 212 ? 4.227 8.815 -23.263 1.00 69.00 212 THR A CA 1
ATOM 1662 C C . THR A 1 212 ? 2.730 8.924 -23.455 1.00 69.00 212 THR A C 1
ATOM 1664 O O . THR A 1 212 ? 2.236 8.900 -24.579 1.00 69.00 212 THR A O 1
ATOM 1667 N N . LYS A 1 213 ? 2.025 9.068 -22.336 1.00 68.81 213 LYS A N 1
ATOM 1668 C CA . LYS A 1 213 ? 0.626 9.479 -22.275 1.00 68.81 213 LYS A CA 1
ATOM 1669 C C . LYS A 1 213 ? 0.595 10.875 -21.669 1.00 68.81 213 LYS A C 1
ATOM 1671 O O . LYS A 1 213 ? 1.049 11.055 -20.540 1.00 68.81 213 LYS A O 1
ATOM 1676 N N . TYR A 1 214 ? 0.087 11.854 -22.407 1.00 63.31 214 TYR A N 1
ATOM 1677 C CA . TYR A 1 214 ? 0.013 13.250 -21.964 1.00 63.31 214 TYR A CA 1
ATOM 1678 C C . TYR A 1 214 ? -1.444 13.729 -21.872 1.00 63.31 214 TYR A C 1
ATOM 1680 O O . TYR A 1 214 ? -2.368 13.000 -22.214 1.00 63.31 214 TYR A O 1
ATOM 1688 N N . MET A 1 215 ? -1.658 14.941 -21.345 1.00 60.16 215 MET A N 1
ATOM 1689 C CA . MET A 1 215 ? -2.986 15.571 -21.201 1.00 60.16 215 MET A CA 1
ATOM 1690 C C . MET A 1 215 ? -3.994 14.833 -20.297 1.00 60.16 215 MET A C 1
ATOM 1692 O O . MET A 1 215 ? -5.201 15.045 -20.400 1.00 60.16 215 MET A O 1
ATOM 1696 N N . PHE A 1 216 ? -3.519 14.038 -19.336 1.00 62.91 216 PHE A N 1
ATOM 1697 C CA . PHE A 1 216 ? -4.379 13.480 -18.291 1.00 62.91 216 PHE A CA 1
ATOM 1698 C C . PHE A 1 216 ? -4.271 14.275 -16.994 1.00 62.91 216 PHE A C 1
ATOM 1700 O O . PHE A 1 216 ? -3.180 14.488 -16.467 1.00 62.91 216 PHE A O 1
ATOM 1707 N N . LEU A 1 217 ? -5.423 14.668 -16.449 1.00 60.12 217 LEU A N 1
ATOM 1708 C CA . LEU A 1 217 ? -5.524 15.006 -15.031 1.00 60.12 217 LEU A CA 1
ATOM 1709 C C . LEU A 1 217 ? -5.340 13.723 -14.216 1.00 60.12 217 LEU A C 1
ATOM 1711 O O . LEU A 1 217 ? -5.775 12.658 -14.650 1.00 60.12 217 LEU A O 1
ATOM 1715 N N . ILE A 1 218 ? -4.741 13.824 -13.027 1.00 60.22 218 ILE A N 1
ATOM 1716 C CA . ILE A 1 218 ? -4.518 12.663 -12.146 1.00 60.22 218 ILE A CA 1
ATOM 1717 C C . ILE A 1 218 ? -5.822 11.911 -11.838 1.00 60.22 218 ILE A C 1
ATOM 1719 O O . ILE A 1 218 ? -5.833 10.691 -11.758 1.00 60.22 218 ILE A O 1
ATOM 1723 N N . GLU A 1 219 ? -6.936 12.637 -11.774 1.00 59.38 219 GLU A N 1
ATOM 1724 C CA . GLU A 1 219 ? -8.290 12.119 -11.554 1.00 59.38 219 GLU A CA 1
ATOM 1725 C C . GLU A 1 219 ? -8.808 11.244 -12.709 1.00 59.38 219 GLU A C 1
ATOM 1727 O O . GLU A 1 219 ? -9.690 10.416 -12.506 1.00 59.38 219 GLU A O 1
ATOM 1732 N N . LYS A 1 220 ? -8.260 11.421 -13.920 1.00 62.06 220 LYS A N 1
ATOM 1733 C CA . LYS A 1 220 ? -8.578 10.619 -15.115 1.00 62.06 220 LYS A CA 1
ATOM 1734 C C . LYS A 1 220 ? -7.723 9.347 -15.208 1.00 62.06 220 LYS A C 1
ATOM 1736 O O . LYS A 1 220 ? -7.950 8.514 -16.089 1.00 62.06 220 LYS A O 1
ATOM 1741 N N . LEU A 1 221 ? -6.715 9.209 -14.344 1.00 65.75 221 LEU A N 1
ATOM 1742 C CA . LEU A 1 221 ? -5.859 8.032 -14.271 1.00 65.75 221 LEU A CA 1
ATOM 1743 C C . LEU A 1 221 ? -6.472 7.018 -13.308 1.00 65.75 221 LEU A C 1
ATOM 1745 O O . LEU A 1 221 ? -7.004 7.366 -12.256 1.00 65.75 221 LEU A O 1
ATOM 1749 N N . THR A 1 222 ? -6.369 5.742 -13.655 1.00 62.47 222 THR A N 1
ATOM 1750 C CA . THR A 1 222 ? -6.876 4.650 -12.826 1.00 62.47 222 THR A CA 1
ATOM 1751 C C . THR A 1 222 ? -5.844 3.533 -12.731 1.00 62.47 222 THR A C 1
ATOM 1753 O O . THR A 1 222 ? -5.023 3.331 -13.635 1.00 62.47 222 THR A O 1
ATOM 1756 N N . LYS A 1 223 ? -5.864 2.801 -11.614 1.00 69.44 223 LYS A N 1
ATOM 1757 C CA . LYS A 1 223 ? -5.133 1.535 -11.505 1.00 69.44 223 LYS A CA 1
ATOM 1758 C C . LYS A 1 223 ? -5.754 0.497 -12.435 1.00 69.44 223 LYS A C 1
ATOM 1760 O O . LYS A 1 223 ? -6.940 0.553 -12.758 1.00 69.44 223 LYS A O 1
ATOM 1765 N N . TYR A 1 224 ? -4.958 -0.486 -12.835 1.00 63.72 224 TYR A N 1
ATOM 1766 C CA . TYR A 1 224 ? -5.471 -1.656 -13.535 1.00 63.72 224 TYR A CA 1
ATOM 1767 C C . TYR A 1 224 ? -6.558 -2.366 -12.723 1.00 63.72 224 TYR A C 1
ATOM 1769 O O . TYR A 1 224 ? -6.513 -2.390 -11.493 1.00 63.72 224 TYR A O 1
ATOM 1777 N N . LYS A 1 225 ? -7.502 -3.018 -13.414 1.00 67.06 225 LYS A N 1
ATOM 1778 C CA . LYS A 1 225 ? -8.419 -3.962 -12.765 1.00 67.06 225 LYS A CA 1
ATOM 1779 C C . LYS A 1 225 ? -7.591 -5.002 -12.006 1.00 67.06 225 LYS A C 1
ATOM 1781 O O . LYS A 1 225 ? -6.683 -5.584 -12.596 1.00 67.06 225 LYS A O 1
ATOM 1786 N N . TYR A 1 226 ? -7.912 -5.234 -10.736 1.00 65.69 226 TYR A N 1
ATOM 1787 C CA . TYR A 1 226 ? -7.097 -6.016 -9.798 1.00 65.69 226 TYR A CA 1
ATOM 1788 C C . TYR A 1 226 ? -6.669 -7.398 -10.319 1.00 65.69 226 TYR A C 1
ATOM 1790 O O . TYR A 1 226 ? -5.499 -7.758 -10.183 1.00 65.69 226 TYR A O 1
ATOM 1798 N N . ASP A 1 227 ? -7.570 -8.116 -10.995 1.00 69.31 227 ASP A N 1
ATOM 1799 C CA . ASP A 1 227 ? -7.314 -9.456 -11.556 1.00 69.31 227 ASP A CA 1
ATOM 1800 C C . ASP A 1 227 ? -6.754 -9.450 -12.988 1.00 69.31 227 ASP A C 1
ATOM 1802 O O . ASP A 1 227 ? -6.648 -10.495 -13.627 1.00 69.31 227 ASP A O 1
ATOM 1806 N N . SER A 1 228 ? -6.431 -8.281 -13.546 1.00 64.88 228 SER A N 1
ATOM 1807 C CA . SER A 1 228 ? -5.833 -8.216 -14.881 1.00 64.88 228 SER A CA 1
ATOM 1808 C C . SER A 1 228 ? -4.370 -8.655 -14.862 1.00 64.88 228 SER A C 1
ATOM 1810 O O . SER A 1 228 ? -3.643 -8.445 -13.888 1.00 64.88 228 SER A O 1
ATOM 1812 N N . GLU A 1 229 ? -3.905 -9.200 -15.984 1.00 62.25 229 GLU A N 1
ATOM 1813 C CA . GLU A 1 229 ? -2.499 -9.560 -16.173 1.00 62.25 229 GLU A CA 1
ATOM 1814 C C . GLU A 1 229 ? -1.566 -8.361 -15.947 1.00 62.25 229 GLU A C 1
ATOM 1816 O O . GLU A 1 229 ? -0.546 -8.485 -15.271 1.00 62.25 229 GLU A O 1
ATOM 1821 N N . ASN A 1 230 ? -1.985 -7.175 -16.397 1.00 60.28 230 ASN A N 1
ATOM 1822 C CA . ASN A 1 230 ? -1.271 -5.923 -16.171 1.00 60.28 230 ASN A CA 1
ATOM 1823 C C . ASN A 1 230 ? -1.189 -5.546 -14.684 1.00 60.28 230 ASN A C 1
ATOM 1825 O O . ASN A 1 230 ? -0.145 -5.082 -14.237 1.00 60.28 230 ASN A O 1
ATOM 1829 N N . ALA A 1 231 ? -2.250 -5.769 -13.896 1.00 64.06 231 ALA A N 1
ATOM 1830 C CA . ALA A 1 231 ? -2.223 -5.536 -12.451 1.00 64.06 231 ALA A CA 1
ATOM 1831 C C . ALA A 1 231 ? -1.290 -6.507 -11.723 1.00 64.06 231 ALA A C 1
ATOM 1833 O O . ALA A 1 231 ? -0.608 -6.105 -10.781 1.00 64.06 231 ALA A O 1
ATOM 1834 N N . ARG A 1 232 ? -1.248 -7.777 -12.144 1.00 65.31 232 ARG A N 1
ATOM 1835 C CA . ARG A 1 232 ? -0.317 -8.770 -11.593 1.00 65.31 232 ARG A CA 1
ATOM 1836 C C . ARG A 1 232 ? 1.129 -8.400 -11.917 1.00 65.31 232 ARG A C 1
ATOM 1838 O O . ARG A 1 232 ? 1.930 -8.273 -10.999 1.00 65.31 232 ARG A O 1
ATOM 1845 N N . ALA A 1 233 ? 1.425 -8.122 -13.187 1.00 62.38 233 ALA A N 1
ATOM 1846 C CA . ALA A 1 233 ? 2.749 -7.685 -13.623 1.00 62.38 233 ALA A CA 1
ATOM 1847 C C . ALA A 1 233 ? 3.184 -6.385 -12.925 1.00 62.38 233 ALA A C 1
ATOM 1849 O O . ALA A 1 233 ? 4.336 -6.246 -12.527 1.00 62.38 233 ALA A O 1
ATOM 1850 N N . TYR A 1 234 ? 2.260 -5.439 -12.727 1.00 66.12 234 TYR A N 1
ATOM 1851 C CA . TYR A 1 234 ? 2.521 -4.209 -11.980 1.00 66.12 234 TYR A CA 1
ATOM 1852 C C . TYR A 1 234 ? 2.861 -4.481 -10.510 1.00 66.12 234 TYR A C 1
ATOM 1854 O O . TYR A 1 234 ? 3.867 -3.979 -10.017 1.00 66.12 234 TYR A O 1
ATOM 1862 N N . ARG A 1 235 ? 2.064 -5.303 -9.814 1.00 66.12 235 ARG A N 1
ATOM 1863 C CA . ARG A 1 235 ? 2.305 -5.663 -8.408 1.00 66.12 235 ARG A CA 1
ATOM 1864 C C . ARG A 1 235 ? 3.627 -6.399 -8.223 1.00 66.12 235 ARG A C 1
ATOM 1866 O O . ARG A 1 235 ? 4.387 -6.039 -7.333 1.00 66.12 235 ARG A O 1
ATOM 1873 N N . GLU A 1 236 ? 3.932 -7.365 -9.086 1.00 64.94 236 GLU A N 1
ATOM 1874 C CA . GLU A 1 236 ? 5.222 -8.065 -9.080 1.00 64.94 236 GLU A CA 1
ATOM 1875 C C . GLU A 1 236 ? 6.389 -7.096 -9.301 1.00 64.94 236 GLU A C 1
ATOM 1877 O O . GLU A 1 236 ? 7.405 -7.186 -8.618 1.00 64.94 236 GLU A O 1
ATOM 1882 N N . ARG A 1 237 ? 6.251 -6.121 -10.205 1.00 65.06 237 ARG A N 1
ATOM 1883 C CA . ARG A 1 237 ? 7.285 -5.103 -10.445 1.00 65.06 237 ARG A CA 1
ATOM 1884 C C . ARG A 1 237 ? 7.493 -4.175 -9.252 1.00 65.06 237 ARG A C 1
ATOM 1886 O O . ARG A 1 237 ? 8.637 -3.924 -8.891 1.00 65.06 237 ARG A O 1
ATOM 1893 N N . ILE A 1 238 ? 6.414 -3.690 -8.633 1.00 60.44 238 ILE A N 1
ATOM 1894 C CA . ILE A 1 238 ? 6.485 -2.888 -7.401 1.00 60.44 238 ILE A CA 1
ATOM 1895 C C . ILE A 1 238 ? 7.123 -3.697 -6.269 1.00 60.44 238 ILE A C 1
ATOM 1897 O O . ILE A 1 238 ? 7.986 -3.181 -5.570 1.00 60.44 238 ILE A O 1
ATOM 1901 N N . HIS A 1 239 ? 6.761 -4.973 -6.128 1.00 59.03 239 HIS A N 1
ATOM 1902 C CA . HIS A 1 239 ? 7.344 -5.865 -5.125 1.00 59.03 239 HIS A CA 1
ATOM 1903 C C . HIS A 1 239 ? 8.851 -6.076 -5.327 1.00 59.03 239 HIS A C 1
ATOM 1905 O O . HIS A 1 239 ? 9.596 -6.204 -4.365 1.00 59.03 239 HIS A O 1
ATOM 1911 N N . ASN A 1 240 ? 9.300 -6.065 -6.582 1.00 56.88 240 ASN A N 1
ATOM 1912 C CA . ASN A 1 240 ? 10.702 -6.220 -6.951 1.00 56.88 240 ASN A CA 1
ATOM 1913 C C . ASN A 1 240 ? 11.459 -4.882 -7.070 1.00 56.88 240 ASN A C 1
ATOM 1915 O O . ASN A 1 240 ? 12.618 -4.887 -7.501 1.00 56.88 240 ASN A O 1
ATOM 1919 N N . LEU A 1 241 ? 10.854 -3.741 -6.703 1.00 53.94 241 LEU A N 1
ATOM 1920 C CA . LEU A 1 241 ? 11.548 -2.451 -6.656 1.00 53.94 241 LEU A CA 1
ATOM 1921 C C . LEU A 1 241 ? 12.803 -2.570 -5.788 1.00 53.94 241 LEU A C 1
ATOM 1923 O O . LEU A 1 241 ? 12.715 -2.906 -4.614 1.00 53.94 241 LEU A O 1
ATOM 1927 N N . ASN A 1 242 ? 13.963 -2.245 -6.364 1.00 47.06 242 ASN A N 1
ATOM 1928 C CA . ASN A 1 242 ? 15.286 -2.317 -5.724 1.00 47.06 242 ASN A CA 1
ATOM 1929 C C . ASN A 1 242 ? 15.844 -3.732 -5.493 1.00 47.06 242 ASN A C 1
ATOM 1931 O O . ASN A 1 242 ? 16.910 -3.863 -4.898 1.00 47.06 242 ASN A O 1
ATOM 1935 N N . THR A 1 243 ? 15.195 -4.779 -6.007 1.00 48.84 243 THR A N 1
ATOM 1936 C CA . THR A 1 243 ? 15.780 -6.127 -5.999 1.00 48.84 243 THR A CA 1
ATOM 1937 C C . THR A 1 243 ? 16.726 -6.306 -7.187 1.00 48.84 243 THR A C 1
ATOM 1939 O O . THR A 1 243 ? 16.372 -6.036 -8.339 1.00 48.84 243 THR A O 1
ATOM 1942 N N . THR A 1 244 ? 17.948 -6.776 -6.931 1.00 47.03 244 THR A N 1
ATOM 1943 C CA . THR A 1 244 ? 18.883 -7.148 -8.000 1.00 47.03 244 THR A CA 1
ATOM 1944 C C . THR A 1 244 ? 18.339 -8.391 -8.714 1.00 47.03 244 THR A C 1
ATOM 1946 O O . THR A 1 244 ? 18.079 -9.402 -8.053 1.00 47.03 244 THR A O 1
ATOM 1949 N N . PRO A 1 245 ? 18.138 -8.375 -10.044 1.00 48.06 245 PRO A N 1
ATOM 1950 C CA . PRO A 1 245 ? 17.592 -9.530 -10.740 1.00 48.06 245 PRO A CA 1
ATOM 1951 C C . PRO A 1 245 ? 18.523 -10.743 -10.617 1.00 48.06 245 PRO A C 1
ATOM 1953 O O . PRO A 1 245 ? 19.628 -10.741 -11.150 1.00 48.06 245 PRO A O 1
ATOM 1956 N N . GLN A 1 246 ? 18.075 -11.796 -9.934 1.00 44.47 246 GLN A N 1
ATOM 1957 C CA . GLN A 1 246 ? 18.708 -13.113 -10.003 1.00 44.47 246 GLN A CA 1
ATOM 1958 C C . GLN A 1 246 ? 18.023 -13.939 -11.105 1.00 44.47 246 GLN A C 1
ATOM 1960 O O . GLN A 1 246 ? 16.838 -14.256 -10.980 1.00 44.47 246 GLN A O 1
ATOM 1965 N N . GLY A 1 247 ? 18.752 -14.259 -12.181 1.00 44.31 247 GLY A N 1
ATOM 1966 C CA . GLY A 1 247 ? 18.313 -15.156 -13.264 1.00 44.31 247 GLY A CA 1
ATOM 1967 C C . GLY A 1 247 ? 18.150 -14.504 -14.647 1.00 44.31 247 GLY A C 1
ATOM 1968 O O . GLY A 1 247 ? 18.016 -13.288 -14.748 1.00 44.31 247 GLY A O 1
ATOM 1969 N N . ALA A 1 248 ? 18.188 -15.354 -15.688 1.00 43.59 248 ALA A N 1
ATOM 1970 C CA . ALA A 1 248 ? 18.249 -15.052 -17.127 1.00 43.59 248 ALA A CA 1
ATOM 1971 C C . ALA A 1 248 ? 17.386 -13.863 -17.594 1.00 43.59 248 ALA A C 1
ATOM 1973 O O . ALA A 1 248 ? 16.309 -13.616 -17.056 1.00 43.59 248 ALA A O 1
ATOM 1974 N N . GLU A 1 249 ? 17.851 -13.164 -18.633 1.00 50.97 249 GLU A N 1
ATOM 1975 C CA . GLU A 1 249 ? 17.392 -11.843 -19.097 1.00 50.97 249 GLU A CA 1
ATOM 1976 C C . GLU A 1 249 ? 15.864 -11.625 -19.104 1.00 50.97 249 GLU A C 1
ATOM 1978 O O . GLU A 1 249 ? 15.409 -10.572 -18.658 1.00 50.97 249 GLU A O 1
ATOM 1983 N N . MET A 1 250 ? 15.044 -12.616 -19.483 1.00 42.56 250 MET A N 1
ATOM 1984 C CA . MET A 1 250 ? 13.572 -12.514 -19.426 1.00 42.56 250 MET A CA 1
ATOM 1985 C C . MET A 1 250 ? 12.990 -12.365 -18.006 1.00 42.56 250 MET A C 1
ATOM 1987 O O . MET A 1 250 ? 11.998 -11.664 -17.812 1.00 42.56 250 MET A O 1
ATOM 1991 N N . ALA A 1 251 ? 13.589 -12.986 -16.986 1.00 46.28 251 ALA A N 1
ATOM 1992 C CA . ALA A 1 251 ? 13.151 -12.842 -15.595 1.00 46.28 251 ALA A CA 1
ATOM 1993 C C . ALA A 1 251 ? 13.542 -11.475 -15.007 1.00 46.28 251 ALA A C 1
ATOM 1995 O O . ALA A 1 251 ? 12.853 -10.958 -14.126 1.00 46.28 251 ALA A O 1
ATOM 1996 N N . ALA A 1 252 ? 14.614 -10.862 -15.518 1.00 45.16 252 ALA A N 1
ATOM 1997 C CA . ALA A 1 252 ? 15.023 -9.509 -15.152 1.00 45.16 252 ALA A CA 1
ATOM 1998 C C . ALA A 1 252 ? 14.089 -8.435 -15.738 1.00 45.16 252 ALA A C 1
ATOM 2000 O O . ALA A 1 252 ? 13.820 -7.432 -15.078 1.00 45.16 252 ALA A O 1
ATOM 2001 N N . GLN A 1 253 ? 13.523 -8.669 -16.927 1.00 49.03 253 GLN A N 1
ATOM 2002 C CA . GLN A 1 253 ? 12.571 -7.771 -17.600 1.00 49.03 253 GLN A CA 1
ATOM 2003 C C . GLN A 1 253 ? 11.265 -7.565 -16.806 1.00 49.03 253 GLN A C 1
ATOM 2005 O O . GLN A 1 253 ? 10.698 -6.472 -16.812 1.00 49.03 253 GLN A O 1
ATOM 2010 N N . ASN A 1 254 ? 10.822 -8.573 -16.045 1.00 46.19 254 ASN A N 1
ATOM 2011 C CA . ASN A 1 254 ? 9.644 -8.490 -15.170 1.00 46.19 254 ASN A CA 1
ATOM 2012 C C . ASN A 1 254 ? 9.897 -7.766 -13.836 1.00 46.19 254 ASN A C 1
ATOM 2014 O O . ASN A 1 254 ? 8.961 -7.583 -13.063 1.00 46.19 254 ASN A O 1
ATOM 2018 N N . LYS A 1 255 ? 11.137 -7.338 -13.563 1.00 45.12 255 LYS A N 1
ATOM 2019 C CA . LYS A 1 255 ? 11.548 -6.709 -12.295 1.00 45.12 255 LYS A CA 1
ATOM 2020 C C . LYS A 1 255 ? 11.922 -5.230 -12.431 1.00 45.12 255 LYS A C 1
ATOM 2022 O O . LYS A 1 255 ? 12.195 -4.570 -11.436 1.00 45.12 255 LYS A O 1
ATOM 2027 N N . VAL A 1 256 ? 11.936 -4.683 -13.650 1.00 42.28 256 VAL A N 1
ATOM 2028 C CA . VAL A 1 256 ? 12.275 -3.274 -13.892 1.00 42.28 256 VAL A CA 1
ATOM 2029 C C . VAL A 1 256 ? 11.011 -2.421 -13.822 1.00 42.28 256 VAL A C 1
ATOM 2031 O O . VAL A 1 256 ? 10.086 -2.585 -14.617 1.00 42.28 256 VAL A O 1
ATOM 2034 N N . VAL A 1 257 ? 10.982 -1.475 -12.885 1.00 45.06 257 VAL A N 1
ATOM 2035 C CA . VAL A 1 257 ? 9.940 -0.447 -12.834 1.00 45.06 257 VAL A CA 1
ATOM 2036 C C . VAL A 1 257 ? 10.259 0.647 -13.844 1.00 45.06 257 VAL A C 1
ATOM 2038 O O . VAL A 1 257 ? 11.361 1.201 -13.854 1.00 45.06 257 VAL A O 1
ATOM 2041 N N . ASN A 1 258 ? 9.287 0.955 -14.708 1.00 49.78 258 ASN A N 1
ATOM 2042 C CA . ASN A 1 258 ? 9.321 2.176 -15.506 1.00 49.78 258 ASN A CA 1
ATOM 2043 C C . ASN A 1 258 ? 9.480 3.367 -14.564 1.00 49.78 258 ASN A C 1
ATOM 2045 O O . ASN A 1 258 ? 8.830 3.372 -13.520 1.00 49.78 258 ASN A O 1
ATOM 2049 N N . PRO A 1 259 ? 10.280 4.390 -14.903 1.00 43.34 259 PRO A N 1
ATOM 2050 C CA . PRO A 1 259 ? 10.291 5.620 -14.133 1.00 43.34 259 PRO A CA 1
ATOM 2051 C C . PRO A 1 259 ? 8.898 6.254 -14.225 1.00 43.34 259 PRO A C 1
ATOM 2053 O O . PRO A 1 259 ? 8.587 7.016 -15.136 1.00 43.34 259 PRO A O 1
ATOM 2056 N N . HIS A 1 260 ? 8.025 5.912 -13.280 1.00 49.12 260 HIS A N 1
ATOM 2057 C CA . HIS A 1 260 ? 6.914 6.767 -12.926 1.00 49.12 260 HIS A CA 1
ATOM 2058 C C . HIS A 1 260 ? 7.523 8.100 -12.501 1.00 49.12 260 HIS A C 1
ATOM 2060 O O . HIS A 1 260 ? 8.568 8.124 -11.847 1.00 49.12 260 HIS A O 1
ATOM 2066 N N . LEU A 1 261 ? 6.854 9.210 -12.816 1.00 48.47 261 LEU A N 1
ATOM 2067 C CA . LEU A 1 261 ? 7.269 10.527 -12.320 1.00 48.47 261 LEU A CA 1
ATOM 2068 C C . LEU A 1 261 ? 7.376 10.541 -10.782 1.00 48.47 261 LEU A C 1
ATOM 2070 O O . LEU A 1 261 ? 8.046 11.400 -10.216 1.00 48.47 261 LEU A O 1
ATOM 2074 N N . ASN A 1 262 ? 6.742 9.577 -10.100 1.00 56.53 262 ASN A N 1
ATOM 2075 C CA . ASN A 1 262 ? 6.890 9.349 -8.675 1.00 56.53 262 ASN A CA 1
ATOM 2076 C C . ASN A 1 262 ? 6.784 7.849 -8.321 1.00 56.53 262 ASN A C 1
ATOM 2078 O O . ASN A 1 262 ? 5.807 7.186 -8.676 1.00 56.53 262 ASN A O 1
ATOM 2082 N N . ARG A 1 263 ? 7.759 7.328 -7.559 1.00 61.22 263 ARG A N 1
ATOM 2083 C CA . ARG A 1 263 ? 7.787 5.933 -7.076 1.00 61.22 263 ARG A CA 1
ATOM 2084 C C . ARG A 1 263 ? 6.563 5.539 -6.243 1.00 61.22 263 ARG A C 1
ATOM 2086 O O . ARG A 1 263 ? 6.239 4.363 -6.190 1.00 61.22 263 ARG A O 1
ATOM 2093 N N . PHE A 1 264 ? 5.868 6.501 -5.635 1.00 65.12 264 PHE A N 1
ATOM 2094 C CA . PHE A 1 264 ? 4.720 6.274 -4.755 1.00 65.12 264 PHE A CA 1
ATOM 2095 C C . PHE A 1 264 ? 3.371 6.178 -5.487 1.00 65.12 264 PHE A C 1
ATOM 2097 O O . PHE A 1 264 ? 2.337 6.054 -4.845 1.00 65.12 264 PHE A O 1
ATOM 2104 N N . TRP A 1 265 ? 3.331 6.223 -6.824 1.00 69.19 265 TRP A N 1
ATOM 2105 C CA . TRP A 1 265 ? 2.066 6.146 -7.578 1.00 69.19 265 TRP A CA 1
ATOM 2106 C C . TRP A 1 265 ? 1.286 4.835 -7.411 1.00 69.19 265 TRP A C 1
ATOM 2108 O O . TRP A 1 265 ? 0.089 4.802 -7.689 1.00 69.19 265 TRP A O 1
ATOM 2118 N N . HIS A 1 266 ? 1.936 3.771 -6.936 1.00 68.06 266 HIS A N 1
ATOM 2119 C CA . HIS A 1 266 ? 1.256 2.526 -6.583 1.00 68.06 266 HIS A CA 1
ATOM 2120 C C . HIS A 1 266 ? 0.406 2.656 -5.310 1.00 68.06 266 HIS A C 1
ATOM 2122 O O . HIS A 1 266 ? -0.508 1.857 -5.102 1.00 68.06 266 HIS A O 1
ATOM 2128 N N . GLU A 1 267 ? 0.663 3.661 -4.475 1.00 76.38 267 GLU A N 1
ATOM 2129 C CA . GLU A 1 267 ? 0.012 3.822 -3.180 1.00 76.38 267 GLU A CA 1
ATOM 2130 C C . GLU A 1 267 ? -1.411 4.380 -3.301 1.00 76.38 267 GLU A C 1
ATOM 2132 O O . GLU A 1 267 ? -1.731 5.156 -4.207 1.00 76.38 267 GLU A O 1
ATOM 2137 N N . GLU A 1 268 ? -2.286 3.980 -2.372 1.00 77.56 268 GLU A N 1
ATOM 2138 C CA . GLU A 1 268 ? -3.706 4.377 -2.339 1.00 77.56 268 GLU A CA 1
ATOM 2139 C C . GLU A 1 268 ? -3.874 5.902 -2.383 1.00 77.56 268 GLU A C 1
ATOM 2141 O O . GLU A 1 268 ? -4.748 6.418 -3.076 1.00 77.56 268 GLU A O 1
ATOM 2146 N N . ALA A 1 269 ? -3.009 6.629 -1.676 1.00 79.81 269 ALA A N 1
ATOM 2147 C CA . ALA A 1 269 ? -3.083 8.078 -1.570 1.00 79.81 269 ALA A CA 1
ATOM 2148 C C . ALA A 1 269 ? -2.813 8.832 -2.877 1.00 79.81 269 ALA A C 1
ATOM 2150 O O . ALA A 1 269 ? -3.163 10.009 -2.970 1.00 79.81 269 ALA A O 1
ATOM 2151 N N . TYR A 1 270 ? -2.147 8.197 -3.844 1.00 74.06 270 TYR A N 1
ATOM 2152 C CA . TYR A 1 270 ? -1.822 8.812 -5.130 1.00 74.06 270 TYR A CA 1
ATOM 2153 C C . TYR A 1 270 ? -2.764 8.351 -6.233 1.00 74.06 270 TYR A C 1
ATOM 2155 O O . TYR A 1 270 ? -3.131 9.161 -7.082 1.00 74.06 270 TYR A O 1
ATOM 2163 N N . LEU A 1 271 ? -3.159 7.075 -6.220 1.00 74.38 271 LEU A N 1
ATOM 2164 C CA . LEU A 1 271 ? -4.082 6.534 -7.207 1.00 74.38 271 LEU A CA 1
ATOM 2165 C C . LEU A 1 271 ? -5.029 5.509 -6.558 1.00 74.38 271 LEU A C 1
ATOM 2167 O O . LEU A 1 271 ? -4.573 4.448 -6.114 1.00 74.38 271 LEU A O 1
ATOM 2171 N N . PRO A 1 272 ? -6.344 5.780 -6.493 1.00 70.94 272 PRO A N 1
ATOM 2172 C CA . PRO A 1 272 ? -7.308 4.815 -5.979 1.00 70.94 272 PRO A CA 1
ATOM 2173 C C . PRO A 1 272 ? -7.567 3.687 -6.990 1.00 70.94 272 PRO A C 1
ATOM 2175 O O . PRO A 1 272 ? -7.355 3.836 -8.196 1.00 70.94 272 PRO A O 1
ATOM 2178 N N . ASP A 1 273 ? -8.068 2.550 -6.506 1.00 73.62 273 ASP A N 1
ATOM 2179 C CA . ASP A 1 273 ? -8.454 1.434 -7.374 1.00 73.62 273 ASP A CA 1
ATOM 2180 C C . ASP A 1 273 ? -9.650 1.770 -8.261 1.00 73.62 273 ASP A C 1
ATOM 2182 O O . ASP A 1 273 ? -10.595 2.442 -7.832 1.00 73.62 273 ASP A O 1
ATOM 2186 N N . ILE A 1 274 ? -9.622 1.265 -9.500 1.00 69.81 274 ILE A N 1
ATOM 2187 C CA . ILE A 1 274 ? -10.717 1.432 -10.464 1.00 69.81 274 ILE A CA 1
ATOM 2188 C C . ILE A 1 274 ? -11.988 0.709 -10.013 1.00 69.81 274 ILE A C 1
ATOM 2190 O O . ILE A 1 274 ? -13.093 1.194 -10.237 1.00 69.81 274 ILE A O 1
ATOM 2194 N N . ASP A 1 275 ? -11.826 -0.435 -9.351 1.00 72.19 275 ASP A N 1
ATOM 2195 C CA . ASP A 1 275 ? -12.939 -1.236 -8.870 1.00 72.19 275 ASP A CA 1
ATOM 2196 C C . ASP A 1 275 ? -13.486 -0.628 -7.564 1.00 72.19 275 ASP A C 1
ATOM 2198 O O . ASP A 1 275 ? -12.756 -0.562 -6.566 1.00 72.19 275 ASP A O 1
ATOM 2202 N N . PRO A 1 276 ? -14.754 -0.174 -7.534 1.00 76.62 276 PRO A N 1
ATOM 2203 C CA . PRO A 1 276 ? -15.338 0.451 -6.352 1.00 76.62 276 PRO A CA 1
ATOM 2204 C C . PRO A 1 276 ? -15.422 -0.503 -5.153 1.00 76.62 276 PRO A C 1
ATOM 2206 O O . PRO A 1 276 ? -15.314 -0.046 -4.015 1.00 76.62 276 PRO A O 1
ATOM 2209 N N . VAL A 1 277 ? -15.566 -1.813 -5.383 1.00 82.69 277 VAL A N 1
ATOM 2210 C CA . VAL A 1 277 ? -15.602 -2.824 -4.316 1.00 82.69 277 VAL A CA 1
ATOM 2211 C C . VAL A 1 277 ? -14.229 -2.933 -3.662 1.00 82.69 277 VAL A C 1
ATOM 2213 O O . VAL A 1 277 ? -14.113 -2.920 -2.437 1.00 82.69 277 VAL A O 1
ATOM 2216 N N . ILE A 1 278 ? -13.173 -2.964 -4.473 1.00 81.69 278 ILE A N 1
ATOM 2217 C CA . ILE A 1 278 ? -11.788 -3.036 -3.990 1.00 81.69 278 ILE A CA 1
ATOM 2218 C C . ILE A 1 278 ? -11.388 -1.735 -3.307 1.00 81.69 278 ILE A C 1
ATOM 2220 O O . ILE A 1 278 ? -10.744 -1.761 -2.265 1.00 81.69 278 ILE A O 1
ATOM 2224 N N . ARG A 1 279 ? -11.826 -0.591 -3.836 1.00 82.31 279 ARG A N 1
ATOM 2225 C CA . ARG A 1 279 ? -11.618 0.709 -3.197 1.00 82.31 279 ARG A CA 1
ATOM 2226 C C . ARG A 1 279 ? -12.253 0.757 -1.807 1.00 82.31 279 ARG A C 1
ATOM 2228 O O . ARG A 1 279 ? -11.594 1.163 -0.855 1.00 82.31 279 ARG A O 1
ATOM 2235 N N . ALA A 1 280 ? -13.503 0.311 -1.676 1.00 86.81 280 ALA A N 1
ATOM 2236 C CA . ALA A 1 280 ? -14.184 0.235 -0.384 1.00 86.81 280 ALA A CA 1
ATOM 2237 C C . ALA A 1 280 ? -13.465 -0.722 0.582 1.00 86.81 280 ALA A C 1
ATOM 2239 O O . ALA A 1 280 ? -13.262 -0.381 1.749 1.00 86.81 280 ALA A O 1
ATOM 2240 N N . ARG A 1 281 ? -13.012 -1.877 0.078 1.00 89.31 281 ARG A N 1
ATOM 2241 C CA . ARG A 1 281 ? -12.190 -2.819 0.842 1.00 89.31 281 ARG A CA 1
ATOM 2242 C C . ARG A 1 281 ? -10.888 -2.178 1.313 1.00 89.31 281 ARG A C 1
ATOM 2244 O O . ARG A 1 281 ? -10.592 -2.264 2.491 1.00 89.31 281 ARG A O 1
ATOM 2251 N N . ASN A 1 282 ? -10.156 -1.475 0.451 1.00 87.81 282 ASN A N 1
ATOM 2252 C CA . ASN A 1 282 ? -8.898 -0.819 0.811 1.00 87.81 282 ASN A CA 1
ATOM 2253 C C . ASN A 1 282 ? -9.066 0.221 1.921 1.00 87.81 282 ASN A C 1
ATOM 2255 O O . ASN A 1 282 ? -8.235 0.287 2.827 1.00 87.81 282 ASN A O 1
ATOM 2259 N N . VAL A 1 283 ? -10.165 0.979 1.894 1.00 90.62 283 VAL A N 1
ATOM 2260 C CA . VAL A 1 283 ? -10.509 1.914 2.972 1.00 90.62 283 VAL A CA 1
ATOM 2261 C C . VAL A 1 283 ? -10.755 1.176 4.289 1.00 90.62 283 VAL A C 1
ATOM 2263 O O . VAL A 1 283 ? -10.319 1.652 5.337 1.00 90.62 283 VAL A O 1
ATOM 2266 N N . MET A 1 284 ? -11.440 0.029 4.263 1.00 93.56 284 MET A N 1
ATOM 2267 C CA . MET A 1 284 ? -11.656 -0.778 5.467 1.00 93.56 284 MET A CA 1
ATOM 2268 C C . MET A 1 284 ? -10.359 -1.438 5.948 1.00 93.56 284 MET A C 1
ATOM 2270 O O . MET A 1 284 ? -10.026 -1.326 7.123 1.00 93.56 284 MET A O 1
ATOM 2274 N N . ASP A 1 285 ? -9.587 -2.039 5.045 1.00 94.44 285 ASP A N 1
ATOM 2275 C CA . ASP A 1 285 ? -8.301 -2.682 5.320 1.00 94.44 285 ASP A CA 1
ATOM 2276 C C . ASP A 1 285 ? -7.305 -1.690 5.933 1.00 94.44 285 ASP A C 1
ATOM 2278 O O . ASP A 1 285 ? -6.578 -2.045 6.855 1.00 94.44 285 ASP A O 1
ATOM 2282 N N . ARG A 1 286 ? -7.311 -0.417 5.506 1.00 94.88 286 ARG A N 1
ATOM 2283 C CA . ARG A 1 286 ? -6.518 0.646 6.147 1.00 94.88 286 ARG A CA 1
ATOM 2284 C C . ARG A 1 286 ? -6.904 0.841 7.612 1.00 94.88 286 ARG A C 1
ATOM 2286 O O . ARG A 1 286 ? -6.029 0.959 8.466 1.00 94.88 286 ARG A O 1
ATOM 2293 N N . LYS A 1 287 ? -8.204 0.884 7.910 1.00 96.00 287 LYS A N 1
ATOM 2294 C CA . LYS A 1 287 ? -8.691 1.056 9.285 1.00 96.00 287 LYS A CA 1
ATOM 2295 C C . LYS A 1 287 ? -8.404 -0.184 10.126 1.00 96.00 287 LYS A C 1
ATOM 2297 O O . LYS A 1 287 ? -7.914 -0.041 11.238 1.00 96.00 287 LYS A O 1
ATOM 2302 N N . LYS A 1 288 ? -8.627 -1.386 9.582 1.00 96.62 288 LYS A N 1
ATOM 2303 C CA . LYS A 1 288 ? -8.261 -2.653 10.232 1.00 96.62 288 LYS A CA 1
ATOM 2304 C C . LYS A 1 288 ? -6.768 -2.692 10.541 1.00 96.62 288 LYS A C 1
ATOM 2306 O O . LYS A 1 288 ? -6.404 -2.972 11.674 1.00 96.62 288 LYS A O 1
ATOM 2311 N N . ALA A 1 289 ? -5.913 -2.329 9.585 1.00 96.75 289 ALA A N 1
ATOM 2312 C CA . ALA A 1 289 ? -4.469 -2.263 9.794 1.00 96.75 289 ALA A CA 1
ATOM 2313 C C . ALA A 1 289 ? -4.086 -1.255 10.885 1.00 96.75 289 ALA A C 1
ATOM 2315 O O . ALA A 1 289 ? -3.201 -1.530 11.683 1.00 96.75 289 ALA A O 1
ATOM 2316 N N . PHE A 1 290 ? -4.767 -0.113 10.979 1.00 96.62 290 PHE A N 1
ATOM 2317 C CA . PHE A 1 290 ? -4.539 0.818 12.083 1.00 96.62 290 PHE A CA 1
ATOM 2318 C C . PHE A 1 290 ? -4.875 0.192 13.447 1.00 96.62 290 PHE A C 1
ATOM 2320 O O . PHE A 1 290 ? -4.044 0.230 14.351 1.00 96.62 290 PHE A O 1
ATOM 2327 N N . ILE A 1 291 ? -6.049 -0.437 13.584 1.00 96.06 291 ILE A N 1
ATOM 2328 C CA . ILE A 1 291 ? -6.482 -1.065 14.844 1.00 96.06 291 ILE A CA 1
ATOM 2329 C C . ILE A 1 291 ? -5.609 -2.277 15.206 1.00 96.06 291 ILE A C 1
ATOM 2331 O O . ILE A 1 291 ? -5.159 -2.368 16.342 1.00 96.06 291 ILE A O 1
ATOM 2335 N N . TYR A 1 292 ? -5.317 -3.174 14.259 1.00 95.00 292 TYR A N 1
ATOM 2336 C CA . TYR A 1 292 ? -4.407 -4.303 14.482 1.00 95.00 292 TYR A CA 1
ATOM 2337 C C . TYR A 1 292 ? -2.984 -3.845 14.789 1.00 95.00 292 TYR A C 1
ATOM 2339 O O . TYR A 1 292 ? -2.323 -4.445 15.625 1.00 95.00 292 TYR A O 1
ATOM 2347 N N . GLY A 1 293 ? -2.501 -2.794 14.126 1.00 92.81 293 GLY A N 1
ATOM 2348 C CA . GLY A 1 293 ? -1.157 -2.277 14.357 1.00 92.81 293 GLY A CA 1
ATOM 2349 C C . GLY A 1 293 ? -0.983 -1.724 15.769 1.00 92.81 293 GLY A C 1
ATOM 2350 O O . GLY A 1 293 ? 0.072 -1.922 16.363 1.00 92.81 293 GLY A O 1
ATOM 2351 N N . LEU A 1 294 ? -2.027 -1.093 16.318 1.00 90.88 294 LEU A N 1
ATOM 2352 C CA . LEU A 1 294 ? -2.068 -0.681 17.721 1.00 90.88 294 LEU A CA 1
ATOM 2353 C C . LEU A 1 294 ? -2.230 -1.882 18.658 1.00 90.88 294 LEU A C 1
ATOM 2355 O O . LEU A 1 294 ? -1.436 -2.040 19.569 1.00 90.88 294 LEU A O 1
ATOM 2359 N N . GLY A 1 295 ? -3.213 -2.752 18.417 1.00 88.75 295 GLY A N 1
ATOM 2360 C CA . GLY A 1 295 ? -3.513 -3.870 19.317 1.00 88.75 295 GLY A CA 1
ATOM 2361 C C . GLY A 1 295 ? -2.498 -5.018 19.295 1.00 88.75 295 GLY A C 1
ATOM 2362 O O . GLY A 1 295 ? -2.563 -5.890 20.140 1.00 88.75 295 GLY A O 1
ATOM 2363 N N . LEU A 1 296 ? -1.587 -5.072 18.322 1.00 88.31 296 LEU A N 1
ATOM 2364 C CA . LEU A 1 296 ? -0.475 -6.033 18.300 1.00 88.31 296 LEU A CA 1
ATOM 2365 C C . LEU A 1 296 ? 0.867 -5.371 18.633 1.00 88.31 296 LEU A C 1
ATOM 2367 O O . LEU A 1 296 ? 1.923 -6.003 18.475 1.00 88.31 296 LEU A O 1
ATOM 2371 N N . ASP A 1 297 ? 0.842 -4.104 19.061 1.00 86.50 297 ASP A N 1
ATOM 2372 C CA . ASP A 1 297 ? 2.033 -3.337 19.416 1.00 86.50 297 ASP A CA 1
ATOM 2373 C C . ASP A 1 297 ? 3.073 -3.333 18.277 1.00 86.50 297 ASP A C 1
ATOM 2375 O O . ASP A 1 297 ? 4.271 -3.581 18.460 1.00 86.50 297 ASP A O 1
ATOM 2379 N N . LEU A 1 298 ? 2.589 -3.121 17.049 1.00 90.00 298 LEU A N 1
ATOM 2380 C CA . LEU A 1 298 ? 3.417 -3.028 15.843 1.00 90.00 298 LEU A CA 1
ATOM 2381 C C . LEU A 1 298 ? 3.857 -1.593 15.556 1.00 90.00 298 LEU A C 1
ATOM 2383 O O . LEU A 1 298 ? 4.694 -1.386 14.680 1.00 90.00 298 LEU A O 1
ATOM 2387 N N . PHE A 1 299 ? 3.312 -0.614 16.274 1.00 90.94 299 PHE A N 1
ATOM 2388 C CA . PHE A 1 299 ? 3.733 0.778 16.211 1.00 90.94 299 PHE A CA 1
ATOM 2389 C C . PHE A 1 299 ? 4.413 1.202 17.507 1.00 90.94 299 PHE A C 1
ATOM 2391 O O . PHE A 1 299 ? 4.033 0.772 18.590 1.00 90.94 299 PHE A O 1
ATOM 2398 N N . ARG A 1 300 ? 5.403 2.085 17.395 1.00 87.88 300 ARG A N 1
ATOM 2399 C CA . ARG A 1 300 ? 6.085 2.689 18.543 1.00 87.88 300 ARG A CA 1
ATOM 2400 C C . ARG A 1 300 ? 6.359 4.157 18.266 1.00 87.88 300 ARG A C 1
ATOM 2402 O O . ARG A 1 300 ? 6.810 4.495 17.171 1.00 87.88 300 ARG A O 1
ATOM 2409 N N . ARG A 1 301 ? 6.150 5.018 19.264 1.00 87.38 301 ARG A N 1
ATOM 2410 C CA . ARG A 1 301 ? 6.727 6.366 19.273 1.00 87.38 301 ARG A CA 1
ATOM 2411 C C . ARG A 1 301 ? 8.016 6.369 20.065 1.00 87.38 301 ARG A C 1
ATOM 2413 O O . ARG A 1 301 ? 8.018 6.070 21.255 1.00 87.38 301 ARG A O 1
ATOM 2420 N N . SER A 1 302 ? 9.097 6.762 19.414 1.00 85.31 302 SER A N 1
ATOM 2421 C CA . SER A 1 302 ? 10.386 6.959 20.070 1.00 85.31 302 SER A CA 1
ATOM 2422 C C . SER A 1 302 ? 11.040 8.235 19.569 1.00 85.31 302 SER A C 1
ATOM 2424 O O . SER A 1 302 ? 10.668 8.790 18.529 1.00 85.31 302 SER A O 1
ATOM 2426 N N . ARG A 1 303 ? 11.990 8.746 20.349 1.00 83.19 303 ARG A N 1
ATOM 2427 C CA . ARG A 1 303 ? 12.901 9.776 19.856 1.00 83.19 303 ARG A CA 1
ATOM 2428 C C . ARG A 1 303 ? 13.913 9.112 18.939 1.00 83.19 303 ARG A C 1
ATOM 2430 O O . ARG A 1 303 ? 14.348 8.000 19.212 1.00 83.19 303 ARG A O 1
ATOM 2437 N N . ASP A 1 304 ? 14.245 9.793 17.857 1.00 78.12 304 ASP A N 1
ATOM 2438 C CA . ASP A 1 304 ? 15.182 9.282 16.866 1.00 78.12 304 ASP A CA 1
ATOM 2439 C C . ASP A 1 304 ? 16.290 10.312 16.637 1.00 78.12 304 ASP A C 1
ATOM 2441 O O . ASP A 1 304 ? 16.022 11.459 16.257 1.00 78.12 304 ASP A O 1
ATOM 2445 N N . GLU A 1 305 ? 17.521 9.925 16.974 1.00 76.81 305 GLU A N 1
ATOM 2446 C CA . GLU A 1 305 ? 18.702 10.788 16.923 1.00 76.81 305 GLU A CA 1
ATOM 2447 C C . GLU A 1 305 ? 19.043 11.210 15.492 1.00 76.81 305 GLU A C 1
ATOM 2449 O O . GLU A 1 305 ? 19.409 12.371 15.284 1.00 76.81 305 GLU A O 1
ATOM 2454 N N . ASP A 1 306 ? 18.789 10.346 14.503 1.00 76.19 306 ASP A N 1
ATOM 2455 C CA . ASP A 1 306 ? 19.033 10.632 13.084 1.00 76.19 306 ASP A CA 1
ATOM 2456 C C . ASP A 1 306 ? 18.146 11.780 12.580 1.00 76.19 306 ASP A C 1
ATOM 2458 O O . ASP A 1 306 ? 18.484 12.500 11.636 1.00 76.19 306 ASP A O 1
ATOM 2462 N N . PHE A 1 307 ? 17.025 12.021 13.267 1.00 79.38 307 PHE A N 1
ATOM 2463 C CA . PHE A 1 307 ? 16.101 13.121 13.001 1.00 79.38 307 PHE A CA 1
ATOM 2464 C C . PHE A 1 307 ? 16.161 14.226 14.065 1.00 79.38 307 PHE A C 1
ATOM 2466 O O . PHE A 1 307 ? 15.167 14.923 14.304 1.00 79.38 307 PHE A O 1
ATOM 2473 N N . GLY A 1 308 ? 17.319 14.410 14.707 1.00 77.94 308 GLY A N 1
ATOM 2474 C CA . GLY A 1 308 ? 17.544 15.464 15.699 1.00 77.94 308 GLY A CA 1
ATOM 2475 C C . GLY A 1 308 ? 16.755 15.250 16.992 1.00 77.94 308 GLY A C 1
ATOM 2476 O O . GLY A 1 308 ? 16.237 16.208 17.570 1.00 77.94 308 GLY A O 1
ATOM 2477 N N . SER A 1 309 ? 16.600 13.991 17.410 1.00 79.88 309 SER A N 1
ATOM 2478 C CA . SER A 1 309 ? 15.840 13.560 18.595 1.00 79.88 309 SER A CA 1
ATOM 2479 C C . SER A 1 309 ? 14.353 13.946 18.561 1.00 79.88 309 SER A C 1
ATOM 2481 O O . SER A 1 309 ? 13.697 14.086 19.608 1.00 79.88 309 SER A O 1
ATOM 2483 N N . ARG A 1 310 ? 13.799 14.129 17.353 1.00 84.69 310 ARG A N 1
ATOM 2484 C CA . ARG A 1 310 ? 12.362 14.322 17.131 1.00 84.69 310 ARG A CA 1
ATOM 2485 C C . ARG A 1 310 ? 11.618 13.032 17.484 1.00 84.69 310 ARG A C 1
ATOM 2487 O O . ARG A 1 310 ? 12.111 11.938 17.244 1.00 84.69 310 ARG A O 1
ATOM 2494 N N . VAL A 1 311 ? 10.412 13.167 18.039 1.00 86.94 311 VAL A N 1
ATOM 2495 C CA . VAL A 1 311 ? 9.511 12.021 18.232 1.00 86.94 311 VAL A CA 1
ATOM 2496 C C . VAL A 1 311 ? 8.986 11.582 16.869 1.00 86.94 311 VAL A C 1
ATOM 2498 O O . VAL A 1 311 ? 8.326 12.370 16.181 1.00 86.94 311 VAL A O 1
ATOM 2501 N N . VAL A 1 312 ? 9.278 10.340 16.502 1.00 90.12 312 VAL A N 1
ATOM 2502 C CA . VAL A 1 312 ? 8.861 9.715 15.246 1.00 90.12 312 VAL A CA 1
ATOM 2503 C C . VAL A 1 312 ? 8.018 8.477 15.525 1.00 90.12 312 VAL A C 1
ATOM 2505 O O . VAL A 1 312 ? 8.070 7.898 16.609 1.00 90.12 312 VAL A O 1
ATOM 2508 N N . TRP A 1 313 ? 7.227 8.087 14.531 1.00 92.88 313 TRP A N 1
ATOM 2509 C CA . TRP A 1 313 ? 6.521 6.815 14.531 1.00 92.88 313 TRP A CA 1
ATOM 2510 C C . TRP A 1 313 ? 7.356 5.763 13.816 1.00 92.88 313 TRP A C 1
ATOM 2512 O O . TRP A 1 313 ? 7.784 5.979 12.683 1.00 92.88 313 TRP A O 1
ATOM 2522 N N . ASN A 1 314 ? 7.515 4.617 14.462 1.00 91.38 314 ASN A N 1
ATOM 2523 C CA . ASN A 1 314 ? 8.197 3.451 13.934 1.00 91.38 314 ASN A CA 1
ATOM 2524 C C . ASN A 1 314 ? 7.228 2.270 13.818 1.00 91.38 314 ASN A C 1
ATOM 2526 O O . ASN A 1 314 ? 6.315 2.122 14.630 1.00 91.38 314 ASN A O 1
ATOM 2530 N N . PHE A 1 315 ? 7.445 1.423 12.817 1.00 92.38 315 PHE A N 1
ATOM 2531 C CA . PHE A 1 315 ? 6.731 0.172 12.578 1.00 92.38 315 PHE A CA 1
ATOM 2532 C C . PHE A 1 315 ? 7.664 -1.024 12.793 1.00 92.38 315 PHE A C 1
ATOM 2534 O O . PHE A 1 315 ? 8.811 -0.998 12.345 1.00 92.38 315 PHE A O 1
ATOM 2541 N N . LEU A 1 316 ? 7.175 -2.071 13.458 1.00 86.00 316 LEU A N 1
ATOM 2542 C CA . LEU A 1 316 ? 7.918 -3.306 13.689 1.00 86.00 316 LEU A CA 1
ATOM 2543 C C . LEU A 1 316 ? 7.876 -4.212 12.451 1.00 86.00 316 LEU A C 1
ATOM 2545 O O . LEU A 1 316 ? 6.846 -4.799 12.119 1.00 86.00 316 LEU A O 1
ATOM 2549 N N . TYR A 1 317 ? 9.028 -4.394 11.814 1.00 80.31 317 TYR A N 1
ATOM 2550 C CA . TYR A 1 317 ? 9.228 -5.297 10.686 1.00 80.31 317 TYR A CA 1
ATOM 2551 C C . TYR A 1 317 ? 10.437 -6.199 10.934 1.00 80.31 317 TYR A C 1
ATOM 2553 O O . TYR A 1 317 ? 11.541 -5.703 11.132 1.00 80.31 317 TYR A O 1
ATOM 2561 N N . ASN A 1 318 ? 10.254 -7.524 10.906 1.00 75.75 318 ASN A N 1
ATOM 2562 C CA . ASN A 1 318 ? 11.333 -8.509 11.095 1.00 75.75 318 ASN A CA 1
ATOM 2563 C C . ASN A 1 318 ? 12.224 -8.214 12.315 1.00 75.75 318 ASN A C 1
ATOM 2565 O O . ASN A 1 318 ? 13.450 -8.194 12.217 1.00 75.75 318 ASN A O 1
ATOM 2569 N N . ASN A 1 319 ? 11.590 -7.946 13.461 1.00 76.94 319 ASN A N 1
ATOM 2570 C CA . ASN A 1 319 ? 12.242 -7.557 14.717 1.00 76.94 319 ASN A CA 1
ATOM 2571 C C . ASN A 1 319 ? 13.093 -6.273 14.630 1.00 76.94 319 ASN A C 1
ATOM 2573 O O . ASN A 1 319 ? 13.968 -6.053 15.464 1.00 76.94 319 ASN A O 1
ATOM 2577 N N . ARG A 1 320 ? 12.835 -5.410 13.642 1.00 82.12 320 ARG A N 1
ATOM 2578 C CA . ARG A 1 320 ? 13.452 -4.088 13.493 1.00 82.12 320 ARG A CA 1
ATOM 2579 C C . ARG A 1 320 ? 12.385 -3.004 13.478 1.00 82.12 320 ARG A C 1
ATOM 2581 O O . ARG A 1 320 ? 11.311 -3.187 12.911 1.00 82.12 320 ARG A O 1
ATOM 2588 N N . TRP A 1 321 ? 12.698 -1.869 14.086 1.00 84.88 321 TRP A N 1
ATOM 2589 C CA . TRP A 1 321 ? 11.858 -0.678 14.042 1.00 84.88 321 TRP A CA 1
ATOM 2590 C C . TRP A 1 321 ? 12.223 0.156 12.821 1.00 84.88 321 TRP A C 1
ATOM 2592 O O . TRP A 1 321 ? 13.395 0.447 12.601 1.00 84.88 321 TRP A O 1
ATOM 2602 N N . ILE A 1 322 ? 11.223 0.511 12.019 1.00 86.62 322 ILE A N 1
ATOM 2603 C CA . ILE A 1 322 ? 11.412 1.278 10.787 1.00 86.62 322 ILE A CA 1
ATOM 2604 C C . ILE A 1 322 ? 10.544 2.523 10.825 1.00 86.62 322 ILE A C 1
ATOM 2606 O O . ILE A 1 322 ? 9.335 2.431 11.039 1.00 86.62 322 ILE A O 1
ATOM 2610 N N . THR A 1 323 ? 11.148 3.679 10.575 1.00 90.69 323 THR A N 1
ATOM 2611 C CA . THR A 1 323 ? 10.453 4.965 10.609 1.00 90.69 323 THR A CA 1
ATOM 2612 C C . THR A 1 323 ? 9.401 5.082 9.514 1.00 90.69 323 THR A C 1
ATOM 2614 O O . THR A 1 323 ? 9.625 4.742 8.351 1.00 90.69 323 THR A O 1
ATOM 2617 N N . ILE A 1 324 ? 8.232 5.595 9.891 1.00 90.81 324 ILE A N 1
ATOM 2618 C CA . ILE A 1 324 ? 7.090 5.778 9.001 1.00 90.81 324 ILE A CA 1
ATOM 2619 C C . ILE A 1 324 ? 7.140 7.175 8.378 1.00 90.81 324 ILE A C 1
ATOM 2621 O O . ILE A 1 324 ? 7.215 8.197 9.064 1.00 90.81 324 ILE A O 1
ATOM 2625 N N . PHE A 1 325 ? 7.027 7.222 7.052 1.00 87.56 325 PHE A N 1
ATOM 2626 C CA . PHE A 1 325 ? 7.016 8.455 6.266 1.00 87.56 325 PHE A CA 1
ATOM 2627 C C . PHE A 1 325 ? 5.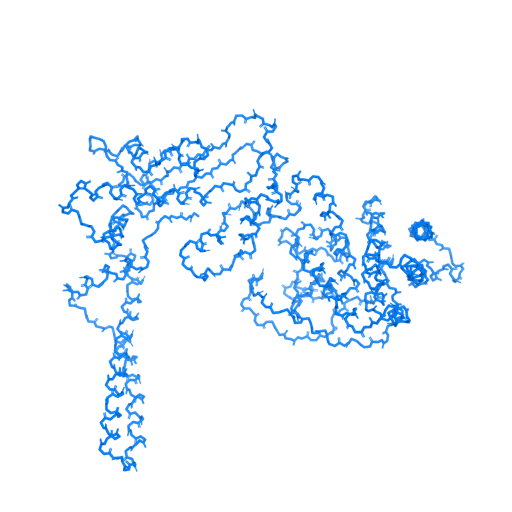686 8.610 5.531 1.00 87.56 325 PHE A C 1
ATOM 2629 O O . PHE A 1 325 ? 5.047 7.632 5.166 1.00 87.56 325 PHE A O 1
ATOM 2636 N N . ALA A 1 326 ? 5.284 9.839 5.219 1.00 85.44 326 ALA A N 1
ATOM 2637 C CA . ALA A 1 326 ? 4.219 10.111 4.260 1.00 85.44 326 ALA A CA 1
ATOM 2638 C C . ALA A 1 326 ? 4.766 11.011 3.157 1.00 85.44 326 ALA A C 1
ATOM 2640 O O . ALA A 1 326 ? 5.346 12.065 3.419 1.00 85.44 326 ALA A O 1
ATOM 2641 N N . ARG A 1 327 ? 4.580 10.602 1.896 1.00 78.50 327 ARG A N 1
ATOM 2642 C CA . ARG A 1 327 ? 5.092 11.340 0.725 1.00 78.50 327 ARG A CA 1
ATOM 2643 C C . ARG A 1 327 ? 6.613 11.575 0.773 1.00 78.50 327 ARG A C 1
ATOM 2645 O O . ARG A 1 327 ? 7.089 12.595 0.287 1.00 78.50 327 ARG A O 1
ATOM 2652 N N . GLY A 1 328 ? 7.361 10.658 1.392 1.00 76.25 328 GLY A N 1
ATOM 2653 C CA . GLY A 1 328 ? 8.808 10.783 1.608 1.00 76.25 328 GLY A CA 1
ATOM 2654 C C . GLY A 1 328 ? 9.226 11.750 2.722 1.00 76.25 328 GLY A C 1
ATOM 2655 O O . GLY A 1 328 ? 10.419 11.954 2.901 1.00 76.25 328 GLY A O 1
ATOM 2656 N N . ASN A 1 329 ? 8.282 12.327 3.472 1.00 83.56 329 ASN A N 1
ATOM 2657 C CA . ASN A 1 329 ? 8.557 13.213 4.603 1.00 83.56 329 ASN A CA 1
ATOM 2658 C C . ASN A 1 329 ? 8.171 12.546 5.924 1.00 83.56 329 ASN A C 1
ATOM 2660 O O . ASN A 1 329 ? 7.231 11.750 5.968 1.00 83.56 329 ASN A O 1
ATOM 2664 N N . LEU A 1 330 ? 8.869 12.898 7.004 1.00 89.06 330 LEU A N 1
ATOM 2665 C CA . LEU A 1 330 ? 8.501 12.466 8.352 1.00 89.06 330 LEU A CA 1
ATOM 2666 C C . LEU A 1 330 ? 7.088 12.935 8.695 1.00 89.06 330 LEU A C 1
ATOM 2668 O O . LEU A 1 330 ? 6.751 14.111 8.515 1.00 89.06 330 LEU A O 1
ATOM 2672 N N . ILE A 1 331 ? 6.285 12.025 9.237 1.00 92.25 331 ILE A N 1
ATOM 2673 C CA . ILE A 1 331 ? 4.936 12.348 9.697 1.00 92.25 331 ILE A CA 1
ATOM 2674 C C . ILE A 1 331 ? 4.955 13.120 11.025 1.00 92.25 331 ILE A C 1
ATOM 2676 O O . ILE A 1 331 ? 5.981 13.222 11.708 1.00 92.25 331 ILE A O 1
ATOM 2680 N N . GLY A 1 332 ? 3.824 13.729 11.382 1.00 88.44 332 GLY A N 1
ATOM 2681 C CA . GLY A 1 332 ? 3.628 14.271 12.728 1.00 88.44 332 GLY A CA 1
ATOM 2682 C C . GLY A 1 332 ? 3.579 13.160 13.786 1.00 88.44 332 GLY A C 1
ATOM 2683 O O . GLY A 1 332 ? 3.558 11.975 13.468 1.00 88.44 332 GLY A O 1
ATOM 2684 N N . ASN A 1 333 ? 3.585 13.535 15.064 1.00 89.44 333 ASN A N 1
ATOM 2685 C CA . ASN A 1 333 ? 3.633 12.591 16.189 1.00 89.44 333 ASN A CA 1
ATOM 2686 C C . ASN A 1 333 ? 2.244 12.211 16.742 1.00 89.44 333 ASN A C 1
ATOM 2688 O O . ASN A 1 333 ? 2.153 11.554 17.784 1.00 89.44 333 ASN A O 1
ATOM 2692 N N . SER A 1 334 ? 1.160 12.637 16.085 1.00 91.69 334 SER A N 1
ATOM 2693 C CA . SER A 1 334 ? -0.203 12.304 16.503 1.00 91.69 334 SER A CA 1
ATOM 2694 C C . SER A 1 334 ? -0.660 10.961 15.921 1.00 91.69 334 SER A C 1
ATOM 2696 O O . SER A 1 334 ? -0.145 10.499 14.903 1.00 91.69 334 SER A O 1
ATOM 2698 N N . TYR A 1 335 ? -1.669 10.342 16.539 1.00 93.31 335 TYR A N 1
ATOM 2699 C CA . TYR A 1 335 ? -2.318 9.147 15.987 1.00 93.31 335 TYR A CA 1
ATOM 2700 C C . TYR A 1 335 ? -3.043 9.431 14.661 1.00 93.31 335 TYR A C 1
ATOM 2702 O O . TYR A 1 335 ? -3.143 8.543 13.818 1.00 93.31 335 TYR A O 1
ATOM 2710 N N . ASN A 1 336 ? -3.509 10.669 14.446 1.00 94.00 336 ASN A N 1
ATOM 2711 C CA . ASN A 1 336 ? -4.106 11.080 13.172 1.00 94.00 336 ASN A CA 1
ATOM 2712 C C . ASN A 1 336 ? -3.067 11.050 12.048 1.00 94.00 336 ASN A C 1
ATOM 2714 O O . ASN A 1 336 ? -3.354 10.529 10.976 1.00 94.00 336 ASN A O 1
ATOM 2718 N N . ASP A 1 337 ? -1.854 11.544 12.311 1.00 93.88 337 ASP A N 1
ATOM 2719 C CA . ASP A 1 337 ? -0.757 11.503 11.340 1.00 93.88 337 ASP A CA 1
ATOM 2720 C C . ASP A 1 337 ? -0.372 10.060 10.998 1.00 93.88 337 ASP A C 1
ATOM 2722 O O . ASP A 1 337 ? -0.172 9.738 9.827 1.00 93.88 337 ASP A O 1
ATOM 2726 N N . LEU A 1 338 ? -0.318 9.182 12.007 1.00 94.94 338 LEU A N 1
ATOM 2727 C CA . LEU A 1 338 ? -0.059 7.756 11.819 1.00 94.94 338 LEU A CA 1
ATOM 2728 C C . LEU A 1 338 ? -1.139 7.098 10.952 1.00 94.94 338 LEU A C 1
ATOM 2730 O O . LEU A 1 338 ? -0.810 6.471 9.947 1.00 94.94 338 LEU A O 1
ATOM 2734 N N . TYR A 1 339 ? -2.417 7.267 11.292 1.00 94.94 339 TYR A N 1
ATOM 2735 C CA . TYR A 1 339 ? -3.526 6.705 10.519 1.00 94.94 339 TYR A CA 1
ATOM 2736 C C . TYR A 1 339 ? -3.535 7.221 9.067 1.00 94.94 339 TYR A C 1
ATOM 2738 O O . TYR A 1 339 ? -3.601 6.428 8.123 1.00 94.94 339 TYR A O 1
ATOM 2746 N N . GLU A 1 340 ? -3.375 8.532 8.866 1.00 92.12 340 GLU A N 1
ATOM 2747 C CA . GLU A 1 340 ? -3.306 9.149 7.535 1.00 92.12 340 GLU A CA 1
ATOM 2748 C C . GLU A 1 340 ? -2.068 8.712 6.742 1.00 92.12 340 GLU A C 1
ATOM 2750 O O . GLU A 1 340 ? -2.083 8.722 5.508 1.00 92.12 340 GLU A O 1
ATOM 2755 N N . SER A 1 341 ? -0.989 8.310 7.417 1.00 93.06 341 SER A N 1
ATOM 2756 C CA . SER A 1 341 ? 0.209 7.800 6.753 1.00 93.06 341 SER A CA 1
ATOM 2757 C C . SER A 1 341 ? -0.039 6.460 6.058 1.00 93.06 341 SER A C 1
ATOM 2759 O O . SER A 1 341 ? 0.583 6.189 5.033 1.00 93.06 341 SER A O 1
ATOM 2761 N N . LEU A 1 342 ? -0.980 5.636 6.536 1.00 92.94 342 LEU A N 1
ATOM 2762 C CA . LEU A 1 342 ? -1.172 4.272 6.029 1.00 92.94 342 LEU A CA 1
ATOM 2763 C C . LEU A 1 342 ? -1.634 4.225 4.568 1.00 92.94 342 LEU A C 1
ATOM 2765 O O . LEU A 1 342 ? -1.291 3.286 3.855 1.00 92.94 342 LEU A O 1
ATOM 2769 N N . ARG A 1 343 ? -2.332 5.258 4.070 1.00 89.62 343 ARG A N 1
ATOM 2770 C CA . ARG A 1 343 ? -2.666 5.358 2.632 1.00 89.62 343 ARG A CA 1
ATOM 2771 C C . ARG A 1 343 ? -1.447 5.635 1.738 1.00 89.62 343 ARG A C 1
ATOM 2773 O O . ARG A 1 343 ? -1.542 5.482 0.524 1.00 89.62 343 ARG A O 1
ATOM 2780 N N . PHE A 1 344 ? -0.331 6.078 2.321 1.00 86.38 344 PHE A N 1
ATOM 2781 C CA . PHE A 1 344 ? 0.957 6.271 1.644 1.00 86.38 344 PHE A CA 1
ATOM 2782 C C . PHE A 1 344 ? 1.930 5.107 1.874 1.00 86.38 344 PHE A C 1
ATOM 2784 O O . PHE A 1 344 ? 3.024 5.147 1.322 1.00 86.38 344 PHE A O 1
ATOM 2791 N N . ASN A 1 345 ? 1.558 4.126 2.704 1.00 86.44 345 ASN A N 1
ATOM 2792 C CA . ASN A 1 345 ? 2.398 2.999 3.104 1.00 86.44 345 ASN A CA 1
ATOM 2793 C C . ASN A 1 345 ? 1.617 1.686 2.967 1.00 86.44 345 ASN A C 1
ATOM 2795 O O . ASN A 1 345 ? 1.356 0.981 3.946 1.00 86.44 345 ASN A O 1
ATOM 2799 N N . GLY A 1 346 ? 1.227 1.350 1.741 1.00 84.00 346 GLY A N 1
ATOM 2800 C CA . GLY A 1 346 ? 0.445 0.166 1.415 1.00 84.00 346 GLY A CA 1
ATOM 2801 C C . GLY A 1 346 ? 1.129 -1.116 1.870 1.00 84.00 346 GLY A C 1
ATOM 2802 O O . GLY A 1 346 ? 0.456 -2.000 2.394 1.00 84.00 346 GLY A O 1
ATOM 2803 N N . ARG A 1 347 ? 2.465 -1.181 1.795 1.00 82.00 347 ARG A N 1
ATOM 2804 C CA . ARG A 1 347 ? 3.223 -2.335 2.297 1.00 82.00 347 ARG A CA 1
ATOM 2805 C C . ARG A 1 347 ? 3.145 -2.486 3.817 1.00 82.00 347 ARG A C 1
ATOM 2807 O O . ARG A 1 347 ? 2.979 -3.600 4.297 1.00 82.00 347 ARG A O 1
ATOM 2814 N N . VAL A 1 348 ? 3.232 -1.388 4.572 1.00 89.38 348 VAL A N 1
ATOM 2815 C CA . VAL A 1 348 ? 3.069 -1.419 6.038 1.00 89.38 348 VAL A CA 1
ATOM 2816 C C . VAL A 1 348 ? 1.666 -1.913 6.388 1.00 89.38 348 VAL A C 1
ATOM 2818 O O . VAL A 1 348 ? 1.521 -2.819 7.203 1.00 89.38 348 VAL A O 1
ATOM 2821 N N . LYS A 1 349 ? 0.638 -1.391 5.704 1.00 92.56 349 LYS A N 1
ATOM 2822 C CA . LYS A 1 349 ? -0.749 -1.855 5.844 1.00 92.56 349 LYS A CA 1
ATOM 2823 C C . LYS A 1 349 ? -0.872 -3.366 5.599 1.00 92.56 349 LYS A C 1
ATOM 2825 O O . LYS A 1 349 ? -1.447 -4.062 6.428 1.00 92.56 349 LYS A O 1
ATOM 2830 N N . GLU A 1 350 ? -0.340 -3.873 4.487 1.00 88.81 350 GLU A N 1
ATOM 2831 C CA . GLU A 1 350 ? -0.372 -5.306 4.147 1.00 88.81 350 GLU A CA 1
ATOM 2832 C C . GLU A 1 350 ? 0.323 -6.166 5.206 1.00 88.81 350 GLU A C 1
ATOM 2834 O O . GLU A 1 350 ? -0.261 -7.132 5.689 1.00 88.81 350 GLU A O 1
ATOM 2839 N N . LEU A 1 351 ? 1.529 -5.777 5.625 1.00 88.81 351 LEU A N 1
ATOM 2840 C CA . LEU A 1 351 ? 2.309 -6.503 6.627 1.00 88.81 351 LEU A CA 1
ATOM 2841 C C . LEU A 1 351 ? 1.601 -6.586 7.981 1.00 88.81 351 LEU A C 1
ATOM 2843 O O . LEU A 1 351 ? 1.667 -7.619 8.644 1.00 88.81 351 LEU A O 1
ATOM 2847 N N . ILE A 1 352 ? 0.900 -5.528 8.393 1.00 93.25 352 ILE A N 1
ATOM 2848 C CA . ILE A 1 352 ? 0.109 -5.552 9.627 1.00 93.25 352 ILE A CA 1
ATOM 2849 C C . ILE A 1 352 ? -1.022 -6.578 9.528 1.00 93.25 352 ILE A C 1
ATOM 2851 O O . ILE A 1 352 ? -1.210 -7.374 10.447 1.00 93.25 352 ILE A O 1
ATOM 2855 N N . LEU A 1 353 ? -1.759 -6.585 8.415 1.00 93.56 353 LEU A N 1
ATOM 2856 C CA . LEU A 1 353 ? -2.860 -7.529 8.205 1.00 93.56 353 LEU A CA 1
ATOM 2857 C C . LEU A 1 353 ? -2.353 -8.978 8.115 1.00 93.56 353 LEU A C 1
ATOM 2859 O O . LEU A 1 353 ? -2.963 -9.881 8.686 1.00 93.56 353 LEU A O 1
ATOM 2863 N N . GLU A 1 354 ? -1.211 -9.202 7.462 1.00 90.38 354 GLU A N 1
ATOM 2864 C CA . GLU A 1 354 ? -0.534 -10.504 7.421 1.00 90.38 354 GLU A CA 1
ATOM 2865 C C . GLU A 1 354 ? -0.085 -10.962 8.819 1.00 90.38 354 GLU A C 1
ATOM 2867 O O . GLU A 1 354 ? -0.275 -12.126 9.181 1.00 90.38 354 GLU A O 1
ATOM 2872 N N . ASN A 1 355 ? 0.482 -10.059 9.626 1.00 88.69 355 ASN A N 1
ATOM 2873 C CA . ASN A 1 355 ? 0.884 -10.354 11.001 1.00 88.69 355 ASN A CA 1
ATOM 2874 C C . ASN A 1 355 ? -0.321 -10.699 11.881 1.00 88.69 355 ASN A C 1
ATOM 2876 O O . ASN A 1 355 ? -0.246 -11.663 12.640 1.00 88.69 355 ASN A O 1
ATOM 2880 N N . ALA A 1 356 ? -1.436 -9.980 11.739 1.00 91.44 356 ALA A N 1
ATOM 2881 C CA . ALA A 1 356 ? -2.674 -10.287 12.449 1.00 91.44 356 ALA A CA 1
ATOM 2882 C C . ALA A 1 356 ? -3.213 -11.678 12.083 1.00 91.44 356 ALA A C 1
ATOM 2884 O O . ALA A 1 356 ? -3.544 -12.466 12.968 1.00 91.44 356 ALA A O 1
ATOM 2885 N N . ALA A 1 357 ? -3.236 -12.022 10.792 1.00 90.88 357 ALA A N 1
ATOM 2886 C CA . ALA A 1 357 ? -3.645 -13.350 10.338 1.00 90.88 357 ALA A CA 1
ATOM 2887 C C . ALA A 1 357 ? -2.747 -14.462 10.904 1.00 90.88 357 ALA A C 1
ATOM 2889 O O . ALA A 1 357 ? -3.245 -15.489 11.367 1.00 90.88 357 ALA A O 1
ATOM 2890 N N . ARG A 1 358 ? -1.425 -14.246 10.909 1.00 88.44 358 ARG A N 1
ATOM 2891 C CA . ARG A 1 358 ? -0.456 -15.202 11.459 1.00 88.44 358 ARG A CA 1
ATOM 2892 C C . ARG A 1 358 ? -0.609 -15.367 12.970 1.00 88.44 358 ARG A C 1
ATOM 2894 O O . ARG A 1 358 ? -0.564 -16.494 13.449 1.00 88.44 358 ARG A O 1
ATOM 2901 N N . TYR A 1 359 ? -0.818 -14.269 13.693 1.00 87.38 359 TYR A N 1
ATOM 2902 C CA . TYR A 1 359 ? -1.082 -14.285 15.130 1.00 87.38 359 TYR A CA 1
ATOM 2903 C C . TYR A 1 359 ? -2.307 -15.150 15.454 1.00 87.38 359 TYR A C 1
ATOM 2905 O O . TYR A 1 359 ? -2.201 -16.107 16.214 1.00 87.38 359 TYR A O 1
ATOM 2913 N N . MET A 1 360 ? -3.438 -14.903 14.786 1.00 88.06 360 MET A N 1
ATOM 2914 C CA . MET A 1 360 ? -4.657 -15.699 14.970 1.00 88.06 360 MET A CA 1
ATOM 2915 C C . MET A 1 360 ? -4.437 -17.190 14.673 1.00 88.06 360 MET A C 1
ATOM 2917 O O . MET A 1 360 ? -4.892 -18.052 15.423 1.00 88.06 360 MET A O 1
ATOM 2921 N N . GLN A 1 361 ? -3.717 -17.514 13.592 1.00 87.31 361 GLN A N 1
ATOM 2922 C CA . GLN A 1 361 ? -3.368 -18.897 13.245 1.00 87.31 361 GLN A CA 1
ATOM 2923 C C . GLN A 1 361 ? -2.528 -19.584 14.323 1.00 87.31 361 GLN A C 1
ATOM 2925 O O . GLN A 1 361 ? -2.780 -20.748 14.630 1.00 87.31 361 GLN A O 1
ATOM 2930 N N . GLN A 1 362 ? -1.541 -18.877 14.877 1.00 84.50 362 GLN A N 1
ATOM 2931 C CA . GLN A 1 362 ? -0.681 -19.396 15.934 1.00 84.50 362 GLN A CA 1
ATOM 2932 C C . GLN A 1 362 ? -1.491 -19.668 17.198 1.00 84.50 362 GLN A C 1
ATOM 2934 O O . GLN A 1 362 ? -1.474 -20.797 17.670 1.00 84.50 362 GLN A O 1
ATOM 2939 N N . GLU A 1 363 ? -2.256 -18.692 17.686 1.00 81.94 363 GLU A N 1
ATOM 2940 C CA . GLU A 1 363 ? -3.040 -18.829 18.919 1.00 81.94 363 GLU A CA 1
ATOM 2941 C C . GLU A 1 363 ? -4.095 -19.941 18.832 1.00 81.94 363 GLU A C 1
ATOM 2943 O O . GLU A 1 363 ? -4.223 -20.759 19.742 1.00 81.94 363 GLU A O 1
ATOM 2948 N N . LYS A 1 364 ? -4.815 -20.037 17.707 1.00 80.19 364 LYS A N 1
ATOM 2949 C CA . LYS A 1 364 ? -5.819 -21.092 17.502 1.00 80.19 364 LYS A CA 1
ATOM 2950 C C . LYS A 1 364 ? -5.210 -22.494 17.416 1.00 80.19 364 LYS A C 1
ATOM 2952 O O . LYS A 1 364 ? -5.858 -23.467 17.779 1.00 80.19 364 LYS A O 1
ATOM 2957 N N . GLY A 1 365 ? -3.976 -22.622 16.926 1.00 69.06 365 GLY A N 1
ATOM 2958 C CA . GLY A 1 365 ? -3.313 -23.919 16.769 1.00 69.06 365 GLY A CA 1
ATOM 2959 C C . GLY A 1 365 ? -3.069 -24.671 18.085 1.00 69.06 365 GLY A C 1
ATOM 2960 O O . GLY A 1 365 ? -2.829 -25.877 18.041 1.00 69.06 365 GLY A O 1
ATOM 2961 N N . TYR A 1 366 ? -3.135 -23.983 19.231 1.00 61.94 366 TYR A N 1
ATOM 2962 C CA . TYR A 1 366 ? -2.785 -24.536 20.542 1.00 61.94 366 TYR A CA 1
ATOM 2963 C C . TYR A 1 366 ? -3.973 -24.818 21.469 1.00 61.94 366 TYR A C 1
ATOM 2965 O O . TYR A 1 366 ? -3.772 -25.514 22.461 1.00 61.94 366 TYR A O 1
ATOM 2973 N N . SER A 1 367 ? -5.179 -24.331 21.157 1.00 71.62 367 SER A N 1
ATOM 2974 C CA . SER A 1 367 ? -6.319 -24.360 22.084 1.00 71.62 367 SER A CA 1
ATOM 2975 C C . SER A 1 367 ? -7.642 -24.641 21.377 1.00 71.62 367 SER A C 1
ATOM 2977 O O . SER A 1 367 ? -7.859 -24.222 20.241 1.00 71.62 367 SER A O 1
ATOM 2979 N N . ASP A 1 368 ? -8.549 -25.343 22.058 1.00 78.81 368 ASP A N 1
ATOM 2980 C CA . ASP A 1 368 ? -9.924 -25.500 21.584 1.00 78.81 368 ASP A CA 1
ATOM 2981 C C . ASP A 1 368 ? -10.784 -24.271 21.923 1.00 78.81 368 ASP A C 1
ATOM 2983 O O . ASP A 1 368 ? -10.417 -23.413 22.725 1.00 78.81 368 ASP A O 1
ATOM 2987 N N . ALA A 1 369 ? -11.959 -24.164 21.304 1.00 76.56 369 ALA A N 1
ATOM 2988 C CA . ALA A 1 369 ? -12.811 -22.987 21.442 1.00 76.56 369 ALA A CA 1
ATOM 2989 C C . ALA A 1 369 ? -13.392 -22.760 22.859 1.00 76.56 369 ALA A C 1
ATOM 2991 O O . ALA A 1 369 ? -14.010 -21.719 23.083 1.00 76.56 369 ALA A O 1
ATOM 2992 N N . GLU A 1 370 ? -13.267 -23.707 23.794 1.00 79.38 370 GLU A N 1
ATOM 2993 C CA . GLU A 1 370 ? -13.653 -23.518 25.200 1.00 79.38 370 GLU A CA 1
ATOM 2994 C C . GLU A 1 370 ? -12.482 -22.932 26.000 1.00 79.38 370 GLU A C 1
ATOM 2996 O O . GLU A 1 370 ? -12.652 -21.911 26.663 1.00 79.38 370 GLU A O 1
ATOM 3001 N N . GLU A 1 371 ? -11.269 -23.456 25.806 1.00 81.81 371 GLU A N 1
ATOM 3002 C CA . GLU A 1 371 ? -10.043 -22.876 26.369 1.00 81.81 371 GLU A CA 1
ATOM 3003 C C . GLU A 1 371 ? -9.793 -21.441 25.862 1.00 81.81 371 GLU A C 1
ATOM 3005 O O . GLU A 1 371 ? -9.439 -20.547 26.637 1.00 81.81 371 GLU A O 1
ATOM 3010 N N . ILE A 1 372 ? -10.057 -21.191 24.574 1.00 83.50 372 ILE A N 1
ATOM 3011 C CA . ILE A 1 372 ? -9.992 -19.854 23.963 1.00 83.50 372 ILE A CA 1
ATOM 3012 C C . ILE A 1 372 ? -10.975 -18.890 24.645 1.00 83.50 372 ILE A C 1
ATOM 3014 O O . ILE A 1 372 ? -10.650 -17.722 24.859 1.00 83.50 372 ILE A O 1
ATOM 3018 N N . MET A 1 373 ? -12.183 -19.348 24.992 1.00 83.56 373 MET A N 1
ATOM 3019 C CA . MET A 1 373 ? -13.170 -18.512 25.688 1.00 83.56 373 MET A CA 1
ATOM 3020 C C . MET A 1 373 ? -12.718 -18.162 27.106 1.00 83.56 373 MET A C 1
ATOM 3022 O O . MET A 1 373 ? -12.862 -17.008 27.513 1.00 83.56 373 MET A O 1
ATOM 3026 N N . ASP A 1 374 ? -12.150 -19.124 27.832 1.00 83.31 374 ASP A N 1
ATOM 3027 C CA . ASP A 1 374 ? -11.687 -18.926 29.209 1.00 83.31 374 ASP A CA 1
ATOM 3028 C C . ASP A 1 374 ? -10.487 -17.974 29.290 1.00 83.31 374 ASP A C 1
ATOM 3030 O O . ASP A 1 374 ? -10.365 -17.202 30.243 1.00 83.31 374 ASP A O 1
ATOM 3034 N N . ARG A 1 375 ? -9.628 -17.978 28.264 1.00 85.81 375 ARG A N 1
ATOM 3035 C CA . ARG A 1 375 ? -8.422 -17.137 28.177 1.00 85.81 375 ARG A CA 1
ATOM 3036 C C . ARG A 1 375 ? -8.580 -15.927 27.256 1.00 85.81 375 ARG A C 1
ATOM 3038 O O . ARG A 1 375 ? -7.599 -15.258 26.949 1.00 85.81 375 ARG A O 1
ATOM 3045 N N . MET A 1 376 ? -9.807 -15.602 26.844 1.00 86.00 376 MET A N 1
ATOM 3046 C CA . MET A 1 376 ? -10.085 -14.573 25.832 1.00 86.00 376 MET A CA 1
ATOM 3047 C C . MET A 1 376 ? -9.447 -13.211 26.151 1.00 86.00 376 MET A C 1
ATOM 3049 O O . MET A 1 376 ? -8.973 -12.510 25.261 1.00 86.00 376 MET A O 1
ATOM 3053 N N . MET A 1 377 ? -9.438 -12.834 27.429 1.00 84.94 377 MET A N 1
ATOM 3054 C CA . MET A 1 377 ? -8.906 -11.546 27.881 1.00 84.94 377 MET A CA 1
ATOM 3055 C C . MET A 1 377 ? -7.376 -11.532 28.018 1.00 84.94 377 MET A C 1
ATOM 3057 O O . MET A 1 377 ? -6.810 -10.458 28.182 1.00 84.94 377 MET A O 1
ATOM 3061 N N . ASP A 1 378 ? -6.725 -12.700 27.959 1.00 83.38 378 ASP A N 1
ATOM 3062 C CA . ASP A 1 378 ? -5.266 -12.853 28.027 1.00 83.38 378 ASP A CA 1
ATOM 3063 C C . ASP A 1 378 ? -4.601 -12.839 26.640 1.00 83.38 378 ASP A C 1
ATOM 3065 O O . ASP A 1 378 ? -3.374 -12.851 26.551 1.00 83.38 378 ASP A O 1
ATOM 3069 N N . TYR A 1 379 ? -5.373 -12.855 25.548 1.00 85.50 379 TYR A N 1
ATOM 3070 C CA . TYR A 1 379 ? -4.804 -12.702 24.211 1.00 85.50 379 TYR A CA 1
ATOM 3071 C C . TYR A 1 379 ? -4.242 -11.296 24.051 1.00 85.50 379 TYR A C 1
ATOM 3073 O O . TYR A 1 379 ? -4.990 -10.339 24.221 1.00 85.50 379 TYR A O 1
ATOM 3081 N N . TYR A 1 380 ? -2.974 -11.180 23.644 1.00 82.69 380 TYR A N 1
ATOM 3082 C CA . TYR A 1 380 ? -2.277 -9.903 23.441 1.00 82.69 380 TYR A CA 1
ATOM 3083 C C . TYR A 1 380 ? -3.118 -8.858 22.707 1.00 82.69 380 TYR A C 1
ATOM 3085 O O . TYR A 1 380 ? -3.255 -7.740 23.187 1.00 82.69 380 TYR A O 1
ATOM 3093 N N . LEU A 1 381 ? -3.780 -9.251 21.609 1.00 88.69 381 LEU A N 1
ATOM 3094 C CA . LEU A 1 381 ? -4.667 -8.343 20.880 1.00 88.69 381 LEU A CA 1
ATOM 3095 C C . LEU A 1 381 ? -5.762 -7.740 21.771 1.00 88.69 381 LEU A C 1
ATOM 3097 O O . LEU A 1 381 ? -6.063 -6.554 21.688 1.00 88.69 381 LEU A O 1
ATOM 3101 N N . ILE A 1 382 ? -6.401 -8.567 22.593 1.00 90.12 382 ILE A N 1
ATOM 3102 C CA . ILE A 1 382 ? -7.492 -8.144 23.469 1.00 90.12 382 ILE A CA 1
ATOM 3103 C C . ILE A 1 382 ? -6.946 -7.394 24.681 1.00 90.12 382 ILE A C 1
ATOM 3105 O O . ILE A 1 382 ? -7.524 -6.375 25.062 1.00 90.12 382 ILE A O 1
ATOM 3109 N N . GLU A 1 383 ? -5.844 -7.863 25.261 1.00 86.31 383 GLU A N 1
ATOM 3110 C CA . GLU A 1 383 ? -5.157 -7.224 26.380 1.00 86.31 383 GLU A CA 1
ATOM 3111 C C . GLU A 1 383 ? -4.765 -5.785 26.027 1.00 86.31 383 GLU A C 1
ATOM 3113 O O . GLU A 1 383 ? -5.149 -4.880 26.765 1.00 86.31 383 GLU A O 1
ATOM 3118 N N . ASP A 1 384 ? -4.154 -5.542 24.864 1.00 84.69 384 ASP A N 1
ATOM 3119 C CA . ASP A 1 384 ? -3.730 -4.201 24.436 1.00 84.69 384 ASP A CA 1
ATOM 3120 C C . ASP A 1 384 ? -4.923 -3.295 24.094 1.00 84.69 384 ASP A C 1
ATOM 3122 O O . ASP A 1 384 ? -4.969 -2.125 24.488 1.00 84.69 384 ASP A O 1
ATOM 3126 N N . LEU A 1 385 ? -5.951 -3.824 23.415 1.00 86.75 385 LEU A N 1
ATOM 3127 C CA . LEU A 1 385 ? -7.161 -3.049 23.106 1.00 86.75 385 LEU A CA 1
ATOM 3128 C C . LEU A 1 385 ? -7.930 -2.640 24.373 1.00 86.75 385 LEU A C 1
ATOM 3130 O O . LEU A 1 385 ? -8.578 -1.589 24.391 1.00 86.75 385 LEU A O 1
ATOM 3134 N N . THR A 1 386 ? -7.890 -3.467 25.421 1.00 85.25 386 THR A N 1
ATOM 3135 C CA . THR A 1 386 ? -8.645 -3.265 26.669 1.00 85.25 386 THR A CA 1
ATOM 3136 C C . THR A 1 386 ? -7.827 -2.637 27.795 1.00 85.25 386 THR A C 1
ATOM 3138 O O . THR A 1 386 ? -8.428 -2.015 28.674 1.00 85.25 386 THR A O 1
ATOM 3141 N N . GLN A 1 387 ? -6.501 -2.769 27.782 1.00 79.19 387 GLN A N 1
ATOM 3142 C CA . GLN A 1 387 ? -5.569 -2.375 28.841 1.00 79.19 387 GLN A CA 1
ATOM 3143 C C . GLN A 1 387 ? -5.898 -2.989 30.213 1.00 79.19 387 GLN A C 1
ATOM 3145 O O . GLN A 1 387 ? -6.205 -2.281 31.174 1.00 79.19 387 GLN A O 1
ATOM 3150 N N . ILE A 1 388 ? -5.911 -4.324 30.312 1.00 55.41 388 ILE A N 1
ATOM 3151 C CA . ILE A 1 388 ? -6.318 -5.046 31.539 1.00 55.41 388 ILE A CA 1
ATOM 3152 C C . ILE A 1 388 ? -5.201 -5.176 32.591 1.00 55.41 388 ILE A C 1
ATOM 3154 O O . ILE A 1 388 ? -5.519 -5.380 33.766 1.00 55.41 388 ILE A O 1
ATOM 3158 N N . SER A 1 389 ? -3.918 -4.967 32.263 1.00 47.03 389 SER A N 1
ATOM 3159 C CA . SER A 1 389 ? -2.865 -4.765 33.277 1.00 47.03 389 SER A CA 1
ATOM 3160 C C . SER A 1 389 ? -1.562 -4.165 32.728 1.00 47.03 389 SER A C 1
ATOM 3162 O O . SER A 1 389 ? -1.028 -4.701 31.769 1.00 47.03 389 SER A O 1
ATOM 3164 N N . PRO A 1 390 ? -0.958 -3.172 33.412 1.00 41.78 390 PRO A N 1
ATOM 3165 C CA . PRO A 1 390 ? 0.381 -2.656 33.097 1.00 41.78 390 PRO A CA 1
ATOM 3166 C C . PRO A 1 390 ? 1.551 -3.517 33.641 1.00 41.78 390 PRO A C 1
ATOM 3168 O O . PRO A 1 390 ? 2.702 -3.093 33.584 1.00 41.78 390 PRO A O 1
ATOM 3171 N N . GLU A 1 391 ? 1.300 -4.703 34.223 1.00 36.28 391 GLU A N 1
ATOM 3172 C CA . GLU A 1 391 ? 2.321 -5.485 34.962 1.00 36.28 391 GLU A CA 1
ATOM 3173 C C . GLU A 1 391 ? 2.785 -6.808 34.311 1.00 36.28 391 GLU A C 1
ATOM 3175 O O . GLU A 1 391 ? 3.712 -7.445 34.825 1.00 36.28 391 GLU A O 1
ATOM 3180 N N . LYS A 1 392 ? 2.233 -7.248 33.170 1.00 39.62 392 LYS A N 1
ATOM 3181 C CA . LYS A 1 392 ? 2.757 -8.444 32.483 1.00 39.62 392 LYS A CA 1
ATOM 3182 C C . LYS A 1 392 ? 3.932 -8.063 31.573 1.00 39.62 392 LYS A C 1
ATOM 3184 O O . LYS A 1 392 ? 3.773 -7.460 30.521 1.00 39.62 392 LYS A O 1
ATOM 3189 N N . LYS A 1 393 ? 5.146 -8.423 32.013 1.00 34.50 393 LYS A N 1
ATOM 3190 C CA . LYS A 1 393 ? 6.415 -8.252 31.284 1.00 34.50 393 LYS A CA 1
ATOM 3191 C C . LYS A 1 393 ? 6.309 -8.706 29.822 1.00 34.50 393 LYS A C 1
ATOM 3193 O O . LYS A 1 393 ? 5.996 -9.869 29.569 1.00 34.50 393 LYS A O 1
ATOM 3198 N N . LYS A 1 394 ? 6.703 -7.805 28.912 1.00 37.03 394 LYS A N 1
ATOM 3199 C CA . LYS A 1 394 ? 7.081 -8.067 27.515 1.00 37.03 394 LYS A CA 1
ATOM 3200 C C . LYS A 1 394 ? 7.880 -9.369 27.415 1.00 37.03 394 LYS A C 1
ATOM 3202 O O . LYS A 1 394 ? 9.040 -9.427 27.819 1.00 37.03 394 LYS A O 1
ATOM 3207 N N . VAL A 1 395 ? 7.256 -10.417 26.891 1.00 34.28 395 VAL A N 1
ATOM 3208 C CA . VAL A 1 395 ? 7.974 -11.602 26.416 1.00 34.28 395 VAL A CA 1
ATOM 3209 C C . VAL A 1 395 ? 8.551 -11.238 25.049 1.00 34.28 395 VAL A C 1
ATOM 3211 O O . VAL A 1 395 ? 7.843 -10.675 24.214 1.00 34.28 395 VAL A O 1
ATOM 3214 N N . GLU A 1 396 ? 9.843 -11.500 24.845 1.00 36.31 396 GLU A N 1
ATOM 3215 C CA . GLU A 1 396 ? 10.566 -11.231 23.598 1.00 36.31 396 GLU A CA 1
ATOM 3216 C C . GLU A 1 396 ? 9.785 -11.762 22.383 1.00 36.31 396 GLU A C 1
ATOM 3218 O O . GLU A 1 396 ? 9.620 -12.969 22.191 1.00 36.31 396 GLU A O 1
ATOM 3223 N N . LYS A 1 397 ? 9.284 -10.834 21.557 1.00 45.16 397 LYS A N 1
ATOM 3224 C CA . LYS A 1 397 ? 8.583 -11.126 20.304 1.00 45.16 397 LYS A CA 1
ATOM 3225 C C . LYS A 1 397 ? 9.594 -11.676 19.294 1.00 45.16 397 LYS A C 1
ATOM 3227 O O . LYS A 1 397 ? 10.439 -10.935 18.801 1.00 45.16 397 LYS A O 1
ATOM 3232 N N . VAL A 1 398 ? 9.486 -12.955 18.934 1.00 37.84 398 VAL A N 1
ATOM 3233 C CA . VAL A 1 398 ? 10.169 -13.510 17.754 1.00 37.84 398 VAL A CA 1
ATOM 3234 C C . VAL A 1 398 ? 9.137 -13.726 16.654 1.00 37.84 398 VAL A C 1
ATOM 3236 O O . VAL A 1 398 ? 8.596 -14.817 16.486 1.00 37.84 398 VAL A O 1
ATOM 3239 N N . PHE A 1 399 ? 8.872 -12.682 15.866 1.00 40.75 399 PHE A N 1
ATOM 3240 C CA . PHE A 1 399 ? 8.194 -12.847 14.581 1.00 40.75 399 PHE A CA 1
ATOM 3241 C C . PHE A 1 399 ? 9.239 -13.253 13.537 1.00 40.75 399 PHE A C 1
ATOM 3243 O O . PHE A 1 399 ? 9.751 -12.425 12.788 1.00 40.75 399 PHE A O 1
ATOM 3250 N N . ASN A 1 400 ? 9.589 -14.542 13.500 1.00 32.94 400 ASN A N 1
ATOM 3251 C CA . ASN A 1 400 ? 10.412 -15.083 12.420 1.00 32.94 400 ASN A CA 1
ATOM 3252 C C . ASN A 1 400 ? 9.591 -15.085 11.126 1.00 32.94 400 ASN A C 1
ATOM 3254 O O . ASN A 1 400 ? 8.756 -15.966 10.914 1.00 32.94 400 ASN A O 1
ATOM 3258 N N . SER A 1 401 ? 9.839 -14.114 10.247 1.00 36.16 401 SER A N 1
ATOM 3259 C CA . SER A 1 401 ? 9.489 -14.250 8.838 1.00 36.16 401 SER A CA 1
ATOM 3260 C C . SER A 1 401 ? 10.734 -14.728 8.088 1.00 36.16 401 SER A C 1
ATOM 3262 O O . SER A 1 401 ? 11.791 -14.099 8.100 1.00 36.16 401 SER A O 1
ATOM 3264 N N . ALA A 1 402 ? 10.641 -15.915 7.495 1.00 28.91 402 ALA A N 1
ATOM 3265 C CA . ALA A 1 402 ? 11.611 -16.342 6.507 1.00 28.91 402 ALA A CA 1
ATOM 3266 C C . ALA A 1 402 ? 11.314 -15.600 5.195 1.00 28.91 402 ALA A C 1
ATOM 3268 O O . ALA A 1 402 ? 10.177 -15.595 4.727 1.00 28.91 402 ALA A O 1
ATOM 3269 N N . SER A 1 403 ? 12.376 -15.045 4.607 1.00 30.47 403 SER A N 1
ATOM 3270 C CA . SER A 1 403 ? 12.485 -14.438 3.271 1.00 30.47 403 SER A CA 1
ATOM 3271 C C . SER A 1 403 ? 11.743 -13.114 3.027 1.00 30.47 403 SER A C 1
ATOM 3273 O O . SER A 1 403 ? 10.534 -13.079 2.831 1.00 30.47 403 SER A O 1
ATOM 3275 N N . VAL A 1 404 ? 12.511 -12.019 2.986 1.00 33.31 404 VAL A N 1
ATOM 3276 C CA . VAL A 1 404 ? 12.817 -11.176 1.805 1.00 33.31 404 VAL A CA 1
ATOM 3277 C C . VAL A 1 404 ? 13.423 -9.869 2.344 1.00 33.31 404 VAL A C 1
ATOM 3279 O O . VAL A 1 404 ? 12.737 -9.041 2.948 1.00 33.31 404 VAL A O 1
ATOM 3282 N N . ASP A 1 405 ? 14.737 -9.721 2.157 1.00 35.84 405 ASP A N 1
ATOM 3283 C CA . ASP A 1 405 ? 15.470 -8.475 2.389 1.00 35.84 405 ASP A CA 1
ATOM 3284 C C . ASP A 1 405 ? 15.161 -7.453 1.286 1.00 35.84 405 ASP A C 1
ATOM 3286 O O . ASP A 1 405 ? 14.788 -7.829 0.177 1.00 35.84 405 ASP A O 1
ATOM 3290 N N . THR A 1 406 ? 15.404 -6.173 1.587 1.00 43.84 406 THR A N 1
ATOM 3291 C CA . THR A 1 406 ? 15.362 -4.982 0.706 1.00 43.84 406 THR A CA 1
ATOM 3292 C C . THR A 1 406 ? 14.011 -4.270 0.533 1.00 43.84 406 THR A C 1
ATOM 3294 O O . THR A 1 406 ? 13.396 -4.280 -0.524 1.00 43.84 406 THR A O 1
ATOM 3297 N N . LEU A 1 407 ? 13.590 -3.535 1.571 1.00 35.06 407 LEU A N 1
ATOM 3298 C CA . LEU A 1 407 ? 12.564 -2.475 1.461 1.00 35.06 407 LEU A CA 1
ATOM 3299 C C . LEU A 1 407 ? 13.087 -1.071 1.818 1.00 35.06 407 LEU A C 1
ATOM 3301 O O . LEU A 1 407 ? 12.506 -0.075 1.393 1.00 35.06 407 LEU A O 1
ATOM 3305 N N . PHE A 1 408 ? 14.212 -0.975 2.528 1.00 39.75 408 PHE A N 1
ATOM 3306 C CA . PHE A 1 408 ? 14.778 0.289 2.990 1.00 39.75 408 PHE A CA 1
ATOM 3307 C C . PHE A 1 408 ? 16.277 0.244 2.718 1.00 39.75 408 PHE A C 1
ATOM 3309 O O . PHE A 1 408 ? 17.004 -0.501 3.364 1.00 39.75 408 PHE A O 1
ATOM 3316 N N . GLY A 1 409 ? 16.724 0.945 1.676 1.00 35.62 409 GLY A N 1
ATOM 3317 C CA . GLY A 1 409 ? 18.147 1.084 1.396 1.00 35.62 409 GLY A CA 1
ATOM 3318 C C . GLY A 1 409 ? 18.823 1.820 2.548 1.00 35.62 409 GLY A C 1
ATOM 3319 O O . GLY A 1 409 ? 18.652 3.028 2.675 1.00 35.62 409 GLY A O 1
ATOM 3320 N N . SER A 1 410 ? 19.566 1.080 3.360 1.00 31.02 410 SER A N 1
ATOM 3321 C CA . SER A 1 410 ? 20.577 1.591 4.279 1.00 31.02 410 SER A CA 1
ATOM 3322 C C . SER A 1 410 ? 21.573 0.463 4.539 1.00 31.02 410 SER A C 1
ATOM 3324 O O . SER A 1 410 ? 21.225 -0.533 5.176 1.00 31.02 410 SER A O 1
ATOM 3326 N N . ASP A 1 411 ? 22.801 0.628 4.045 1.00 28.48 411 ASP A N 1
ATOM 3327 C CA . ASP A 1 411 ? 23.984 -0.167 4.409 1.00 28.48 411 ASP A CA 1
ATOM 3328 C C . ASP A 1 411 ? 24.467 0.193 5.827 1.00 28.48 411 ASP A C 1
ATOM 3330 O O . ASP A 1 411 ? 25.660 0.347 6.072 1.00 28.48 411 ASP A O 1
ATOM 3334 N N . ASP A 1 412 ? 23.540 0.326 6.774 1.00 33.41 412 ASP A N 1
ATOM 3335 C CA . ASP A 1 412 ? 23.865 0.563 8.172 1.00 33.41 412 ASP A CA 1
ATOM 3336 C C . ASP A 1 412 ? 23.413 -0.629 9.005 1.00 33.41 412 ASP A C 1
ATOM 3338 O O . ASP A 1 412 ? 22.242 -1.022 9.056 1.00 33.41 412 ASP A O 1
ATOM 3342 N N . ALA A 1 413 ? 24.407 -1.243 9.640 1.00 32.12 413 ALA A N 1
ATOM 3343 C CA . ALA A 1 413 ? 24.258 -2.302 10.615 1.00 32.12 413 ALA A CA 1
ATOM 3344 C C . ALA A 1 413 ? 23.519 -1.757 11.850 1.00 32.12 413 ALA A C 1
ATOM 3346 O O . ALA A 1 413 ? 24.134 -1.369 12.840 1.00 32.12 413 ALA A O 1
ATOM 3347 N N . GLY A 1 414 ? 22.187 -1.718 11.779 1.00 31.59 414 GLY A N 1
ATOM 3348 C CA . GLY A 1 414 ? 21.327 -1.332 12.893 1.00 31.59 414 GLY A CA 1
ATOM 3349 C C . GLY A 1 414 ? 21.507 -2.289 14.070 1.00 31.59 414 GLY A C 1
ATOM 3350 O O . GLY A 1 414 ? 21.166 -3.472 13.984 1.00 31.59 414 GLY A O 1
ATOM 3351 N N . GLN A 1 415 ? 22.081 -1.763 15.151 1.00 32.03 415 GLN A N 1
ATOM 3352 C CA . GLN A 1 415 ? 22.254 -2.431 16.435 1.00 32.03 415 GLN A CA 1
ATOM 3353 C C . GLN A 1 415 ? 20.920 -2.983 16.955 1.00 32.03 415 GLN A C 1
ATOM 3355 O O . GLN A 1 415 ? 19.885 -2.322 16.899 1.00 32.03 415 GLN A O 1
ATOM 3360 N N . ALA A 1 416 ? 20.956 -4.182 17.536 1.00 37.56 416 ALA A N 1
ATOM 3361 C CA . ALA A 1 416 ? 19.920 -4.600 18.470 1.00 37.56 416 ALA A CA 1
ATOM 3362 C C . ALA A 1 416 ? 20.054 -3.726 19.725 1.00 37.56 416 ALA A C 1
ATOM 3364 O O . ALA A 1 416 ? 21.050 -3.859 20.439 1.00 37.56 416 ALA A O 1
ATOM 3365 N N . MET A 1 417 ? 19.108 -2.817 19.976 1.00 38.41 417 MET A N 1
ATOM 3366 C CA . MET A 1 417 ? 19.140 -1.980 21.176 1.00 38.41 417 MET A CA 1
ATOM 3367 C C . MET A 1 417 ? 17.766 -1.707 21.791 1.00 38.41 417 MET A C 1
ATOM 3369 O O . MET A 1 417 ? 16.818 -1.319 21.115 1.00 38.41 417 MET A O 1
ATOM 3373 N N . ASP A 1 418 ? 17.772 -1.957 23.100 1.00 39.66 418 ASP A N 1
ATOM 3374 C CA . ASP A 1 418 ? 17.118 -1.315 24.242 1.00 39.66 418 ASP A CA 1
ATOM 3375 C C . ASP A 1 418 ? 15.657 -0.831 24.136 1.00 39.66 418 ASP A C 1
ATOM 3377 O O . ASP A 1 418 ? 15.251 -0.040 23.288 1.00 39.66 418 ASP A O 1
ATOM 3381 N N . ASP A 1 419 ? 14.861 -1.264 25.112 1.00 44.47 419 ASP A N 1
ATOM 3382 C CA . ASP A 1 419 ? 13.443 -0.940 25.303 1.00 44.47 419 ASP A CA 1
ATOM 3383 C C . ASP A 1 419 ? 13.215 0.451 25.946 1.00 44.47 419 ASP A C 1
ATOM 3385 O O . ASP A 1 419 ? 12.085 0.787 26.307 1.00 44.47 419 ASP A O 1
ATOM 3389 N N . GLY A 1 420 ? 14.275 1.255 26.097 1.00 42.16 420 GLY A N 1
ATOM 3390 C CA . GLY A 1 420 ? 14.343 2.407 27.004 1.00 42.16 420 GLY A CA 1
ATOM 3391 C C . GLY A 1 420 ?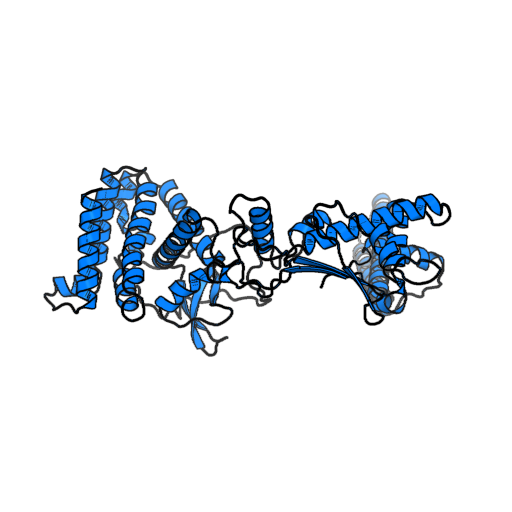 13.640 3.708 26.591 1.00 42.16 420 GLY A C 1
ATOM 3392 O O . GLY A 1 420 ? 13.464 4.562 27.454 1.00 42.16 420 GLY A O 1
ATOM 3393 N N . ASP A 1 421 ? 13.198 3.867 25.337 1.00 54.75 421 ASP A N 1
ATOM 3394 C CA . ASP A 1 421 ? 12.742 5.170 24.797 1.00 54.75 421 ASP A CA 1
ATOM 3395 C C . ASP A 1 421 ? 11.300 5.180 24.238 1.00 54.75 421 ASP A C 1
ATOM 3397 O O . ASP A 1 421 ? 10.933 6.044 23.433 1.00 54.75 421 ASP A O 1
ATOM 3401 N N . ASN A 1 422 ? 10.447 4.231 24.653 1.00 60.34 422 ASN A N 1
ATOM 3402 C CA . ASN A 1 422 ? 9.022 4.289 24.310 1.00 60.34 422 ASN A CA 1
ATOM 3403 C C . ASN A 1 422 ? 8.342 5.440 25.068 1.00 60.34 422 ASN A C 1
ATOM 3405 O O . ASN A 1 422 ? 8.273 5.430 26.295 1.00 60.34 422 ASN A O 1
ATOM 3409 N N . VAL A 1 423 ? 7.837 6.433 24.335 1.00 57.59 423 VAL A N 1
ATOM 3410 C CA . VAL A 1 423 ? 7.186 7.621 24.923 1.00 57.59 423 VAL A CA 1
ATOM 3411 C C . VAL A 1 423 ? 5.721 7.339 25.287 1.00 57.59 423 VAL A C 1
ATOM 3413 O O . VAL A 1 423 ? 5.072 8.157 25.942 1.00 57.59 423 VAL A O 1
ATOM 3416 N N . ASP A 1 424 ? 5.203 6.179 24.884 1.00 59.62 424 ASP A N 1
ATOM 3417 C CA . ASP A 1 424 ? 3.808 5.809 25.072 1.00 59.62 424 ASP A CA 1
ATOM 3418 C C . ASP A 1 424 ? 3.619 4.959 26.325 1.00 59.62 424 ASP A C 1
ATOM 3420 O O . ASP A 1 424 ? 4.263 3.927 26.502 1.00 59.62 424 ASP A O 1
ATOM 3424 N N . ALA A 1 425 ? 2.719 5.428 27.190 1.00 52.31 425 ALA A N 1
ATOM 3425 C CA . ALA A 1 425 ? 2.076 4.599 28.196 1.00 52.31 425 ALA A CA 1
ATOM 3426 C C . ALA A 1 425 ? 1.022 3.721 27.507 1.00 52.31 425 ALA A C 1
ATOM 3428 O O . ALA A 1 425 ? 0.420 4.159 26.524 1.00 52.31 425 ALA A O 1
ATOM 3429 N N . ASP A 1 426 ? 0.789 2.521 28.034 1.00 65.94 426 ASP A N 1
ATOM 3430 C CA . ASP A 1 426 ? -0.160 1.567 27.464 1.00 65.94 426 ASP A CA 1
ATOM 3431 C C . ASP A 1 426 ? -1.586 2.172 27.470 1.00 65.94 426 ASP A C 1
ATOM 3433 O O . ASP A 1 426 ? -2.219 2.374 28.513 1.00 65.94 426 ASP A O 1
ATOM 3437 N N . GLU A 1 427 ? -2.066 2.576 26.289 1.00 77.38 427 GLU A N 1
ATOM 3438 C CA . GLU A 1 427 ? -3.300 3.346 26.102 1.00 77.38 427 GLU A CA 1
ATOM 3439 C C . GLU A 1 427 ? -4.415 2.483 25.521 1.00 77.38 427 GLU A C 1
ATOM 3441 O O . GLU A 1 427 ? -4.256 1.817 24.502 1.00 77.38 427 GLU A O 1
ATOM 3446 N N . ASN A 1 428 ? -5.594 2.547 26.141 1.00 88.19 428 ASN A N 1
ATOM 3447 C CA . ASN A 1 428 ? -6.773 1.839 25.656 1.00 88.19 428 ASN A CA 1
ATOM 3448 C C . ASN A 1 428 ? -7.195 2.405 24.293 1.00 88.19 428 ASN A C 1
ATOM 3450 O O . ASN A 1 428 ? -7.170 3.621 24.080 1.00 88.19 428 ASN A O 1
ATOM 3454 N N . ILE A 1 429 ? -7.656 1.546 23.378 1.00 92.56 429 ILE A N 1
ATOM 3455 C CA . ILE A 1 429 ? -8.012 1.974 22.017 1.00 92.56 429 ILE A CA 1
ATOM 3456 C C . ILE A 1 429 ? -9.068 3.088 22.002 1.00 92.56 429 ILE A C 1
ATOM 3458 O O . ILE A 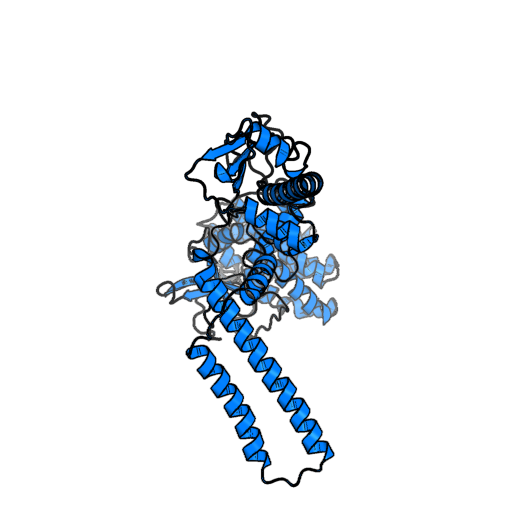1 429 ? -9.009 3.987 21.167 1.00 92.56 429 ILE A O 1
ATOM 3462 N N . LEU A 1 430 ? -10.010 3.102 22.949 1.00 94.81 430 LEU A N 1
ATOM 3463 C CA . LEU A 1 430 ? -11.023 4.155 23.041 1.00 94.81 430 LEU A CA 1
ATOM 3464 C C . LEU A 1 430 ? -10.431 5.496 23.482 1.00 94.81 430 LEU A C 1
ATOM 3466 O O . LEU A 1 430 ? -10.926 6.542 23.060 1.00 94.81 430 LEU A O 1
ATOM 3470 N N . ASP A 1 431 ? -9.357 5.475 24.271 1.00 93.00 431 ASP A N 1
ATOM 3471 C CA . ASP A 1 431 ? -8.621 6.675 24.671 1.00 93.00 431 ASP A CA 1
ATOM 3472 C C . ASP A 1 431 ? -7.806 7.226 23.493 1.00 93.00 431 ASP A C 1
ATOM 3474 O O . ASP A 1 431 ? -7.782 8.440 23.266 1.00 93.00 431 ASP A O 1
ATOM 3478 N N . ILE A 1 432 ? -7.232 6.343 22.669 1.00 92.75 432 ILE A N 1
ATOM 3479 C CA . ILE A 1 432 ? -6.598 6.714 21.397 1.00 92.75 432 ILE A CA 1
ATOM 3480 C C . ILE A 1 432 ? -7.627 7.372 20.466 1.00 92.75 432 ILE A C 1
ATOM 3482 O O . ILE A 1 432 ? -7.413 8.494 19.997 1.00 92.75 432 ILE A O 1
ATOM 3486 N N . LEU A 1 433 ? -8.787 6.739 20.254 1.00 94.88 433 LEU A N 1
ATOM 3487 C CA . LEU A 1 433 ? -9.861 7.306 19.431 1.00 94.88 433 LEU A CA 1
ATOM 3488 C C . LEU A 1 433 ? -10.372 8.640 19.999 1.00 94.88 433 LEU A C 1
ATOM 3490 O O . LEU A 1 433 ? -10.642 9.570 19.235 1.00 94.88 433 LEU A O 1
ATOM 3494 N N . LEU A 1 434 ? -10.465 8.785 21.323 1.00 94.56 434 LEU A N 1
ATOM 3495 C CA . LEU A 1 434 ? -10.825 10.049 21.969 1.00 94.56 434 LEU A CA 1
ATOM 3496 C C . LEU A 1 434 ? -9.820 11.164 21.627 1.00 94.56 434 LEU A C 1
ATOM 3498 O O . LEU A 1 434 ? -10.238 12.273 21.288 1.00 94.56 434 LEU A O 1
ATOM 3502 N N . LYS A 1 435 ? -8.513 10.871 21.647 1.00 93.19 435 LYS A N 1
ATOM 3503 C CA . LYS A 1 435 ? -7.446 11.823 21.279 1.00 93.19 435 LYS A CA 1
ATOM 3504 C C . LYS A 1 435 ? -7.431 12.184 19.798 1.00 93.19 435 LYS A C 1
ATOM 3506 O O . LYS A 1 435 ? -7.036 13.293 19.448 1.00 93.19 435 LYS A O 1
ATOM 3511 N N . MET A 1 436 ? -7.865 11.276 18.928 1.00 94.06 436 MET A N 1
ATOM 3512 C CA . MET A 1 436 ? -7.958 11.523 17.486 1.00 94.06 436 MET A CA 1
ATOM 3513 C C . MET A 1 436 ? -9.090 12.496 17.132 1.00 94.06 436 MET A C 1
ATOM 3515 O O . MET A 1 436 ? -8.974 13.259 16.168 1.00 94.06 436 MET A O 1
ATOM 3519 N N . ARG A 1 437 ? -10.164 12.527 17.939 1.00 92.75 437 ARG A N 1
ATOM 3520 C CA . ARG A 1 437 ? -11.401 13.271 17.650 1.00 92.75 437 ARG A CA 1
ATOM 3521 C C . ARG A 1 437 ? -11.205 14.740 17.241 1.00 92.75 437 ARG A C 1
ATOM 3523 O O . ARG A 1 437 ? -11.891 15.136 16.295 1.00 92.75 437 ARG A O 1
ATOM 3530 N N . PRO A 1 438 ? -10.358 15.562 17.899 1.00 90.12 438 PRO A N 1
ATOM 3531 C CA . PRO A 1 438 ? -10.230 16.984 17.568 1.00 90.12 438 PRO A CA 1
ATOM 3532 C C . PRO A 1 438 ? -9.602 17.255 16.196 1.00 90.12 438 PRO A C 1
ATOM 3534 O O . PRO A 1 438 ? -9.881 18.292 15.604 1.00 90.12 438 PRO A O 1
ATOM 3537 N N . GLY A 1 439 ? -8.760 16.344 15.699 1.00 87.00 439 GLY A N 1
ATOM 3538 C CA . GLY A 1 439 ? -8.014 16.512 14.446 1.00 87.00 439 GLY A CA 1
ATOM 3539 C C . GLY A 1 439 ? -8.546 15.693 13.269 1.00 87.00 439 GLY A C 1
ATOM 3540 O O . GLY A 1 439 ? -7.866 15.608 12.254 1.00 87.00 439 GLY A O 1
ATOM 3541 N N . MET A 1 440 ? -9.722 15.073 13.404 1.00 92.31 440 MET A N 1
ATOM 3542 C CA . MET A 1 440 ? -10.289 14.157 12.411 1.00 92.31 440 MET A CA 1
ATOM 3543 C C . MET A 1 440 ? -11.732 14.533 12.052 1.00 92.31 440 MET A C 1
ATOM 3545 O O . MET A 1 440 ? -12.509 14.987 12.904 1.00 92.31 440 MET A O 1
ATOM 3549 N N . ASP A 1 441 ? -12.108 14.314 10.787 1.00 92.94 441 ASP A N 1
ATOM 3550 C CA . ASP A 1 441 ? -13.495 14.453 10.340 1.00 92.94 441 ASP A CA 1
ATOM 3551 C C . ASP A 1 441 ? -14.434 13.564 11.171 1.00 92.94 441 ASP A C 1
ATOM 3553 O O . ASP A 1 441 ? -14.082 12.461 11.588 1.00 92.94 441 ASP A O 1
ATOM 3557 N N . LYS A 1 442 ? -15.657 14.043 11.425 1.00 91.38 442 LYS A N 1
ATOM 3558 C CA . LYS A 1 442 ? -16.613 13.313 12.265 1.00 91.38 442 LYS A CA 1
ATOM 3559 C C . LYS A 1 442 ? -16.963 11.948 11.669 1.00 91.38 442 LYS A C 1
ATOM 3561 O O . LYS A 1 442 ? -17.035 10.985 12.422 1.00 91.38 442 LYS A O 1
ATOM 3566 N N . ASN A 1 443 ? -17.215 11.861 10.366 1.00 92.50 443 ASN A N 1
ATOM 3567 C CA . ASN A 1 443 ? -17.641 10.610 9.739 1.00 92.50 443 ASN A CA 1
ATOM 3568 C C . ASN A 1 443 ? -16.482 9.620 9.662 1.00 92.50 443 ASN A C 1
ATOM 3570 O O . ASN A 1 443 ? -16.672 8.429 9.907 1.00 92.50 443 ASN A O 1
ATOM 3574 N N . GLU A 1 444 ? -15.277 10.115 9.384 1.00 91.38 444 GLU A N 1
ATOM 3575 C CA . GLU A 1 444 ? -14.073 9.292 9.425 1.00 91.38 444 GLU A CA 1
ATOM 3576 C C . GLU A 1 444 ? -13.814 8.744 10.831 1.00 91.38 444 GLU A C 1
ATOM 3578 O O . GLU A 1 444 ? -13.657 7.533 10.994 1.00 91.38 444 GLU A O 1
ATOM 3583 N N . TRP A 1 445 ? -13.910 9.595 11.853 1.00 94.81 445 TRP A N 1
ATOM 3584 C CA . TRP A 1 445 ? -13.779 9.194 13.251 1.00 94.81 445 TRP A CA 1
ATOM 3585 C C . TRP A 1 445 ? -14.822 8.150 13.669 1.00 94.81 445 TRP A C 1
ATOM 3587 O O . TRP A 1 445 ? -14.475 7.137 14.270 1.00 94.81 445 TRP A O 1
ATOM 3597 N N . LEU A 1 446 ? -16.095 8.348 13.303 1.00 93.38 446 LEU A N 1
ATOM 3598 C CA . LEU A 1 446 ? -17.159 7.368 13.559 1.00 93.38 446 LEU A CA 1
ATOM 3599 C C . LEU A 1 446 ? -16.850 6.018 12.904 1.00 93.38 446 LEU A C 1
ATOM 3601 O O . LEU A 1 446 ? -17.055 4.967 13.505 1.00 93.38 446 LEU A O 1
ATOM 3605 N N . SER A 1 447 ? -16.296 6.038 11.694 1.00 93.56 447 SER A N 1
ATOM 3606 C CA . SER A 1 447 ? -15.972 4.814 10.968 1.00 93.56 447 SER A CA 1
ATOM 3607 C C . SER A 1 447 ? -14.821 4.001 11.580 1.00 93.56 447 SER A C 1
ATOM 3609 O O . SER A 1 447 ? -14.683 2.823 11.252 1.00 93.56 447 SER A O 1
ATOM 3611 N N . LEU A 1 448 ? -14.016 4.583 12.481 1.00 95.19 448 LEU A N 1
ATOM 3612 C CA . LEU A 1 448 ? -13.013 3.833 13.247 1.00 95.19 448 LEU A CA 1
ATOM 3613 C C . LEU A 1 448 ? -13.658 2.916 14.295 1.00 95.19 448 LEU A C 1
ATOM 3615 O O . LEU A 1 448 ? -13.137 1.835 14.540 1.00 95.19 448 LEU A O 1
ATOM 3619 N N . PHE A 1 449 ? -14.825 3.271 14.847 1.00 95.12 449 PHE A N 1
ATOM 3620 C CA . PHE A 1 449 ? -15.577 2.370 15.735 1.00 95.12 449 PHE A CA 1
ATOM 3621 C C . PHE A 1 449 ? -16.116 1.159 14.974 1.00 95.12 449 PHE A C 1
ATOM 3623 O O . PHE A 1 449 ? -16.055 0.038 15.474 1.00 95.12 449 PHE A O 1
ATOM 3630 N N . THR A 1 450 ? -16.564 1.365 13.732 1.00 93.06 450 THR A N 1
ATOM 3631 C CA . THR A 1 450 ? -16.905 0.259 12.828 1.00 93.06 450 THR A CA 1
ATOM 3632 C C . THR A 1 450 ? -15.692 -0.638 12.585 1.00 93.06 450 THR A C 1
ATOM 3634 O O . THR A 1 450 ? -15.820 -1.854 12.618 1.00 93.06 450 THR A O 1
ATOM 3637 N N . ALA A 1 451 ? -14.499 -0.068 12.402 1.00 94.69 451 ALA A N 1
ATOM 3638 C CA . ALA A 1 451 ? -13.286 -0.863 12.223 1.00 94.69 451 ALA A CA 1
ATOM 3639 C C . ALA A 1 451 ? -12.895 -1.658 13.480 1.00 94.69 451 ALA A C 1
ATOM 3641 O O . ALA A 1 451 ? -12.477 -2.803 13.351 1.00 94.69 451 ALA A O 1
ATOM 3642 N N . VAL A 1 452 ? -13.076 -1.098 14.683 1.00 95.12 452 VAL A N 1
ATOM 3643 C CA . VAL A 1 452 ? -12.903 -1.837 15.948 1.00 95.12 452 VAL A CA 1
ATOM 3644 C C . VAL A 1 452 ? -13.853 -3.034 16.008 1.00 95.12 452 VAL A C 1
ATOM 3646 O O . VAL A 1 452 ? -13.418 -4.142 16.311 1.00 95.12 452 VAL A O 1
ATOM 3649 N N . HIS A 1 453 ? -15.132 -2.834 15.676 1.00 93.88 453 HIS A N 1
ATOM 3650 C CA . HIS A 1 453 ? -16.114 -3.919 15.619 1.00 93.88 453 HIS A CA 1
ATOM 3651 C C . HIS A 1 453 ? -15.700 -5.020 14.641 1.00 93.88 453 HIS A C 1
ATOM 3653 O O . HIS A 1 453 ? -15.740 -6.199 14.977 1.00 93.88 453 HIS A O 1
ATOM 3659 N N . GLU A 1 454 ? -15.278 -4.628 13.442 1.00 94.56 454 GLU A N 1
ATOM 3660 C CA . GLU A 1 454 ? -14.849 -5.548 12.397 1.00 94.56 454 GLU A CA 1
ATOM 3661 C C . GLU A 1 454 ? -13.591 -6.332 12.788 1.00 94.56 454 GLU A C 1
ATOM 3663 O O . GLU A 1 454 ? -13.545 -7.534 12.567 1.00 94.56 454 GLU A O 1
ATOM 3668 N N . VAL A 1 455 ? -12.598 -5.691 13.415 1.00 95.50 455 VAL A N 1
ATOM 3669 C CA . VAL A 1 455 ? -11.395 -6.373 13.922 1.00 95.50 455 VAL A CA 1
ATOM 3670 C C . VAL A 1 455 ? -11.745 -7.395 15.001 1.00 95.50 455 VAL A C 1
ATOM 3672 O O . VAL A 1 455 ? -11.238 -8.517 14.969 1.00 95.50 455 VAL A O 1
ATOM 3675 N N . LEU A 1 456 ? -12.631 -7.034 15.935 1.00 94.19 456 LEU A N 1
ATOM 3676 C CA . LEU A 1 456 ? -13.110 -7.965 16.956 1.00 94.19 456 LEU A CA 1
ATOM 3677 C C . LEU A 1 456 ? -13.877 -9.130 16.330 1.00 94.19 456 LEU A C 1
ATOM 3679 O O . LEU A 1 456 ? -13.661 -10.270 16.723 1.00 94.19 456 LEU A O 1
ATOM 3683 N N . ASN A 1 457 ? -14.741 -8.871 15.349 1.00 93.31 457 ASN A N 1
ATOM 3684 C CA . ASN A 1 457 ? -15.478 -9.926 14.660 1.00 93.31 457 ASN A CA 1
ATOM 3685 C C . ASN A 1 457 ? -14.550 -10.845 13.868 1.00 93.31 457 ASN A C 1
ATOM 3687 O O . ASN A 1 457 ? -14.688 -12.056 13.992 1.00 93.31 457 ASN A O 1
ATOM 3691 N N . ASP A 1 458 ? -13.605 -10.309 13.094 1.00 93.44 458 ASP A N 1
ATOM 3692 C CA . ASP A 1 458 ? -12.624 -11.107 12.351 1.00 93.44 458 ASP A CA 1
ATOM 3693 C C . ASP A 1 458 ? -11.842 -12.021 13.305 1.00 93.44 458 ASP A C 1
ATOM 3695 O O . ASP A 1 458 ? -11.742 -13.227 13.074 1.00 93.44 458 ASP A O 1
ATOM 3699 N N . PHE A 1 459 ? -11.357 -11.457 14.418 1.00 93.50 459 PHE A N 1
ATOM 3700 C CA . PHE A 1 459 ? -10.630 -12.198 15.444 1.00 93.50 459 PHE A CA 1
ATOM 3701 C C . PHE A 1 459 ? -11.489 -13.288 16.087 1.00 93.50 459 PHE A C 1
ATOM 3703 O O . PHE A 1 459 ? -11.124 -14.460 16.081 1.00 93.50 459 PHE A O 1
ATOM 3710 N N . LEU A 1 460 ? -12.656 -12.928 16.618 1.00 93.38 460 LEU A N 1
ATOM 3711 C CA . LEU A 1 460 ? -13.502 -13.848 17.372 1.00 93.38 460 LEU A CA 1
ATOM 3712 C C . LEU A 1 460 ? -14.119 -14.931 16.491 1.00 93.38 460 LEU A C 1
ATOM 3714 O O . LEU A 1 460 ? -14.176 -16.079 16.919 1.00 93.38 460 LEU A O 1
ATOM 3718 N N . ASN A 1 461 ? -14.564 -14.599 15.278 1.00 92.75 461 ASN A N 1
ATOM 3719 C CA . ASN A 1 461 ? -15.082 -15.594 14.337 1.00 92.75 461 ASN A CA 1
ATOM 3720 C C . ASN A 1 461 ? -14.006 -16.622 13.995 1.00 92.75 461 ASN A C 1
ATOM 3722 O O . ASN A 1 461 ? -14.266 -17.824 14.044 1.00 92.75 461 ASN A O 1
ATOM 3726 N N . TYR A 1 462 ? -12.778 -16.160 13.742 1.00 91.75 462 TYR A N 1
ATOM 3727 C CA . TYR A 1 462 ? -11.664 -17.060 13.496 1.00 91.75 462 TYR A CA 1
ATOM 3728 C C . TYR A 1 462 ? -11.361 -17.932 14.721 1.00 91.75 462 TYR A C 1
ATOM 3730 O O . TYR A 1 462 ? -11.275 -19.153 14.593 1.00 91.75 462 TYR A O 1
ATOM 3738 N N . MET A 1 463 ? -11.230 -17.332 15.905 1.00 89.44 463 MET A N 1
ATOM 3739 C CA . MET A 1 463 ? -10.850 -18.028 17.139 1.00 89.44 463 MET A CA 1
ATOM 3740 C C . MET A 1 463 ? -11.941 -18.975 17.667 1.00 89.44 463 MET A C 1
ATOM 3742 O O . MET A 1 463 ? -11.629 -19.970 18.307 1.00 89.44 463 MET A O 1
ATOM 3746 N N . LEU A 1 464 ? -13.218 -18.708 17.383 1.00 90.94 464 LEU A N 1
ATOM 3747 C CA . LEU A 1 464 ? -14.363 -19.442 17.940 1.00 90.94 464 LEU A CA 1
ATOM 3748 C C . LEU A 1 464 ? -15.151 -20.231 16.886 1.00 90.94 464 LEU A C 1
ATOM 3750 O O . LEU A 1 464 ? -16.330 -20.528 17.100 1.00 90.94 464 LEU A O 1
ATOM 3754 N N . ASP A 1 465 ? -14.511 -20.564 15.762 1.00 88.00 465 ASP A N 1
ATOM 3755 C CA . ASP A 1 465 ? -15.066 -21.402 14.688 1.00 88.00 465 ASP A CA 1
ATOM 3756 C C . ASP A 1 465 ? -16.430 -20.914 14.171 1.00 88.00 465 ASP A C 1
ATOM 3758 O O . ASP A 1 465 ? -17.369 -21.697 14.015 1.00 88.00 465 ASP A O 1
ATOM 3762 N N . ASP A 1 466 ? -16.570 -19.600 13.971 1.00 88.50 466 ASP A N 1
ATOM 3763 C CA . ASP A 1 466 ? -17.813 -18.948 13.532 1.00 88.50 466 ASP A CA 1
ATOM 3764 C C . ASP A 1 466 ? -19.036 -19.242 14.435 1.00 88.50 466 ASP A C 1
ATOM 3766 O O . ASP A 1 466 ? -20.199 -19.060 14.042 1.00 88.50 466 ASP A O 1
ATOM 3770 N N . ASN A 1 467 ? -18.818 -19.687 15.681 1.00 90.06 467 ASN A N 1
ATOM 3771 C CA . ASN A 1 467 ? -19.898 -19.953 16.622 1.00 90.06 467 ASN A CA 1
ATOM 3772 C C . ASN A 1 467 ? -20.506 -18.637 17.112 1.00 90.06 467 ASN A C 1
ATOM 3774 O O . ASN A 1 467 ? -20.071 -18.059 18.111 1.00 90.06 467 ASN A O 1
ATOM 3778 N N . ARG A 1 468 ? -21.577 -18.203 16.440 1.00 90.31 468 ARG A N 1
ATOM 3779 C CA . ARG A 1 468 ? -22.275 -16.935 16.709 1.00 90.31 468 ARG A CA 1
ATOM 3780 C C . ARG A 1 468 ? -22.562 -16.679 18.187 1.00 90.31 468 ARG A C 1
ATOM 3782 O O . ARG A 1 468 ? -22.392 -15.559 18.654 1.00 90.31 468 ARG A O 1
ATOM 3789 N N . SER A 1 469 ? -22.973 -17.699 18.946 1.00 90.38 469 SER A N 1
ATOM 3790 C CA . SER A 1 469 ? -23.285 -17.528 20.370 1.00 90.38 469 SER A CA 1
ATOM 3791 C C . SER A 1 469 ? -22.037 -17.213 21.195 1.00 90.38 469 SER A C 1
ATOM 3793 O O . SER A 1 469 ? -22.085 -16.349 22.075 1.00 90.38 469 SER A O 1
ATOM 3795 N N . ARG A 1 470 ? -20.923 -17.905 20.925 1.00 90.00 470 ARG A N 1
ATOM 3796 C CA . ARG A 1 470 ? -19.643 -17.673 21.609 1.00 90.00 470 ARG A CA 1
ATOM 3797 C C . ARG A 1 470 ? -19.047 -16.332 21.193 1.00 90.00 470 ARG A C 1
ATOM 3799 O O . ARG A 1 470 ? -18.751 -15.526 22.068 1.00 90.00 470 ARG A O 1
ATOM 3806 N N . VAL A 1 471 ? -19.008 -16.051 19.888 1.00 92.31 471 VAL A N 1
ATOM 3807 C CA . VAL A 1 471 ? -18.541 -14.775 19.317 1.00 92.31 471 VAL A CA 1
ATOM 3808 C C . VAL A 1 471 ? -19.280 -13.600 19.939 1.00 92.31 471 VAL A C 1
ATOM 3810 O O . VAL A 1 471 ? -18.652 -12.696 20.482 1.00 92.31 471 VAL A O 1
ATOM 3813 N N . ARG A 1 472 ? -20.616 -13.646 19.968 1.00 92.94 472 ARG A N 1
ATOM 3814 C CA . ARG A 1 472 ? -21.429 -12.592 20.580 1.00 92.94 472 ARG A CA 1
ATOM 3815 C C . ARG A 1 472 ? -21.115 -12.401 22.061 1.00 92.94 472 ARG A C 1
ATOM 3817 O O . ARG A 1 472 ? -21.021 -11.274 22.542 1.00 92.94 472 ARG A O 1
ATOM 3824 N N . THR A 1 473 ? -20.982 -13.501 22.797 1.00 92.19 473 THR A N 1
ATOM 3825 C CA . THR A 1 473 ? -20.712 -13.463 24.240 1.00 92.19 473 THR A CA 1
ATOM 3826 C C . THR A 1 473 ? -19.344 -12.845 24.522 1.00 92.19 473 THR A C 1
ATOM 3828 O O . THR A 1 473 ? -19.256 -11.929 25.340 1.00 92.19 473 THR A O 1
ATOM 3831 N N . ALA A 1 474 ? -18.310 -13.281 23.800 1.00 92.44 474 ALA A N 1
ATOM 3832 C CA . ALA A 1 474 ? -16.959 -12.745 23.902 1.00 92.44 474 ALA A CA 1
ATOM 3833 C C . ALA A 1 474 ? -16.900 -11.266 23.496 1.00 92.44 474 ALA A C 1
ATOM 3835 O O . ALA A 1 474 ? -16.406 -10.444 24.263 1.00 92.44 474 ALA A O 1
ATOM 3836 N N . ALA A 1 475 ? -17.492 -10.899 22.355 1.00 94.06 475 ALA A N 1
ATOM 3837 C CA . ALA A 1 475 ? -17.528 -9.520 21.871 1.00 94.06 475 ALA A CA 1
ATOM 3838 C C . ALA A 1 475 ? -18.177 -8.574 22.893 1.00 94.06 475 ALA A C 1
ATOM 3840 O O . ALA A 1 475 ? -17.644 -7.504 23.183 1.00 94.06 475 ALA A O 1
ATOM 3841 N N . LEU A 1 476 ? -19.296 -8.983 23.508 1.00 94.44 476 LEU A N 1
ATOM 3842 C CA . LEU A 1 476 ? -19.937 -8.200 24.568 1.00 94.44 476 LEU A CA 1
ATOM 3843 C C . LEU A 1 476 ? -19.055 -8.050 25.806 1.00 94.44 476 LEU A C 1
ATOM 3845 O O . LEU A 1 476 ? -19.089 -6.991 26.433 1.00 94.44 476 LEU A O 1
ATOM 3849 N N . ALA A 1 477 ? -18.319 -9.093 26.192 1.00 92.69 477 ALA A N 1
ATOM 3850 C CA . ALA A 1 477 ? -17.416 -9.036 27.336 1.00 92.69 477 ALA A CA 1
ATOM 3851 C C . ALA A 1 477 ? -16.258 -8.065 27.060 1.00 92.69 477 ALA A C 1
ATOM 3853 O O . ALA A 1 477 ? -16.023 -7.148 27.848 1.00 92.69 477 ALA A O 1
ATOM 3854 N N . ILE A 1 478 ? -15.624 -8.202 25.891 1.00 93.88 478 ILE A N 1
ATOM 3855 C CA . ILE A 1 478 ? -14.490 -7.383 25.458 1.00 93.88 478 ILE A CA 1
ATOM 3856 C C . ILE A 1 478 ? -14.892 -5.913 25.355 1.00 93.88 478 ILE A C 1
ATOM 3858 O O . ILE A 1 478 ? -14.268 -5.076 25.996 1.00 93.88 478 ILE A O 1
ATOM 3862 N N . VAL A 1 479 ? -15.969 -5.574 24.637 1.00 94.94 479 VAL A N 1
ATOM 3863 C CA . VAL A 1 479 ? -16.381 -4.167 24.454 1.00 94.94 479 VAL A CA 1
ATOM 3864 C C . VAL A 1 479 ? -16.760 -3.506 25.783 1.00 94.94 479 VAL A C 1
ATOM 3866 O O . VAL A 1 479 ? -16.442 -2.337 26.008 1.00 94.94 479 VAL A O 1
ATOM 3869 N N . LYS A 1 480 ? -17.400 -4.242 26.703 1.00 93.69 480 LYS A N 1
ATOM 3870 C CA . LYS A 1 480 ? -17.676 -3.727 28.054 1.00 93.69 480 LYS A CA 1
ATOM 3871 C C . LYS A 1 480 ? -16.390 -3.442 28.819 1.00 93.69 480 LYS A C 1
ATOM 3873 O O . LYS A 1 480 ? -16.305 -2.399 29.462 1.00 93.69 480 LYS A O 1
ATOM 3878 N N . GLN A 1 481 ? -15.412 -4.342 28.741 1.00 92.56 481 GLN A N 1
ATOM 3879 C CA . GLN A 1 481 ? -14.137 -4.176 29.426 1.00 92.56 481 GLN A CA 1
ATOM 3880 C C . GLN A 1 481 ? -13.311 -3.040 28.815 1.00 92.56 481 GLN A C 1
ATOM 3882 O O . GLN A 1 481 ? -12.790 -2.206 29.552 1.00 92.56 481 GLN A O 1
ATOM 3887 N N . MET A 1 482 ? -13.281 -2.940 27.482 1.00 93.12 482 MET A N 1
ATOM 3888 C CA . MET A 1 482 ? -12.690 -1.815 26.758 1.00 93.12 482 MET A CA 1
ATOM 3889 C C . MET A 1 482 ? -13.258 -0.487 27.258 1.00 93.12 482 MET A C 1
ATOM 3891 O O . MET A 1 482 ? -12.496 0.422 27.573 1.00 93.12 482 MET A O 1
ATOM 3895 N N . TYR A 1 483 ? -14.587 -0.376 27.371 1.00 94.62 483 TYR A N 1
ATOM 3896 C CA . TYR A 1 483 ? -15.213 0.844 27.872 1.00 94.62 483 TYR A CA 1
ATOM 3897 C C . TYR A 1 483 ? -14.902 1.091 29.345 1.00 94.62 483 TYR A C 1
ATOM 3899 O O . TYR A 1 483 ? -14.492 2.199 29.680 1.00 94.62 483 TYR A O 1
ATOM 3907 N N . ALA A 1 484 ? -15.038 0.090 30.217 1.00 91.62 484 ALA A N 1
ATOM 3908 C CA . ALA A 1 484 ? -14.752 0.228 31.646 1.00 91.62 484 ALA A CA 1
ATOM 3909 C C . ALA A 1 484 ? -13.324 0.741 31.917 1.00 91.62 484 ALA A C 1
ATOM 3911 O O . ALA A 1 484 ? -13.129 1.572 32.804 1.00 91.62 484 ALA A O 1
ATOM 3912 N N . ASN A 1 485 ? -12.360 0.305 31.102 1.00 90.88 485 ASN A N 1
ATOM 3913 C CA . ASN A 1 485 ? -10.952 0.689 31.178 1.00 90.88 485 ASN A CA 1
ATOM 3914 C C . ASN A 1 485 ? -10.5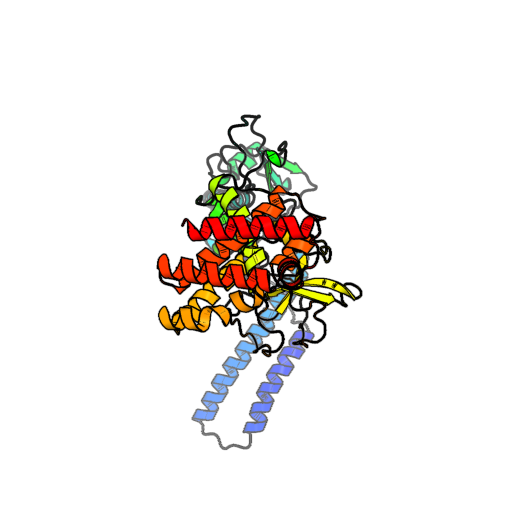87 1.936 30.353 1.00 90.88 485 ASN A C 1
ATOM 3916 O O . ASN A 1 485 ? -9.420 2.311 30.303 1.00 90.88 485 ASN A O 1
ATOM 3920 N N . SER A 1 486 ? -11.545 2.602 29.715 1.00 92.56 486 SER A N 1
ATOM 3921 C CA . SER A 1 486 ? -11.312 3.883 29.035 1.00 92.56 486 SER A CA 1
ATOM 3922 C C . SER A 1 486 ? -11.480 5.068 29.997 1.00 92.56 486 SER A C 1
ATOM 3924 O O . SER A 1 486 ? -12.147 4.956 31.029 1.00 92.56 486 SER A O 1
ATOM 3926 N N . ILE A 1 487 ? -10.929 6.237 29.660 1.00 91.81 487 ILE A N 1
ATOM 3927 C CA . ILE A 1 487 ? -11.155 7.515 30.357 1.00 91.81 487 ILE A CA 1
ATOM 3928 C C . ILE A 1 487 ? -12.654 7.768 30.603 1.00 91.81 487 ILE A C 1
ATOM 3930 O O . ILE A 1 487 ? -13.018 7.969 31.767 1.00 91.81 487 ILE A O 1
ATOM 3934 N N . PRO A 1 488 ? -13.549 7.743 29.588 1.00 92.94 488 PRO A N 1
ATOM 3935 C CA . PRO A 1 488 ? -14.972 7.976 29.824 1.00 92.94 488 PRO A CA 1
ATOM 3936 C C . PRO A 1 488 ? -15.613 6.924 30.740 1.00 92.94 488 PRO A C 1
ATOM 3938 O O . PRO A 1 488 ? -16.433 7.287 31.584 1.00 92.94 488 PRO A O 1
ATOM 3941 N N . GLY A 1 489 ? -15.231 5.648 30.637 1.00 92.38 489 GLY A N 1
ATOM 3942 C CA . GLY A 1 489 ? -15.765 4.605 31.518 1.00 92.38 489 GLY A CA 1
ATOM 3943 C C . GLY A 1 489 ? -15.330 4.767 32.972 1.00 92.38 489 GLY A C 1
ATOM 3944 O O . GLY A 1 489 ? -16.178 4.744 33.866 1.00 92.38 489 GLY A O 1
ATOM 3945 N N . ARG A 1 490 ? -14.038 5.025 33.216 1.00 92.31 490 ARG A N 1
ATOM 3946 C CA . ARG A 1 490 ? -13.507 5.298 34.563 1.00 92.31 490 ARG A CA 1
ATOM 3947 C C . ARG A 1 490 ? -14.176 6.513 35.203 1.00 92.31 490 ARG A C 1
ATOM 3949 O O . ARG A 1 490 ? -14.607 6.436 36.351 1.00 92.31 490 ARG A O 1
ATOM 3956 N N . LYS A 1 491 ? -14.335 7.604 34.448 1.00 93.56 491 LYS A N 1
ATOM 3957 C CA . LYS A 1 491 ? -15.051 8.804 34.910 1.00 93.56 491 LYS A CA 1
ATOM 3958 C C . LYS A 1 491 ? -16.504 8.514 35.255 1.00 93.56 491 LYS A C 1
ATOM 3960 O O . LYS A 1 491 ? -16.989 8.949 36.295 1.00 93.56 491 LYS A O 1
ATOM 3965 N N . GLN A 1 492 ? -17.194 7.743 34.416 1.00 91.62 492 GLN A N 1
ATOM 3966 C CA . GLN A 1 492 ? -18.576 7.359 34.681 1.00 91.62 492 GLN A CA 1
ATOM 3967 C C . GLN A 1 492 ? -18.702 6.512 35.957 1.00 91.62 492 GLN A C 1
ATOM 3969 O O . GLN A 1 492 ? -19.629 6.737 36.733 1.00 91.62 492 GLN A O 1
ATOM 3974 N N . LEU A 1 493 ? -17.776 5.577 36.200 1.00 89.81 493 LEU A N 1
ATOM 3975 C CA . LEU A 1 493 ? -17.733 4.779 37.433 1.00 89.81 493 LEU A CA 1
ATOM 3976 C C . LEU A 1 493 ? -17.454 5.640 38.673 1.00 89.81 493 LEU A C 1
ATOM 3978 O O . LEU A 1 493 ? -18.028 5.390 39.730 1.00 89.81 493 LEU A O 1
ATOM 3982 N N . ALA A 1 494 ? -16.625 6.676 38.534 1.00 91.00 494 ALA A N 1
ATOM 3983 C CA . ALA A 1 494 ? -16.338 7.648 39.586 1.00 91.00 494 ALA A CA 1
ATOM 3984 C C . ALA A 1 494 ? -17.457 8.693 39.798 1.00 91.00 494 ALA A C 1
ATOM 3986 O O . ALA A 1 494 ? -17.390 9.482 40.739 1.00 91.00 494 ALA A O 1
ATOM 3987 N N . GLY A 1 495 ? -18.495 8.711 38.951 1.00 91.94 495 GLY A N 1
ATOM 3988 C CA . GLY A 1 495 ? -19.577 9.699 39.010 1.00 91.94 495 GLY A CA 1
ATOM 3989 C C . GLY A 1 495 ? -19.194 11.090 38.487 1.00 91.94 495 GLY A C 1
ATOM 3990 O O . GLY A 1 495 ? -19.872 12.070 38.795 1.00 91.94 495 GLY A O 1
ATOM 3991 N N . GLU A 1 496 ? -18.120 11.193 37.705 1.00 94.31 496 GLU A N 1
ATOM 3992 C CA . GLU A 1 496 ? -17.654 12.444 37.106 1.00 94.31 496 GLU A CA 1
ATOM 3993 C C . GLU A 1 496 ? -18.469 12.833 35.862 1.00 94.31 496 GLU A C 1
ATOM 3995 O O . GLU A 1 496 ? -19.021 11.991 35.147 1.00 94.31 496 GLU A O 1
ATOM 4000 N N . GLN A 1 497 ? -18.528 14.137 35.569 1.00 92.69 497 GLN A N 1
ATOM 4001 C CA . GLN A 1 497 ? -19.149 14.626 34.338 1.00 92.69 497 GLN A CA 1
ATOM 4002 C C . GLN A 1 497 ? -18.262 14.336 33.124 1.00 92.69 497 GLN A C 1
ATOM 4004 O O . GLN A 1 497 ? -17.072 14.649 33.112 1.00 92.69 497 GLN A O 1
ATOM 4009 N N . LEU A 1 498 ? -18.877 13.783 32.077 1.00 94.00 498 LEU A N 1
ATOM 4010 C CA . LEU A 1 498 ? -18.227 13.554 30.792 1.00 94.00 498 LEU A CA 1
ATOM 4011 C C . LEU A 1 498 ? -18.241 14.836 29.954 1.00 94.00 498 LEU A C 1
ATOM 4013 O O . LEU A 1 498 ? -19.255 15.525 29.845 1.00 94.00 498 LEU A O 1
ATOM 4017 N N . SER A 1 499 ? -17.125 15.122 29.298 1.00 93.06 499 SER A N 1
ATOM 4018 C CA . SER A 1 499 ? -17.029 16.120 28.237 1.00 93.06 499 SER A CA 1
ATOM 4019 C C . SER A 1 499 ? -17.842 15.712 27.002 1.00 93.06 499 SER A C 1
ATOM 4021 O O . SER A 1 499 ? -18.289 14.571 26.853 1.00 93.06 499 SER A O 1
ATOM 4023 N N . THR A 1 500 ? -18.001 16.638 26.054 1.00 90.62 500 THR A N 1
ATOM 4024 C CA . THR A 1 500 ? -18.697 16.375 24.785 1.00 90.62 500 THR A CA 1
ATOM 4025 C C . THR A 1 500 ? -18.050 15.239 23.985 1.00 90.62 500 THR A C 1
ATOM 4027 O O . THR A 1 500 ? -18.759 14.408 23.419 1.00 90.62 500 THR A O 1
ATOM 4030 N N . ALA A 1 501 ? -16.715 15.175 23.942 1.00 89.25 501 ALA A N 1
ATOM 4031 C CA . ALA A 1 501 ? -15.994 14.133 23.209 1.00 89.25 501 ALA A CA 1
ATOM 4032 C C . ALA A 1 501 ? -16.111 12.765 23.905 1.00 89.25 501 ALA A C 1
ATOM 4034 O O . ALA A 1 501 ? -16.390 11.765 23.250 1.00 89.25 501 ALA A O 1
ATOM 4035 N N . GLU A 1 502 ? -16.005 12.734 25.235 1.00 94.50 502 GLU A N 1
ATOM 4036 C CA . GLU A 1 502 ? -16.209 11.529 26.055 1.00 94.50 502 GLU A CA 1
ATOM 4037 C C . GLU A 1 502 ? -17.648 10.996 25.938 1.00 94.50 502 GLU A C 1
ATOM 4039 O O . GLU A 1 502 ? -17.867 9.794 25.792 1.00 94.50 502 GLU A O 1
ATOM 4044 N N . THR A 1 503 ? -18.638 11.892 25.909 1.00 94.12 503 THR A N 1
ATOM 4045 C CA . THR A 1 503 ? -20.048 11.538 25.682 1.00 94.12 503 THR A CA 1
ATOM 4046 C C . THR A 1 503 ? -20.261 10.941 24.290 1.00 94.12 503 THR A C 1
ATOM 4048 O O . THR A 1 503 ? -21.036 9.998 24.134 1.00 94.12 503 THR A O 1
ATOM 4051 N N . ALA A 1 504 ? -19.558 11.451 23.274 1.00 92.12 504 ALA A N 1
ATOM 4052 C CA . ALA A 1 504 ? -19.617 10.896 21.927 1.00 92.12 504 ALA A CA 1
ATOM 4053 C C . ALA A 1 504 ? -19.031 9.476 21.864 1.00 92.12 504 ALA A C 1
ATOM 4055 O O . ALA A 1 504 ? -19.644 8.616 21.235 1.00 92.12 504 ALA A O 1
ATOM 4056 N N . VAL A 1 505 ? -17.903 9.212 22.541 1.00 93.94 505 VAL A N 1
ATOM 4057 C CA . VAL A 1 505 ? -17.325 7.857 22.656 1.00 93.94 505 VAL A CA 1
ATOM 4058 C C . VAL A 1 505 ? -18.324 6.907 23.310 1.00 93.94 505 VAL A C 1
ATOM 4060 O O . VAL A 1 505 ? -18.627 5.860 22.743 1.00 93.94 505 VAL A O 1
ATOM 4063 N N . ARG A 1 506 ? -18.906 7.296 24.451 1.00 94.88 506 ARG A N 1
ATOM 4064 C CA . ARG A 1 506 ? -19.939 6.501 25.130 1.00 94.88 506 ARG A CA 1
ATOM 4065 C C . ARG A 1 506 ? -21.105 6.161 24.199 1.00 94.88 506 ARG A C 1
ATOM 4067 O O . ARG A 1 506 ? -21.501 5.005 24.121 1.00 94.88 506 ARG A O 1
ATOM 4074 N N . ALA A 1 507 ? -21.625 7.146 23.468 1.00 94.44 507 ALA A N 1
ATOM 4075 C CA . ALA A 1 507 ? -22.729 6.923 22.540 1.00 94.44 507 ALA A CA 1
ATOM 4076 C C . ALA A 1 507 ? -22.371 5.916 21.430 1.00 94.44 507 ALA A C 1
ATOM 4078 O O . ALA A 1 507 ? -23.219 5.113 21.049 1.00 94.44 507 ALA A O 1
ATOM 4079 N N . GLN A 1 508 ? -21.130 5.924 20.927 1.00 95.06 508 GLN A N 1
ATOM 4080 C CA . GLN A 1 508 ? -20.678 4.928 19.947 1.00 95.06 508 GLN A CA 1
ATOM 4081 C C . GLN A 1 508 ? -20.544 3.529 20.549 1.00 95.06 508 GLN A C 1
ATOM 4083 O O . GLN A 1 508 ? -20.910 2.554 19.899 1.00 95.06 508 GLN A O 1
ATOM 4088 N N . ILE A 1 509 ? -20.094 3.417 21.799 1.00 95.31 509 ILE A N 1
ATOM 4089 C CA . ILE A 1 509 ? -20.068 2.135 22.510 1.00 95.31 509 ILE A CA 1
ATOM 4090 C C . ILE A 1 509 ? -21.478 1.590 22.735 1.00 95.31 509 ILE A C 1
ATOM 4092 O O . ILE A 1 509 ? -21.703 0.398 22.541 1.00 95.31 509 ILE A O 1
ATOM 4096 N N . ASP A 1 510 ? -22.442 2.440 23.087 1.00 93.88 510 ASP A N 1
ATOM 4097 C CA . ASP A 1 510 ? -23.837 2.020 23.242 1.00 93.88 510 ASP A CA 1
ATOM 4098 C C . ASP A 1 510 ? -24.419 1.496 21.915 1.00 93.88 510 ASP A C 1
ATOM 4100 O O . ASP A 1 510 ? -25.125 0.485 21.908 1.00 93.88 510 ASP A O 1
ATOM 4104 N N . ILE A 1 511 ? -24.090 2.138 20.786 1.00 93.75 511 ILE A N 1
ATOM 4105 C CA . ILE A 1 511 ? -24.451 1.656 19.442 1.00 93.75 511 ILE A CA 1
ATOM 4106 C C . ILE A 1 511 ? -23.808 0.291 19.181 1.00 93.75 511 ILE A C 1
ATOM 4108 O O . ILE A 1 511 ? -24.524 -0.664 18.888 1.00 93.75 511 ILE A O 1
ATOM 4112 N N . LEU A 1 512 ? -22.495 0.173 19.382 1.00 92.06 512 LEU A N 1
ATOM 4113 C CA . LEU A 1 512 ? -21.739 -1.058 19.158 1.00 92.06 512 LEU A CA 1
ATOM 4114 C C . LEU A 1 512 ? -22.269 -2.233 19.998 1.00 92.06 512 LEU A C 1
ATOM 4116 O O . LEU A 1 512 ? -22.498 -3.327 19.490 1.00 92.06 512 LEU A O 1
ATOM 4120 N N . LEU A 1 513 ? -22.531 -2.009 21.287 1.00 93.31 513 LEU A N 1
ATOM 4121 C CA . LEU A 1 513 ? -23.099 -3.024 22.177 1.00 93.31 513 LEU A CA 1
ATOM 4122 C C . LEU A 1 513 ? -24.500 -3.462 21.741 1.00 93.31 513 LEU A C 1
ATOM 4124 O O . LEU A 1 513 ? -24.870 -4.616 21.957 1.00 93.31 513 LEU A O 1
ATOM 4128 N N . ASN A 1 514 ? -25.298 -2.558 21.173 1.00 92.06 514 ASN A N 1
ATOM 4129 C CA . ASN A 1 514 ? -26.615 -2.900 20.645 1.00 92.06 514 ASN A CA 1
ATOM 4130 C C . ASN A 1 514 ? -26.512 -3.674 19.329 1.00 92.06 514 ASN A C 1
ATOM 4132 O O . ASN A 1 514 ? -27.259 -4.631 19.148 1.00 92.06 514 ASN A O 1
ATOM 4136 N N . GLU A 1 515 ? -25.581 -3.314 18.446 1.00 89.38 515 GLU A N 1
ATOM 4137 C CA . GLU A 1 515 ? -25.305 -4.061 17.215 1.00 89.38 515 GLU A CA 1
ATOM 4138 C C . GLU A 1 515 ? -24.886 -5.500 17.527 1.00 89.38 515 GLU A C 1
ATOM 4140 O O . GLU A 1 515 ? -25.505 -6.428 17.015 1.00 89.38 515 GLU A O 1
ATOM 4145 N N . ILE A 1 516 ? -23.944 -5.695 18.457 1.00 90.00 516 ILE A N 1
ATOM 4146 C CA . ILE A 1 516 ? -23.486 -7.031 18.871 1.00 90.00 516 ILE A CA 1
ATOM 4147 C C . ILE A 1 516 ? -24.618 -7.843 19.518 1.00 90.00 516 ILE A C 1
ATOM 4149 O O . ILE A 1 516 ? -24.707 -9.049 19.334 1.00 90.00 516 ILE A O 1
ATOM 4153 N N . LYS A 1 517 ? -25.514 -7.228 20.301 1.00 88.19 517 LYS A N 1
ATOM 4154 C CA . LYS A 1 517 ? -26.652 -7.966 20.891 1.00 88.19 517 LYS A CA 1
ATOM 4155 C C . LYS A 1 517 ? -27.639 -8.475 19.839 1.00 88.19 517 LYS A C 1
ATOM 4157 O O . LYS A 1 517 ? -28.314 -9.471 20.102 1.00 88.19 517 LYS A O 1
ATOM 4162 N N . ASN A 1 518 ? -27.750 -7.757 18.723 1.00 82.25 518 ASN A N 1
ATOM 4163 C CA . ASN A 1 518 ? -28.743 -7.984 17.679 1.00 82.25 518 ASN A CA 1
ATOM 4164 C C . ASN A 1 518 ? -28.201 -8.784 16.479 1.00 82.25 518 ASN A C 1
ATOM 4166 O O . ASN A 1 518 ? -29.002 -9.138 15.610 1.00 82.25 518 ASN A O 1
ATOM 4170 N N . SER A 1 519 ? -26.892 -9.059 16.421 1.00 74.12 519 SER A N 1
ATOM 4171 C CA . SER A 1 519 ? -26.271 -10.024 15.504 1.00 74.12 519 SER A CA 1
ATOM 4172 C C . SER A 1 519 ? -26.392 -11.465 16.009 1.00 74.12 519 SER A C 1
ATOM 4174 O O . SER A 1 519 ? -26.418 -12.364 15.131 1.00 74.12 519 SER A O 1
#

Sequence (519 aa):
QKGIYCSKEAFRNIYAEYCQRGEVTIPEETKTAIFMEIFDILCVDFENAGRELTQVQKEHDAGVKARKLSTIFTTAIEDTIHTDVVKNASDIVDLNILQALSKQLTLETGLSERNSKEFDRELSAYIRSQISQAMFMASPMLAVDTSAKEENTESVYLALHPSCARQKNGQPDPGATMEDYIELNSPSLDGKRPTILMDEEFSPNEIVCFKTKYMFLIEKLTKYKYDSENARAYRERIHNLNTTPQGAEMAAQNKVVNPHLNRFWHEEAYLPDIDPVIRARNVMDRKKAFIYGLGLDLFRRSRDEDFGSRVVWNFLYNNRWITIFARGNLIGNSYNDLYESLRFNGRVKELILENAARYMQQEKGYSDAEEIMDRMMDYYLIEDLTQISPEKKKVEKVFNSASVDTLFGSDDAGQAMDDGDNVDADENILDILLKMRPGMDKNEWLSLFTAVHEVLNDFLNYMLDDNRSRVRTAALAIVKQMYANSIPGRKQLAGEQLSTAETAVRAQIDILLNEIKNS

Secondary structure (DSSP, 8-state):
-------HHHHHHHHHHHHTT---PPPHHHHHHHHHHHHHHHHHHHHHTTS---HHHHHHHHHHHHHHHHHHHHHHHHHHHHHHHHHHHHHH----HHHHHHHHHHHHH---GGGHHHHHHHHHHHHHHHHHHHHHHHS---EE-TT------EEEEEEE-GGGSPEETTEE-HHHHHHHH--TT-GGGTTPPPEEEE-TTS-TT-EEEEEEE-S--GGGEEPPPTTSHHHHHHHHHHHTTT----SSHHHHHTTPPP--SSGGGGSTTTS--SSHHHHHHHHHHHHHHHHHHHHTT-EEEEEEGGGTTEEEEEEEETTEEEE-EETTEEPPSSHHHHHHHGGG-HHHHHHHHHHHHHHHHHHHTT--TTHHHHTGGGSHHHHHHHT--TTS----------S---SS----------STT-------HHHHHHHHGGGS-HHHHHHHHHHHHHHHHHHHHHHTTT-HHHHHHHHHHHHHHHHHTSHHHHHHHTTPPPPHHHHHHHHHHHHHHHHHHH-

pLDDT: mean 71.27, std 19.82, range [26.88, 96.75]

Radius of gyration: 32.94 Å; chains: 1; bounding box: 88×59×91 Å